Protein AF-A0A0M9E7Z1-F1 (afdb_monomer_lite)

Foldseek 3Di:
DDDDDDDDPVVVVVVVVVVVVVVVVVPVPPPDPPPPPPPDPPCPDDPPLCVLLLQQQEEEEEEQQLQDPVDPDRVSVLLCVFWDSNYHYDYDYQAPDDLVNVLVVLVVVCVVNVNQAHQEYEYQAADDQAWTASHPVRIQGLVCCPPPSNLVSLCSNLSRHDAEYEYNYAQPLNNPSSQVSSCVSSVHQYFADNHKDAAVLLPHDCFGPRVGDNCCVPTGVVVSRNVPHPGTSHPCDPVQEDEDEPPDPDDWDWGDHRNWIKTFDPPPPDDPPQRWGWTQTPVRDTDTPRPRDDPDVPVDPQDPQDFDWDWDDDPNDTRIHTYGYDYDWDADDDDWDDDPPDDFPDWRDWRDTDDPRDPDDQAFDDDDDPQPPVQWDAPDRRGRTITD

Radius of gyration: 29.81 Å; chains: 1; bounding box: 81×49×87 Å

pLDDT: mean 72.28, std 23.75, range [34.12, 98.69]

Structure (mmCIF, N/CA/C/O backbone):
data_AF-A0A0M9E7Z1-F1
#
_entry.id   AF-A0A0M9E7Z1-F1
#
loop_
_atom_site.group_PDB
_atom_site.id
_atom_site.type_symbol
_atom_site.label_atom_id
_atom_site.label_alt_id
_atom_site.label_comp_id
_atom_site.label_asym_id
_atom_site.label_entity_id
_atom_site.label_seq_id
_atom_site.pdbx_PDB_ins_code
_atom_site.Cartn_x
_atom_site.Cartn_y
_atom_site.Cartn_z
_atom_site.occupancy
_atom_site.B_iso_or_equiv
_atom_site.auth_seq_id
_atom_site.auth_comp_id
_atom_site.auth_asym_id
_atom_site.auth_atom_id
_atom_site.pdbx_PDB_model_num
ATOM 1 N N . MET A 1 1 ? -27.894 23.685 42.717 1.00 40.44 1 MET A N 1
ATOM 2 C CA . MET A 1 1 ? -26.894 22.705 43.194 1.00 40.44 1 MET A CA 1
ATOM 3 C C . MET A 1 1 ? -26.009 22.332 42.015 1.00 40.44 1 MET A C 1
ATOM 5 O O . MET A 1 1 ? -26.440 21.560 41.178 1.00 40.44 1 MET A O 1
ATOM 9 N N . GLY A 1 2 ? -24.835 22.952 41.885 1.00 36.16 2 GLY A N 1
ATOM 10 C CA . GLY A 1 2 ? -23.879 22.652 40.814 1.00 36.16 2 GLY A CA 1
ATOM 11 C C . GLY A 1 2 ? -22.539 22.275 41.428 1.00 36.16 2 GLY A C 1
ATOM 12 O O . GLY A 1 2 ? -21.874 23.128 42.015 1.00 36.16 2 GLY A O 1
ATOM 13 N N . SER A 1 3 ? -22.163 20.999 41.347 1.00 35.47 3 SER A N 1
ATOM 14 C CA . SER A 1 3 ? -20.868 20.522 41.829 1.00 35.47 3 SER A CA 1
ATOM 15 C C . SER A 1 3 ? -19.788 20.863 40.805 1.00 35.47 3 SER A C 1
ATOM 17 O O . SER A 1 3 ? -19.685 20.224 39.760 1.00 35.47 3 SER A O 1
ATOM 19 N N . ARG A 1 4 ? -18.960 21.866 41.104 1.00 38.25 4 ARG A N 1
ATOM 20 C CA . ARG A 1 4 ? -17.704 22.090 40.378 1.00 38.25 4 ARG A CA 1
ATOM 21 C C . ARG A 1 4 ? -16.761 20.923 40.677 1.00 38.25 4 ARG A C 1
ATOM 23 O O . ARG A 1 4 ? -16.254 20.823 41.796 1.00 38.25 4 ARG A O 1
ATOM 30 N N . GLN A 1 5 ? -16.527 20.050 39.698 1.00 45.66 5 GLN A N 1
ATOM 31 C CA . GLN A 1 5 ? -15.466 19.049 39.786 1.00 45.66 5 GLN A CA 1
ATOM 32 C C . GLN A 1 5 ? -14.113 19.766 39.852 1.00 45.66 5 GLN A C 1
ATOM 34 O O . GLN A 1 5 ? -13.714 20.484 38.937 1.00 45.66 5 GLN A O 1
ATOM 39 N N . LYS A 1 6 ? -13.413 19.600 40.978 1.00 44.78 6 LYS A N 1
ATOM 40 C CA . LYS A 1 6 ? -12.030 20.053 41.139 1.00 44.78 6 LYS A CA 1
ATOM 41 C C . LYS A 1 6 ? -11.122 19.087 40.384 1.00 44.78 6 LYS A C 1
ATOM 43 O O . LYS A 1 6 ? -10.906 17.968 40.841 1.00 44.78 6 LYS A O 1
ATOM 48 N N . LEU A 1 7 ? -10.572 19.537 39.259 1.00 47.91 7 LEU A N 1
ATOM 49 C CA . LEU A 1 7 ? -9.451 18.869 38.601 1.00 47.91 7 LEU A CA 1
ATOM 50 C C . LEU A 1 7 ? -8.292 18.721 39.595 1.00 47.91 7 LEU A C 1
ATOM 52 O O . LEU A 1 7 ? -7.936 19.657 40.316 1.00 47.91 7 LEU A O 1
ATOM 56 N N . SER A 1 8 ? -7.731 17.515 39.666 1.00 68.19 8 SER A N 1
ATOM 57 C CA . SER A 1 8 ? -6.646 17.210 40.593 1.00 68.19 8 SER A CA 1
ATOM 58 C C . SER A 1 8 ? -5.377 17.976 40.202 1.00 68.19 8 SER A C 1
ATOM 60 O O . SER A 1 8 ? -5.106 18.198 39.021 1.00 68.19 8 SER A O 1
ATOM 62 N N . LYS A 1 9 ? -4.542 18.337 41.185 1.00 51.16 9 LYS A N 1
ATOM 63 C CA . LYS A 1 9 ? -3.251 19.015 40.946 1.00 51.16 9 LYS A CA 1
ATOM 64 C C . LYS A 1 9 ? -2.331 18.258 39.970 1.00 51.16 9 LYS A C 1
ATOM 66 O O . LYS A 1 9 ? -1.474 18.878 39.353 1.00 51.16 9 LYS A O 1
ATOM 71 N N . ARG A 1 10 ? -2.519 16.942 39.798 1.00 47.88 10 ARG A N 1
ATOM 72 C CA . ARG A 1 10 ? -1.767 16.128 38.830 1.00 47.88 10 ARG A CA 1
ATOM 73 C C . ARG A 1 10 ? -2.172 16.410 37.380 1.00 47.88 10 ARG A C 1
ATOM 75 O O . ARG A 1 10 ? -1.307 16.404 36.517 1.00 47.88 10 ARG A O 1
ATOM 82 N N . SER A 1 11 ? -3.438 16.733 37.126 1.00 52.69 11 SER A N 1
ATOM 83 C CA . SER A 1 11 ? -3.943 17.074 35.788 1.00 52.69 11 SER A CA 1
ATOM 84 C C . SER A 1 11 ? -3.401 18.424 35.300 1.00 52.69 11 SER A C 1
ATOM 86 O O . SER A 1 11 ? -3.052 18.565 34.134 1.00 52.69 11 SER A O 1
ATOM 88 N N . TYR A 1 12 ? -3.232 19.391 36.210 1.00 57.44 12 TYR A N 1
ATOM 89 C CA . TYR A 1 12 ? -2.601 20.680 35.896 1.00 57.44 12 TYR A CA 1
ATOM 90 C C . TYR A 1 12 ? -1.115 20.547 35.553 1.00 57.44 12 TYR A C 1
ATOM 92 O O . TYR A 1 12 ? -0.624 21.243 34.669 1.00 57.44 12 TYR A O 1
ATOM 100 N N . LEU A 1 13 ? -0.403 19.642 36.227 1.00 50.75 13 LEU A N 1
ATOM 101 C CA . LEU A 1 13 ? 1.025 19.451 35.998 1.00 50.75 13 LEU A CA 1
ATOM 102 C C . LEU A 1 13 ? 1.305 18.851 34.610 1.00 50.75 13 LEU A C 1
ATOM 104 O O . LEU A 1 13 ? 2.256 19.267 33.960 1.00 50.75 13 LEU A O 1
ATOM 108 N N . TRP A 1 14 ? 0.447 17.946 34.127 1.00 55.25 14 TRP A N 1
ATOM 109 C CA . TRP A 1 14 ? 0.556 17.374 32.780 1.00 55.25 14 TRP A CA 1
ATOM 110 C C . TRP A 1 14 ? 0.257 18.387 31.670 1.00 55.25 14 TRP A C 1
ATOM 112 O O . TRP A 1 14 ? 0.990 18.429 30.689 1.00 55.25 14 TRP A O 1
ATOM 122 N N . ILE A 1 15 ? -0.751 19.249 31.843 1.00 56.78 15 ILE A N 1
ATOM 123 C CA . ILE A 1 15 ? -1.079 20.300 30.861 1.00 56.78 15 ILE A CA 1
ATOM 124 C C . ILE A 1 15 ? 0.057 21.332 30.761 1.00 56.78 15 ILE A C 1
ATOM 126 O O . ILE A 1 15 ? 0.420 21.748 29.663 1.00 56.78 15 ILE A O 1
ATOM 130 N N . ILE A 1 16 ? 0.665 21.709 31.892 1.00 55.12 16 ILE A N 1
ATOM 131 C CA . ILE A 1 16 ? 1.799 22.646 31.913 1.00 55.12 16 ILE A CA 1
ATOM 132 C C . ILE A 1 16 ? 3.054 22.003 31.301 1.00 55.12 16 ILE A C 1
ATOM 134 O O . ILE A 1 16 ? 3.756 22.659 30.534 1.00 55.12 16 ILE A O 1
ATOM 138 N N . LEU A 1 17 ? 3.313 20.719 31.575 1.00 49.12 17 LEU A N 1
ATOM 139 C CA . LEU A 1 17 ? 4.434 19.990 30.972 1.00 49.12 17 LEU A CA 1
ATOM 140 C C . LEU A 1 17 ? 4.257 19.840 29.449 1.00 49.12 17 LEU A C 1
ATOM 142 O O . LEU A 1 17 ? 5.213 20.024 28.702 1.00 49.12 17 LEU A O 1
ATOM 146 N N . PHE A 1 18 ? 3.030 19.585 28.983 1.00 53.34 18 PHE A N 1
ATOM 147 C CA . PHE A 1 18 ? 2.693 19.483 27.561 1.00 53.34 18 PHE A CA 1
ATOM 148 C C . PHE A 1 18 ? 2.847 20.827 26.830 1.00 53.34 18 PHE A C 1
ATOM 150 O O . PHE A 1 18 ? 3.464 20.881 25.768 1.00 53.34 18 PHE A O 1
ATOM 157 N N . MET A 1 19 ? 2.389 21.935 27.431 1.00 50.72 19 MET A N 1
ATOM 158 C CA . MET A 1 19 ? 2.605 23.268 26.854 1.00 50.72 19 MET A CA 1
ATOM 159 C C . MET A 1 19 ? 4.084 23.668 26.818 1.00 50.72 19 MET A C 1
ATOM 161 O O . MET A 1 19 ? 4.502 24.300 25.848 1.00 50.72 19 MET A O 1
ATOM 165 N N . MET A 1 20 ? 4.888 23.261 27.808 1.00 46.06 20 MET A N 1
ATOM 166 C CA . MET A 1 20 ? 6.336 23.512 27.810 1.00 46.06 20 MET A CA 1
ATOM 167 C C . MET A 1 20 ? 7.091 22.690 26.758 1.00 46.06 20 MET A C 1
ATOM 169 O O . MET A 1 20 ? 8.026 23.205 26.153 1.00 46.06 20 MET A O 1
ATOM 173 N N . ILE A 1 21 ? 6.681 21.449 26.475 1.00 45.38 21 ILE A N 1
ATOM 174 C CA . ILE A 1 21 ? 7.297 20.639 25.408 1.00 45.38 21 ILE A CA 1
ATOM 175 C C . ILE A 1 21 ? 7.027 21.266 24.029 1.00 45.38 21 ILE A C 1
ATOM 177 O O . ILE A 1 21 ? 7.944 21.360 23.213 1.00 45.38 21 ILE A O 1
ATOM 181 N N . ILE A 1 22 ? 5.822 21.799 23.800 1.00 46.22 22 ILE A N 1
ATOM 182 C CA . ILE A 1 22 ? 5.484 22.513 22.558 1.00 46.22 22 ILE A CA 1
ATOM 183 C C . ILE A 1 22 ? 6.275 23.829 22.431 1.00 46.22 22 ILE A C 1
ATOM 185 O O . ILE A 1 22 ? 6.740 24.155 21.343 1.00 46.22 22 ILE A O 1
ATOM 189 N N . THR A 1 23 ? 6.517 24.565 23.524 1.00 43.47 23 THR A N 1
ATOM 190 C CA . THR A 1 23 ? 7.295 25.823 23.459 1.00 43.47 23 THR A CA 1
ATOM 191 C C . THR A 1 23 ? 8.810 25.631 23.375 1.00 43.47 23 THR A C 1
ATOM 193 O O . THR A 1 23 ? 9.495 26.544 22.922 1.00 43.47 23 THR A O 1
ATOM 196 N N . VAL A 1 24 ? 9.354 24.478 23.781 1.00 43.66 24 VAL A N 1
ATOM 197 C CA . VAL A 1 24 ? 10.808 24.214 23.756 1.00 43.66 24 VAL A CA 1
ATOM 198 C C . VAL A 1 24 ? 11.268 23.541 22.456 1.00 43.66 24 VAL A C 1
ATOM 200 O O . VAL A 1 24 ? 12.417 23.723 22.059 1.00 43.66 24 VAL A O 1
ATOM 203 N N . ILE A 1 25 ? 10.395 22.817 21.747 1.00 43.53 25 ILE A N 1
ATOM 204 C CA . ILE A 1 25 ? 10.755 22.184 20.463 1.00 43.53 25 ILE A CA 1
ATOM 205 C C . ILE A 1 25 ? 10.744 23.199 19.304 1.00 43.53 25 ILE A C 1
ATOM 207 O O . ILE A 1 25 ? 11.590 23.124 18.415 1.00 43.53 25 ILE A O 1
ATOM 211 N N . VAL A 1 26 ? 9.859 24.199 19.340 1.00 40.53 26 VAL A N 1
ATOM 212 C CA . VAL A 1 26 ? 9.711 25.195 18.259 1.00 40.53 26 VAL A CA 1
ATOM 213 C C . VAL A 1 26 ? 10.961 26.080 18.032 1.00 40.53 26 VAL A C 1
ATOM 215 O O . VAL A 1 26 ? 11.271 26.354 16.874 1.00 40.53 26 VAL A O 1
ATOM 218 N N . PRO A 1 27 ? 11.754 26.493 19.046 1.00 35.91 27 PRO A N 1
ATOM 219 C CA . PRO A 1 27 ? 12.919 27.354 18.809 1.00 35.91 27 PRO A CA 1
ATOM 220 C C . PRO A 1 27 ? 14.218 26.617 18.436 1.00 35.91 27 PRO A C 1
ATOM 222 O O . PRO A 1 27 ? 15.151 27.266 17.966 1.00 35.91 27 PRO A O 1
ATOM 225 N N . LEU A 1 28 ? 14.326 25.291 18.625 1.00 37.44 28 LEU A N 1
ATOM 226 C CA . LEU A 1 28 ? 15.570 24.550 18.331 1.00 37.44 28 LEU A CA 1
ATOM 227 C C . LEU A 1 28 ? 15.727 24.119 16.859 1.00 37.44 28 LEU A C 1
ATOM 229 O O . LEU A 1 28 ? 16.791 23.635 16.483 1.00 37.44 28 LEU A O 1
ATOM 233 N N . ILE A 1 29 ? 14.724 24.368 16.010 1.00 43.12 29 ILE A N 1
ATOM 234 C CA . ILE A 1 29 ? 14.764 24.142 14.547 1.00 43.12 29 ILE A CA 1
ATOM 235 C C . ILE A 1 29 ? 14.994 25.478 13.798 1.00 43.12 29 ILE A C 1
ATOM 237 O O . ILE A 1 29 ? 14.723 25.643 12.611 1.00 43.12 29 ILE A O 1
ATOM 241 N N . GLY A 1 30 ? 15.546 26.479 14.486 1.00 36.91 30 GLY A N 1
ATOM 242 C CA . GLY A 1 30 ? 15.905 27.770 13.904 1.00 36.91 30 GLY A CA 1
ATOM 243 C C . GLY A 1 30 ? 17.184 27.710 13.068 1.00 36.91 30 GLY A C 1
ATOM 244 O O . GLY A 1 30 ? 18.191 28.262 13.502 1.00 36.91 30 GLY A O 1
ATOM 245 N N . LYS A 1 31 ? 17.151 27.024 11.911 1.00 38.12 31 LYS A N 1
ATOM 246 C CA . LYS A 1 31 ? 18.025 27.228 10.726 1.00 38.12 31 LYS A CA 1
ATOM 247 C C . LYS A 1 31 ? 17.709 26.249 9.573 1.00 38.12 31 LYS A C 1
ATOM 249 O O . LYS A 1 31 ? 18.600 25.647 8.994 1.00 38.12 31 LYS A O 1
ATOM 254 N N . SER A 1 32 ? 16.440 26.098 9.199 1.00 34.12 32 SER A N 1
ATOM 255 C CA . SER A 1 32 ? 16.076 25.759 7.810 1.00 34.12 32 SER A CA 1
ATOM 256 C C . SER A 1 32 ? 14.658 26.264 7.538 1.00 34.12 32 SER A C 1
ATOM 258 O O . SER A 1 32 ? 13.662 25.683 7.952 1.00 34.12 32 SER A O 1
ATOM 260 N N . SER A 1 33 ? 14.553 27.431 6.911 1.00 38.84 33 SER A N 1
ATOM 261 C CA . SER A 1 33 ? 13.299 28.163 6.689 1.00 38.84 33 SER A CA 1
ATOM 262 C C . SER A 1 33 ? 12.451 27.595 5.539 1.00 38.84 33 SER A C 1
ATOM 264 O O . SER A 1 33 ? 11.826 28.359 4.814 1.00 38.84 33 SER A O 1
ATOM 266 N N . ALA A 1 34 ? 12.450 26.272 5.353 1.00 38.47 34 ALA A N 1
ATOM 267 C CA . ALA A 1 34 ? 11.695 25.592 4.297 1.00 38.47 34 ALA A CA 1
ATOM 268 C C . ALA A 1 34 ? 10.870 24.384 4.787 1.00 38.47 34 ALA A C 1
ATOM 270 O O . ALA A 1 34 ? 10.122 23.823 4.002 1.00 38.47 34 ALA A O 1
ATOM 271 N N . ILE A 1 35 ? 10.975 23.980 6.064 1.00 39.41 35 ILE A N 1
ATOM 272 C CA . ILE A 1 35 ? 10.337 22.741 6.574 1.00 39.41 35 ILE A CA 1
ATOM 273 C C . ILE A 1 35 ? 9.175 23.023 7.547 1.00 39.41 35 ILE A C 1
ATOM 275 O O . ILE A 1 35 ? 8.397 22.135 7.873 1.00 39.41 35 ILE A O 1
ATOM 279 N N . ALA A 1 36 ? 8.979 24.273 7.970 1.00 35.34 36 ALA A N 1
ATOM 280 C CA . ALA A 1 36 ? 7.806 24.673 8.748 1.00 35.34 36 ALA A CA 1
ATOM 281 C C . ALA A 1 36 ? 6.632 25.045 7.826 1.00 35.34 36 ALA A C 1
ATOM 283 O O . ALA A 1 36 ? 6.057 26.124 7.951 1.00 35.34 36 ALA A O 1
ATOM 284 N N . GLN A 1 37 ? 6.296 24.174 6.873 1.00 37.03 37 GLN A N 1
ATOM 285 C CA . GLN A 1 37 ? 4.939 24.168 6.346 1.00 37.03 37 GLN A CA 1
ATOM 286 C C . GLN A 1 37 ? 4.091 23.583 7.476 1.00 37.03 37 GLN A C 1
ATOM 288 O O . GLN A 1 37 ? 4.318 22.462 7.929 1.00 37.03 37 GLN A O 1
ATOM 293 N N . GLU A 1 38 ? 3.239 24.428 8.044 1.00 37.25 38 GLU A N 1
ATOM 294 C CA . GLU A 1 38 ? 2.285 24.084 9.090 1.00 37.25 38 GLU A CA 1
ATOM 295 C C . GLU A 1 38 ? 1.640 22.728 8.777 1.00 37.25 38 GLU A C 1
ATOM 297 O O . GLU A 1 38 ? 0.919 22.604 7.788 1.00 37.25 38 GLU A O 1
ATOM 302 N N . LEU A 1 39 ? 1.895 21.718 9.621 1.00 43.19 39 LEU A N 1
ATOM 303 C CA . LEU A 1 39 ? 1.104 20.486 9.685 1.00 43.19 39 LEU A CA 1
ATOM 304 C C . LEU A 1 39 ? -0.309 20.895 10.117 1.00 43.19 39 LEU A C 1
ATOM 306 O O . LEU A 1 39 ? -0.672 20.831 11.292 1.00 43.19 39 LEU A O 1
ATOM 310 N N . THR A 1 40 ? -1.071 21.429 9.172 1.00 41.22 40 THR A N 1
ATOM 311 C CA . THR A 1 40 ? -2.430 21.902 9.369 1.00 41.22 40 THR A CA 1
ATOM 312 C C . THR A 1 40 ? -3.310 20.671 9.403 1.00 41.22 40 THR A C 1
ATOM 314 O O . THR A 1 40 ? -3.774 20.160 8.390 1.00 41.22 40 THR A O 1
ATOM 317 N N . PHE A 1 41 ? -3.540 20.170 10.614 1.00 47.38 41 PHE A N 1
ATOM 318 C CA . PHE A 1 41 ? -4.724 19.372 10.877 1.00 47.38 41 PHE A CA 1
ATOM 319 C C . PHE A 1 41 ? -5.930 20.274 10.593 1.00 47.38 41 PHE A C 1
ATOM 321 O O . PHE A 1 41 ? -6.293 21.100 11.432 1.00 47.38 41 PHE A O 1
ATOM 328 N N . ASN A 1 42 ? -6.541 20.133 9.415 1.00 42.44 42 ASN A N 1
ATOM 329 C CA . ASN A 1 42 ? -7.876 20.658 9.130 1.00 42.44 42 ASN A CA 1
ATOM 330 C C . ASN A 1 42 ? -8.901 19.854 9.947 1.00 42.44 42 ASN A C 1
ATOM 332 O O . ASN A 1 42 ? -9.689 19.075 9.421 1.00 42.44 42 ASN A O 1
ATOM 336 N N . ASP A 1 43 ? -8.841 20.003 11.268 1.00 46.44 43 ASP A N 1
ATOM 337 C CA . ASP A 1 43 ? -9.762 19.392 12.214 1.00 46.44 43 ASP A CA 1
ATOM 338 C C . ASP A 1 43 ? -10.862 20.414 12.515 1.00 46.44 43 ASP A C 1
ATOM 340 O O . ASP A 1 43 ? -10.842 21.131 13.515 1.00 46.44 43 ASP A O 1
ATOM 344 N N . SER A 1 44 ? -11.799 20.547 11.575 1.00 39.78 44 SER A N 1
ATOM 345 C CA . SER A 1 44 ? -13.011 21.356 11.739 1.00 39.78 44 SER A CA 1
ATOM 346 C C . SER A 1 44 ? -14.082 20.641 12.577 1.00 39.78 44 SER A C 1
ATOM 348 O O . SER A 1 44 ? -15.189 21.162 12.734 1.00 39.78 44 SER A O 1
ATOM 350 N N . THR A 1 45 ? -13.771 19.478 13.168 1.00 45.34 45 THR A N 1
ATOM 351 C CA . THR A 1 45 ? -14.720 18.743 14.007 1.00 45.34 45 THR A CA 1
ATOM 352 C C . THR A 1 45 ? -14.773 19.334 15.419 1.00 45.34 45 THR A C 1
ATOM 354 O O . THR A 1 45 ? -13.793 19.452 16.154 1.00 45.34 45 THR A O 1
ATOM 357 N N . THR A 1 46 ? -15.961 19.801 15.798 1.00 38.16 46 THR A N 1
ATOM 358 C CA . THR A 1 46 ? -16.214 20.469 17.077 1.00 38.16 46 THR A CA 1
ATOM 359 C C . THR A 1 46 ? -15.995 19.533 18.271 1.00 38.16 46 THR A C 1
ATOM 361 O O . THR A 1 46 ? -16.355 18.358 18.233 1.00 38.16 46 THR A O 1
ATOM 364 N N . SER A 1 47 ? -15.493 20.085 19.380 1.00 42.22 47 SER A N 1
ATOM 365 C CA . SER A 1 47 ? -15.075 19.393 20.614 1.00 42.22 47 SER A CA 1
ATOM 366 C C . SER A 1 47 ? -16.112 18.487 21.311 1.00 42.22 47 SER A C 1
ATOM 368 O O . SER A 1 47 ? -15.775 17.823 22.291 1.00 42.22 47 SER A O 1
ATOM 370 N N . SER A 1 48 ? -17.358 18.421 20.838 1.00 39.88 48 SER A N 1
ATOM 371 C CA . SER A 1 48 ? -18.423 17.576 21.391 1.00 39.88 48 SER A CA 1
ATOM 372 C C . SER A 1 48 ? -18.395 16.114 20.918 1.00 39.88 48 SER A C 1
ATOM 374 O O . SER A 1 48 ? -19.037 15.288 21.564 1.00 39.88 48 SER A O 1
ATOM 376 N N . GLN A 1 49 ? -17.641 15.761 19.867 1.00 46.59 49 GLN A N 1
ATOM 377 C CA . GLN A 1 49 ? -17.517 14.371 19.379 1.00 46.59 49 GLN A CA 1
ATOM 378 C C . GLN A 1 49 ? -16.402 13.553 20.065 1.00 46.59 49 GLN A C 1
ATOM 380 O O . GLN A 1 49 ? -16.355 12.333 19.941 1.00 46.59 49 GLN A O 1
ATOM 385 N N . PHE A 1 50 ? -15.542 14.178 20.876 1.00 48.38 50 PHE A N 1
ATOM 386 C CA . PHE A 1 50 ? -14.379 13.504 21.476 1.00 48.38 50 PHE A CA 1
ATOM 387 C C . PHE A 1 50 ? -14.694 12.605 22.684 1.00 48.38 50 PHE A C 1
ATOM 389 O O . PHE A 1 50 ? -13.824 11.858 23.128 1.00 48.38 50 PHE A O 1
ATOM 396 N N . ASN A 1 51 ? -15.921 12.625 23.217 1.00 43.50 51 ASN A N 1
ATOM 397 C CA . ASN A 1 51 ? -16.287 11.783 24.365 1.00 43.50 51 ASN A CA 1
ATOM 398 C C . ASN A 1 51 ? -16.435 10.285 24.015 1.00 43.50 51 ASN A C 1
ATOM 400 O O . ASN A 1 51 ? -16.488 9.475 24.937 1.00 43.50 51 ASN A O 1
ATOM 404 N N . GLY A 1 52 ? -16.459 9.911 22.726 1.00 50.03 52 GLY A N 1
ATOM 405 C CA . GLY A 1 52 ? -16.443 8.510 22.268 1.00 50.03 52 GLY A CA 1
ATOM 406 C C . GLY A 1 52 ? -15.040 7.920 22.053 1.00 50.03 52 GLY A C 1
ATOM 407 O O . GLY A 1 52 ? -14.852 6.713 22.154 1.00 50.03 52 GLY A O 1
ATOM 408 N N . LEU A 1 53 ? -14.014 8.757 21.857 1.00 55.59 53 LEU A N 1
ATOM 409 C CA . LEU A 1 53 ? -12.675 8.311 21.433 1.00 55.59 53 LEU A CA 1
ATOM 410 C C . LEU A 1 53 ? -11.801 7.734 22.559 1.00 55.59 53 LEU A C 1
ATOM 412 O O . LEU A 1 53 ? -10.674 7.313 22.310 1.00 55.59 53 LEU A O 1
ATOM 416 N N . ALA A 1 54 ? -12.306 7.656 23.795 1.00 57.34 54 ALA A N 1
ATOM 417 C CA . ALA A 1 54 ? -11.606 6.994 24.902 1.00 57.34 54 ALA A CA 1
ATOM 418 C C . ALA A 1 54 ? -11.392 5.481 24.667 1.00 57.34 54 ALA A C 1
ATOM 420 O O . ALA A 1 54 ? -10.629 4.850 25.403 1.00 57.34 54 ALA A O 1
ATOM 421 N N . HIS A 1 55 ? -12.056 4.914 23.654 1.00 69.50 55 HIS A N 1
ATOM 422 C CA . HIS A 1 55 ? -11.981 3.504 23.278 1.00 69.50 55 HIS A CA 1
ATOM 423 C C . HIS A 1 55 ? -11.240 3.240 21.967 1.00 69.50 55 HIS A C 1
ATOM 425 O O . HIS A 1 55 ? -10.948 2.078 21.684 1.00 69.50 55 HIS A O 1
ATOM 431 N N . ALA A 1 56 ? -10.857 4.286 21.222 1.00 81.31 56 ALA A N 1
ATOM 432 C CA . ALA A 1 56 ? -10.187 4.109 19.946 1.00 81.31 56 ALA A CA 1
ATOM 433 C C . ALA A 1 56 ? -8.872 3.348 20.127 1.00 81.31 56 ALA A C 1
ATOM 435 O O . ALA A 1 56 ? -7.937 3.800 20.794 1.00 81.31 56 ALA A O 1
ATOM 436 N N . ASN A 1 57 ? -8.814 2.158 19.540 1.00 92.75 57 ASN A N 1
ATOM 437 C CA . ASN A 1 57 ? -7.675 1.264 19.654 1.00 92.75 57 ASN A CA 1
ATOM 438 C C . ASN A 1 57 ? -7.068 0.931 18.287 1.00 92.75 57 ASN A C 1
ATOM 440 O O . ASN A 1 57 ? -6.099 0.178 18.236 1.00 92.75 57 ASN A O 1
ATOM 444 N N . ARG A 1 58 ? -7.562 1.523 17.195 1.00 97.44 58 ARG A N 1
ATOM 445 C CA . ARG A 1 58 ? -7.036 1.339 15.835 1.00 97.44 58 ARG A CA 1
ATOM 446 C C . ARG A 1 58 ? -6.672 2.672 15.191 1.00 97.44 58 ARG A C 1
ATOM 448 O O . ARG A 1 58 ? -7.259 3.704 15.510 1.00 97.44 58 ARG A O 1
ATOM 455 N N . LEU A 1 59 ? -5.698 2.625 14.287 1.00 98.00 59 LEU A N 1
ATOM 456 C CA . LEU A 1 59 ? -5.309 3.750 13.441 1.00 98.00 59 LEU A CA 1
ATOM 457 C C . LEU A 1 59 ? -5.465 3.357 11.975 1.00 98.00 59 LEU A C 1
ATOM 459 O O . LEU A 1 59 ? -4.904 2.343 11.565 1.00 98.00 59 LEU A O 1
ATOM 463 N N . LEU A 1 60 ? -6.179 4.176 11.213 1.00 98.06 60 LEU A N 1
ATOM 464 C CA . LEU A 1 60 ? -6.331 4.082 9.768 1.00 98.06 60 LEU A CA 1
ATOM 465 C C . LEU A 1 60 ? -5.648 5.287 9.113 1.00 98.06 60 LEU A C 1
ATOM 467 O O . LEU A 1 60 ? -6.089 6.421 9.278 1.00 98.06 60 LEU A O 1
ATOM 471 N N . LEU A 1 61 ? -4.551 5.040 8.402 1.00 98.06 61 LEU A N 1
ATOM 472 C CA . LEU A 1 61 ? -3.847 6.038 7.600 1.00 98.06 61 LEU A CA 1
ATOM 473 C C . LEU A 1 61 ? -4.311 5.904 6.154 1.00 98.06 61 LEU A C 1
ATOM 475 O O . LEU A 1 61 ? -4.180 4.828 5.576 1.00 98.06 61 LEU A O 1
ATOM 479 N N . ILE A 1 62 ? -4.856 6.977 5.594 1.00 97.25 62 ILE A N 1
ATOM 480 C CA . ILE A 1 62 ? -5.477 6.995 4.271 1.00 97.25 62 ILE A CA 1
ATOM 481 C C . ILE A 1 62 ? -4.648 7.904 3.373 1.00 97.25 62 ILE A C 1
ATOM 483 O O . ILE A 1 62 ? -4.501 9.095 3.645 1.00 97.25 62 ILE A O 1
ATOM 487 N N . SER A 1 63 ? -4.086 7.317 2.328 1.00 96.06 63 SER A N 1
ATOM 488 C CA . SER A 1 63 ? -3.430 8.037 1.245 1.00 96.06 63 SER A CA 1
ATOM 489 C C . SER A 1 63 ? -4.439 8.942 0.530 1.00 96.06 63 SER A C 1
ATOM 491 O O . SER A 1 63 ? -5.497 8.466 0.122 1.00 96.06 63 SER A O 1
ATOM 493 N N . SER A 1 64 ? -4.111 10.223 0.339 1.00 92.75 64 SER A N 1
ATOM 494 C CA . SER A 1 64 ? -4.875 11.104 -0.557 1.00 92.75 64 SER A CA 1
ATOM 495 C C . SER A 1 64 ? -4.830 10.626 -2.007 1.00 92.75 64 SER A C 1
ATOM 497 O O . SER A 1 64 ? -5.724 10.932 -2.780 1.00 92.75 64 SER A O 1
ATOM 499 N N . GLY A 1 65 ? -3.802 9.857 -2.374 1.00 88.12 65 GLY A N 1
ATOM 500 C CA . GLY A 1 65 ? -3.655 9.280 -3.702 1.00 88.12 65 GLY A CA 1
ATOM 501 C C . GLY A 1 65 ? -4.639 8.156 -4.011 1.00 88.12 65 GLY A C 1
ATOM 502 O O . GLY A 1 65 ? -4.543 7.636 -5.103 1.00 88.12 65 GLY A O 1
ATOM 503 N N . ILE A 1 66 ? -5.532 7.770 -3.084 1.00 87.50 66 ILE A N 1
ATOM 504 C CA . ILE A 1 66 ? -6.671 6.872 -3.371 1.00 87.50 66 ILE A CA 1
ATOM 505 C C . ILE A 1 66 ? -7.729 7.564 -4.244 1.00 87.50 66 ILE A C 1
ATOM 507 O O . ILE A 1 66 ? -8.590 6.897 -4.804 1.00 87.50 66 ILE A O 1
ATOM 511 N N . ASP A 1 67 ? -7.699 8.894 -4.321 1.00 78.88 67 ASP A N 1
ATOM 512 C CA . ASP A 1 67 ? -8.734 9.657 -5.001 1.00 78.88 67 ASP A CA 1
ATOM 513 C C . ASP A 1 67 ? -8.877 9.258 -6.476 1.00 78.88 67 ASP A C 1
ATOM 515 O O . ASP A 1 67 ? -7.906 9.261 -7.236 1.00 78.88 67 ASP A O 1
ATOM 519 N N . ASN A 1 68 ? -10.105 8.931 -6.884 1.00 69.19 68 ASN A N 1
ATOM 520 C CA . ASN A 1 68 ? -10.403 8.625 -8.272 1.00 69.19 68 ASN A CA 1
ATOM 521 C C . ASN A 1 68 ? -10.530 9.947 -9.046 1.00 69.19 68 ASN A C 1
ATOM 523 O O . ASN A 1 68 ? -11.537 10.648 -8.878 1.00 69.19 68 ASN A O 1
ATOM 527 N N . PRO A 1 69 ? -9.593 10.273 -9.960 1.00 64.12 69 PRO A N 1
ATOM 528 C CA . PRO A 1 69 ? -9.598 11.550 -10.674 1.00 64.12 69 PRO A CA 1
ATOM 529 C C . PRO A 1 69 ? -10.820 11.725 -11.591 1.00 64.12 69 PRO A C 1
ATOM 531 O O . PRO A 1 69 ? -11.057 12.818 -12.108 1.00 64.12 69 PRO A O 1
ATOM 534 N N . MET A 1 70 ? -11.590 10.657 -11.823 1.00 60.91 70 MET A N 1
ATOM 535 C CA . MET A 1 70 ? -12.810 10.670 -12.629 1.00 60.91 70 MET A CA 1
ATOM 536 C C . MET A 1 70 ? -14.049 11.086 -11.831 1.00 60.91 70 MET A C 1
ATOM 538 O O . MET A 1 70 ? -15.113 11.282 -12.425 1.00 60.91 70 MET A O 1
ATOM 542 N N . THR A 1 71 ? -13.941 11.229 -10.508 1.00 65.19 71 THR A N 1
ATOM 543 C CA . THR A 1 71 ? -15.041 11.677 -9.653 1.00 65.19 71 THR A CA 1
ATOM 544 C C . THR A 1 71 ? -14.735 13.052 -9.060 1.00 65.19 71 THR A C 1
ATOM 546 O O . THR A 1 71 ? -13.591 13.395 -8.796 1.00 65.19 71 THR A O 1
ATOM 549 N N . GLU A 1 72 ? -15.765 13.872 -8.840 1.00 73.62 72 GLU A N 1
ATOM 550 C CA . GLU A 1 72 ? -15.609 15.145 -8.111 1.00 73.62 72 GLU A CA 1
ATOM 551 C C . GLU A 1 72 ? -15.471 14.936 -6.587 1.00 73.62 72 GLU A C 1
ATOM 553 O O . GLU A 1 72 ? -15.438 15.907 -5.829 1.00 73.62 72 GLU A O 1
ATOM 558 N N . MET A 1 73 ? -15.472 13.684 -6.117 1.00 77.62 73 MET A N 1
ATOM 559 C CA . MET A 1 73 ? -15.616 13.333 -4.712 1.00 77.62 73 MET A CA 1
ATOM 560 C C . MET A 1 73 ? -14.331 12.708 -4.180 1.00 77.62 73 MET A C 1
ATOM 562 O O . MET A 1 73 ? -13.964 11.623 -4.599 1.00 77.62 73 MET A O 1
ATOM 566 N N . ASP A 1 74 ? -13.719 13.369 -3.197 1.00 85.38 74 ASP A N 1
ATOM 567 C CA . ASP A 1 74 ? -12.489 12.896 -2.563 1.00 85.38 74 ASP A CA 1
ATOM 568 C C . ASP A 1 74 ? -12.737 11.593 -1.781 1.00 85.38 74 ASP A C 1
ATOM 570 O O . ASP A 1 74 ? -13.272 11.588 -0.662 1.00 85.38 74 ASP A O 1
ATOM 574 N N . GLU A 1 75 ? -12.348 10.470 -2.381 1.00 86.31 75 GLU A N 1
ATOM 575 C CA . GLU A 1 75 ? -12.569 9.129 -1.832 1.00 86.31 75 GLU A CA 1
ATOM 576 C C . GLU A 1 75 ? -11.852 8.915 -0.493 1.00 86.31 75 GLU A C 1
ATOM 578 O O . GLU A 1 75 ? -12.344 8.206 0.396 1.00 86.31 75 GLU A O 1
ATOM 583 N N . SER A 1 76 ? -10.714 9.586 -0.297 1.00 91.44 76 SER A N 1
ATOM 584 C CA . SER A 1 76 ? -9.951 9.515 0.948 1.00 91.44 76 SER A CA 1
ATOM 585 C C . SER A 1 76 ? -10.729 10.135 2.117 1.00 91.44 76 SER A C 1
ATOM 587 O O . SER A 1 76 ? -10.701 9.627 3.247 1.00 91.44 76 SER A O 1
ATOM 589 N N . ILE A 1 77 ? -11.501 11.192 1.843 1.00 90.44 77 ILE A N 1
ATOM 590 C CA . ILE A 1 77 ? -12.367 11.854 2.819 1.00 90.44 77 ILE A CA 1
ATOM 591 C C . ILE A 1 77 ? -13.583 10.989 3.144 1.00 90.44 77 ILE A C 1
ATOM 593 O O . ILE A 1 77 ? -13.911 10.852 4.326 1.00 90.44 77 ILE A O 1
ATOM 597 N N . LEU A 1 78 ? -14.194 10.345 2.147 1.00 90.75 78 LEU A N 1
ATOM 598 C CA . LEU A 1 78 ? -15.299 9.408 2.376 1.00 90.75 78 LEU A CA 1
ATOM 599 C C . LEU A 1 78 ? -14.875 8.236 3.267 1.00 90.75 78 LEU A C 1
ATOM 601 O O . LEU A 1 78 ? -15.570 7.909 4.230 1.00 90.75 78 LEU A O 1
ATOM 605 N N . LEU A 1 79 ? -13.708 7.633 3.005 1.00 92.81 79 LEU A N 1
ATOM 606 C CA . LEU A 1 79 ? -13.160 6.560 3.847 1.00 92.81 79 LEU A CA 1
ATOM 607 C C . LEU A 1 79 ? -12.927 7.013 5.282 1.00 92.81 79 LEU A C 1
ATOM 609 O O . LEU A 1 79 ? -13.208 6.271 6.226 1.00 92.81 79 LEU A O 1
ATOM 613 N N . ARG A 1 80 ? -12.412 8.233 5.456 1.00 95.00 80 ARG A N 1
ATOM 614 C CA . ARG A 1 80 ? -12.201 8.817 6.780 1.00 95.00 80 ARG A CA 1
ATOM 615 C C . ARG A 1 80 ? -13.524 8.986 7.521 1.00 95.00 80 ARG A C 1
ATOM 617 O O . ARG A 1 80 ? -13.593 8.673 8.705 1.00 95.00 80 ARG A O 1
ATOM 624 N N . GLU A 1 81 ? -14.555 9.480 6.845 1.00 93.38 81 GLU A N 1
ATOM 625 C CA . GLU A 1 81 ? -15.890 9.685 7.421 1.00 93.38 81 GLU A CA 1
ATOM 626 C C . GLU A 1 81 ? -16.621 8.369 7.707 1.00 93.38 81 GLU A C 1
ATOM 628 O O . GLU A 1 81 ? -17.419 8.294 8.642 1.00 93.38 81 GLU A O 1
ATOM 633 N N . ALA A 1 82 ? -16.303 7.311 6.960 1.00 95.31 82 ALA A N 1
ATOM 634 C CA . ALA A 1 82 ? -16.811 5.969 7.200 1.00 95.31 82 ALA A CA 1
ATOM 635 C C . ALA A 1 82 ? -16.125 5.242 8.360 1.00 95.31 82 ALA A C 1
ATOM 637 O O . ALA A 1 82 ? -16.564 4.147 8.705 1.00 95.31 82 ALA A O 1
ATOM 638 N N . ALA A 1 83 ? -15.063 5.786 8.959 1.00 96.12 83 ALA A N 1
ATOM 639 C CA . ALA A 1 83 ? -14.3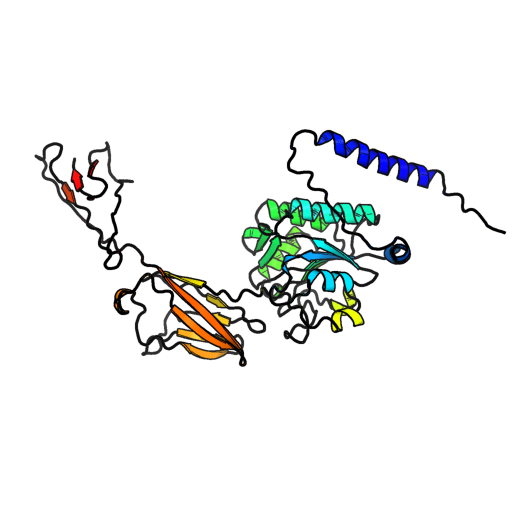61 5.129 10.056 1.00 96.12 83 ALA A CA 1
ATOM 640 C C . ALA A 1 83 ? -15.287 4.861 11.259 1.00 96.12 83 ALA A C 1
ATOM 642 O O . ALA A 1 83 ? -16.149 5.667 11.612 1.00 96.12 83 ALA A O 1
ATOM 643 N N . SER A 1 84 ? -15.118 3.703 11.898 1.00 95.56 84 SER A N 1
ATOM 644 C CA . SER A 1 84 ? -15.847 3.353 13.118 1.00 95.56 84 SER A CA 1
ATOM 645 C C . SER A 1 84 ? -15.389 4.201 14.309 1.00 95.56 84 SER A C 1
ATOM 647 O O . SER A 1 84 ? -14.279 4.728 14.320 1.00 95.56 84 SER A O 1
ATOM 649 N N . GLU A 1 85 ? -16.206 4.283 15.363 1.00 93.38 85 GLU A N 1
ATOM 650 C CA . GLU A 1 85 ? -15.871 5.051 16.579 1.00 93.38 85 GLU A CA 1
ATOM 651 C C . GLU A 1 85 ? -14.591 4.554 17.287 1.00 93.38 85 GLU A C 1
ATOM 653 O O . GLU A 1 85 ? -13.925 5.322 17.983 1.00 93.38 85 GLU A O 1
ATOM 658 N N . ASP A 1 86 ? -14.213 3.288 17.072 1.00 94.69 86 ASP A N 1
ATOM 659 C CA . ASP A 1 86 ? -12.996 2.673 17.620 1.00 94.69 86 ASP A CA 1
ATOM 660 C C . ASP A 1 86 ? -11.744 2.894 16.741 1.00 94.69 86 ASP A C 1
ATOM 662 O O . ASP A 1 86 ? -10.639 2.451 17.091 1.00 94.69 86 ASP A O 1
ATOM 666 N N . THR A 1 87 ? -11.893 3.574 15.601 1.00 96.56 87 THR A N 1
ATOM 667 C CA . THR A 1 87 ? -10.834 3.790 14.613 1.00 96.56 87 THR A CA 1
ATOM 668 C C . THR A 1 87 ? -10.540 5.273 14.461 1.00 96.56 87 THR A C 1
ATOM 670 O O . THR A 1 87 ? -11.379 6.058 14.033 1.00 96.56 87 THR A O 1
ATOM 673 N N . ILE A 1 88 ? -9.303 5.672 14.752 1.00 96.94 88 ILE A N 1
ATOM 674 C CA . ILE A 1 88 ? -8.831 7.007 14.388 1.00 96.94 88 ILE A CA 1
ATOM 675 C C . ILE A 1 88 ? -8.411 6.968 12.921 1.00 96.94 88 ILE A C 1
ATOM 677 O O . ILE A 1 88 ? -7.459 6.267 12.587 1.00 96.94 88 ILE A O 1
ATOM 681 N N . ALA A 1 89 ? -9.099 7.717 12.062 1.00 96.25 89 ALA A N 1
ATOM 682 C CA . ALA A 1 89 ? -8.754 7.845 10.650 1.00 96.25 89 ALA A CA 1
ATOM 683 C C . ALA A 1 89 ? -8.045 9.173 10.359 1.00 96.25 89 ALA A C 1
ATOM 685 O O . ALA A 1 89 ? -8.481 10.239 10.797 1.00 96.25 89 ALA A O 1
ATOM 686 N N . VAL A 1 90 ? -6.942 9.106 9.616 1.00 95.88 90 VAL A N 1
ATOM 687 C CA . VAL A 1 90 ? -6.120 10.258 9.235 1.00 95.88 90 VAL A CA 1
ATOM 688 C C . VAL A 1 90 ? -5.823 10.165 7.747 1.00 95.88 90 VAL A C 1
ATOM 690 O O . VAL A 1 90 ? -5.211 9.198 7.303 1.00 95.88 90 VAL A O 1
ATOM 693 N N . VAL A 1 91 ? -6.229 11.190 7.001 1.00 95.75 91 VAL A N 1
ATOM 694 C CA . VAL A 1 91 ? -5.833 11.369 5.600 1.00 95.75 91 VAL A CA 1
ATOM 695 C C . VAL A 1 91 ? -4.501 12.107 5.566 1.00 95.75 91 VAL A C 1
ATOM 697 O O . VAL A 1 91 ? -4.313 13.066 6.322 1.00 95.75 91 VAL A O 1
ATOM 700 N N . TYR A 1 92 ? -3.582 11.665 4.714 1.00 95.50 92 TYR A N 1
ATOM 701 C CA . TYR A 1 92 ? -2.310 12.338 4.479 1.00 95.50 92 TYR A CA 1
ATOM 702 C C . TYR A 1 92 ? -2.057 12.512 2.981 1.00 95.50 92 TYR A C 1
ATOM 704 O O . TYR A 1 92 ? -2.456 11.676 2.177 1.00 95.50 92 TYR A O 1
ATOM 712 N N . ASP A 1 93 ? -1.370 13.596 2.625 1.00 94.50 93 ASP A N 1
ATOM 713 C CA . ASP A 1 93 ? -1.030 13.909 1.239 1.00 94.50 93 ASP A CA 1
ATOM 714 C C . ASP A 1 93 ? 0.171 13.076 0.775 1.00 94.50 93 ASP A C 1
ATOM 716 O O . ASP A 1 93 ? 1.274 13.237 1.306 1.00 94.50 93 ASP A O 1
ATOM 720 N N . THR A 1 94 ? -0.020 12.184 -0.194 1.00 93.19 94 THR A N 1
ATOM 721 C CA . THR A 1 94 ? 1.051 11.315 -0.703 1.00 93.19 94 THR A CA 1
ATOM 722 C C . THR A 1 94 ? 2.171 12.037 -1.430 1.00 93.19 94 THR A C 1
ATOM 724 O O . THR A 1 94 ? 3.286 11.513 -1.438 1.00 93.19 94 THR A O 1
ATOM 727 N N . GLU A 1 95 ? 1.902 13.193 -2.035 1.00 91.19 95 GLU A N 1
ATOM 728 C CA . GLU A 1 95 ? 2.892 13.939 -2.819 1.00 91.19 95 GLU A CA 1
ATOM 729 C C . GLU A 1 95 ? 3.840 14.721 -1.910 1.00 91.19 95 GLU A C 1
ATOM 731 O O . GLU A 1 95 ? 5.048 14.763 -2.134 1.00 91.19 95 GLU A O 1
ATOM 736 N N . SER A 1 96 ? 3.310 15.308 -0.833 1.00 92.88 96 SER A N 1
ATOM 737 C CA . SER A 1 96 ? 4.104 16.142 0.078 1.00 92.88 96 SER A CA 1
ATOM 738 C C . SER A 1 96 ? 4.592 15.425 1.342 1.00 92.88 96 SER A C 1
ATOM 740 O O . SER A 1 96 ? 5.509 15.909 2.018 1.00 92.88 96 SER A O 1
ATOM 742 N N . THR A 1 97 ? 4.019 14.268 1.687 1.00 94.06 97 THR A N 1
ATOM 743 C CA . THR A 1 97 ? 4.399 13.513 2.889 1.00 94.06 97 THR A CA 1
ATOM 744 C C . THR A 1 97 ? 5.557 12.566 2.598 1.00 94.06 97 THR A C 1
ATOM 746 O O . THR A 1 97 ? 5.438 11.646 1.806 1.00 94.06 97 THR A O 1
ATOM 749 N N . SER A 1 98 ? 6.664 12.701 3.322 1.00 95.38 98 SER A N 1
ATOM 750 C CA . SER A 1 98 ? 7.728 11.688 3.372 1.00 95.38 98 SER A CA 1
ATOM 751 C C . SER A 1 98 ? 7.404 10.556 4.356 1.00 95.38 98 SER A C 1
ATOM 753 O O . SER A 1 98 ? 6.674 10.748 5.330 1.00 95.38 98 SER A O 1
ATOM 755 N N . LEU A 1 99 ? 8.055 9.393 4.216 1.00 95.50 99 LEU A N 1
ATOM 756 C CA . LEU A 1 99 ? 7.933 8.283 5.181 1.00 95.50 99 LEU A CA 1
ATOM 757 C C . LEU A 1 99 ? 8.208 8.708 6.634 1.00 95.50 99 LEU A C 1
ATOM 759 O O . LEU A 1 99 ? 7.589 8.202 7.573 1.00 95.50 99 LEU A O 1
ATOM 763 N N . LYS A 1 100 ? 9.129 9.660 6.844 1.00 94.62 100 LYS A N 1
ATOM 764 C CA . LYS A 1 100 ? 9.445 10.162 8.185 1.00 94.62 100 LYS A CA 1
ATOM 765 C C . LYS A 1 100 ? 8.320 11.025 8.756 1.00 94.62 100 LYS A C 1
ATOM 767 O O . LYS A 1 100 ? 8.040 10.924 9.950 1.00 94.62 100 LYS A O 1
ATOM 772 N N . GLN A 1 101 ? 7.678 11.846 7.925 1.00 94.88 101 GLN A N 1
ATOM 773 C CA . GLN A 1 101 ? 6.490 12.608 8.320 1.00 94.88 101 GLN A CA 1
ATOM 774 C C . GLN A 1 101 ? 5.303 11.678 8.578 1.00 94.88 101 GLN A C 1
ATOM 776 O O . GLN A 1 101 ? 4.624 11.848 9.585 1.00 94.88 101 GLN A O 1
ATOM 781 N N . LEU A 1 102 ? 5.119 10.636 7.762 1.00 95.75 102 LEU A N 1
ATOM 782 C CA . LEU A 1 102 ? 4.079 9.632 7.986 1.00 95.75 102 LEU A CA 1
ATOM 783 C C . LEU A 1 102 ? 4.265 8.906 9.329 1.00 95.75 102 LEU A C 1
ATOM 785 O O . LEU A 1 102 ? 3.314 8.751 10.092 1.00 95.75 102 LEU A O 1
ATOM 789 N N . GLN A 1 103 ? 5.502 8.540 9.684 1.00 96.31 103 GLN A N 1
ATOM 790 C CA . GLN A 1 103 ? 5.813 8.034 11.026 1.00 96.31 103 GLN A CA 1
ATOM 791 C C . GLN A 1 103 ? 5.443 9.056 12.114 1.00 96.31 103 GLN A C 1
ATOM 793 O O . GLN A 1 103 ? 4.852 8.695 13.133 1.00 96.31 103 GLN A O 1
ATOM 798 N N . LEU A 1 104 ? 5.788 10.330 11.911 1.00 93.62 104 LEU A N 1
ATOM 799 C CA . LEU A 1 104 ? 5.488 11.389 12.870 1.00 93.62 104 LEU A CA 1
ATOM 800 C C . LEU A 1 104 ? 3.974 11.582 13.051 1.00 93.62 104 LEU A C 1
ATOM 802 O O . LEU A 1 104 ? 3.540 11.839 14.172 1.00 93.62 104 LEU A O 1
ATOM 806 N N . PHE A 1 105 ? 3.158 11.387 12.009 1.00 92.75 105 PHE A N 1
ATOM 807 C CA . PHE A 1 105 ? 1.698 11.392 12.141 1.00 92.75 105 PHE A CA 1
ATOM 808 C C . PHE A 1 105 ? 1.204 10.330 13.118 1.00 92.75 105 PHE A C 1
ATOM 810 O O . PHE A 1 105 ? 0.344 10.629 13.949 1.00 92.75 105 PHE A O 1
ATOM 817 N N . VAL A 1 106 ? 1.779 9.125 13.094 1.00 96.50 106 VAL A N 1
ATOM 818 C CA . VAL A 1 106 ? 1.445 8.075 14.068 1.00 96.50 106 VAL A CA 1
ATOM 819 C C . VAL A 1 106 ? 1.797 8.526 15.485 1.00 96.50 106 VAL A C 1
ATOM 821 O O . VAL A 1 106 ? 0.957 8.454 16.379 1.00 96.50 106 VAL A O 1
ATOM 824 N N . GLU A 1 107 ? 3.006 9.053 15.691 1.00 95.50 107 GLU A N 1
ATOM 825 C CA . GLU A 1 107 ? 3.478 9.515 17.004 1.00 95.50 107 GLU A CA 1
ATOM 826 C C . GLU A 1 107 ? 2.619 10.658 17.567 1.00 95.50 107 GLU A C 1
ATOM 828 O O . GLU A 1 107 ? 2.203 10.617 18.729 1.00 95.50 107 GLU A O 1
ATOM 833 N N . ILE A 1 108 ? 2.308 11.658 16.736 1.00 93.31 108 ILE A N 1
ATOM 834 C CA . ILE A 1 108 ? 1.443 12.786 17.101 1.00 93.31 108 ILE A CA 1
ATOM 835 C C . ILE A 1 108 ? 0.042 12.284 17.440 1.00 93.31 108 ILE A C 1
ATOM 837 O O . ILE A 1 108 ? -0.527 12.707 18.445 1.00 93.31 108 ILE A O 1
ATOM 841 N N . THR A 1 109 ? -0.503 11.361 16.647 1.00 94.12 109 THR A N 1
ATOM 842 C CA . THR A 1 109 ? -1.832 10.790 16.890 1.00 94.12 109 THR A CA 1
ATOM 843 C C . THR A 1 109 ? -1.863 10.048 18.224 1.00 94.12 109 THR A C 1
ATOM 845 O O . THR A 1 109 ? -2.737 10.291 19.054 1.00 94.12 109 THR A O 1
ATOM 848 N N . MET A 1 110 ? -0.861 9.214 18.500 1.00 93.75 110 MET A N 1
ATOM 849 C CA . MET A 1 110 ? -0.744 8.523 19.784 1.00 93.75 110 MET A CA 1
ATOM 850 C C . MET A 1 110 ? -0.667 9.492 20.963 1.00 93.75 110 MET A C 1
ATOM 852 O O . MET A 1 110 ? -1.346 9.288 21.969 1.00 93.75 110 MET A O 1
ATOM 856 N N . ALA A 1 111 ? 0.116 10.564 20.837 1.00 93.31 111 ALA A N 1
ATOM 857 C CA . ALA A 1 111 ? 0.217 11.588 21.869 1.00 93.31 111 ALA A CA 1
ATOM 858 C C . ALA A 1 111 ? -1.109 12.345 22.067 1.00 93.31 111 ALA A C 1
ATOM 860 O O . ALA A 1 111 ? -1.539 12.511 23.210 1.00 93.31 111 ALA A O 1
ATOM 861 N N . LYS A 1 112 ? -1.777 12.752 20.975 1.00 91.81 112 LYS A N 1
ATOM 862 C CA . LYS A 1 112 ? -3.067 13.470 20.986 1.00 91.81 112 LYS A CA 1
ATOM 863 C C . LYS A 1 112 ? -4.141 12.676 21.729 1.00 91.81 112 LYS A C 1
ATOM 865 O O . LYS A 1 112 ? -4.880 13.256 22.520 1.00 91.81 112 LYS A O 1
ATOM 870 N N . TYR A 1 113 ? -4.186 11.362 21.519 1.00 91.44 113 TYR A N 1
ATOM 871 C CA . TYR A 1 113 ? -5.200 10.479 22.104 1.00 91.44 113 TYR A CA 1
ATOM 872 C C . TYR A 1 113 ? -4.722 9.705 23.343 1.00 91.44 113 TYR A C 1
ATOM 874 O O . TYR A 1 113 ? -5.449 8.862 23.860 1.00 91.44 113 TYR A O 1
ATOM 882 N N . ALA A 1 114 ? -3.516 9.992 23.848 1.00 93.50 114 ALA A N 1
ATOM 883 C CA . ALA A 1 114 ? -2.894 9.289 24.976 1.00 93.50 114 ALA A CA 1
ATOM 884 C C . ALA A 1 114 ? -2.852 7.750 24.809 1.00 93.50 114 ALA A C 1
ATOM 886 O O . ALA A 1 114 ? -2.961 6.994 25.780 1.00 93.50 114 ALA A O 1
ATOM 887 N N . ILE A 1 115 ? -2.663 7.283 23.573 1.00 93.44 115 ILE A N 1
ATOM 888 C CA . ILE A 1 115 ? -2.614 5.866 23.205 1.00 93.44 115 ILE A CA 1
ATOM 889 C C . ILE A 1 115 ? -1.180 5.358 23.346 1.00 93.44 115 ILE A C 1
ATOM 891 O O . ILE A 1 115 ? -0.246 5.911 22.772 1.00 93.44 115 ILE A O 1
ATOM 895 N N . LYS A 1 116 ? -0.990 4.265 24.096 1.00 93.44 116 LYS A N 1
ATOM 896 C CA . LYS A 1 116 ? 0.331 3.630 24.245 1.00 93.44 116 LYS A CA 1
ATOM 897 C C . LYS A 1 116 ? 0.705 2.777 23.033 1.00 93.44 116 LYS A C 1
ATOM 899 O O . LYS A 1 116 ? 1.861 2.767 22.632 1.00 93.44 116 LYS A O 1
ATOM 904 N N . ASN A 1 117 ? -0.270 2.052 22.491 1.00 95.31 117 ASN A N 1
ATOM 905 C CA . ASN A 1 117 ? -0.160 1.190 21.320 1.00 95.31 117 ASN A CA 1
ATOM 906 C C . ASN A 1 117 ? -1.555 1.026 20.711 1.00 95.31 117 ASN A C 1
ATOM 908 O O . ASN A 1 117 ? -2.520 0.861 21.459 1.00 95.31 117 ASN A O 1
ATOM 912 N N . PHE A 1 118 ? -1.641 0.984 19.387 1.00 97.50 118 PHE A N 1
ATOM 913 C CA . PHE A 1 118 ? -2.847 0.551 18.689 1.00 97.50 118 PHE A CA 1
ATOM 914 C C . PHE A 1 118 ? -2.908 -0.977 18.656 1.00 97.50 118 PHE A C 1
ATOM 916 O O . PHE A 1 118 ? -1.880 -1.640 18.546 1.00 97.50 118 PHE A O 1
ATOM 923 N N . GLU A 1 119 ? -4.098 -1.562 18.732 1.00 97.38 119 GLU A N 1
ATOM 924 C CA . GLU A 1 119 ? -4.339 -2.967 18.403 1.00 97.38 119 GLU A CA 1
ATOM 925 C C . GLU A 1 119 ? -3.803 -3.284 16.999 1.00 97.38 119 GLU A C 1
ATOM 927 O O . GLU A 1 119 ? -3.036 -4.239 16.825 1.00 97.38 119 GLU A O 1
ATOM 932 N N . SER A 1 120 ? -4.132 -2.420 16.039 1.00 98.25 120 SER A N 1
ATOM 933 C CA . SER A 1 120 ? -3.696 -2.494 14.648 1.00 98.25 120 SER A CA 1
ATOM 934 C C . SER A 1 120 ? -3.449 -1.111 14.056 1.00 98.25 120 SER A C 1
ATOM 936 O O . SER A 1 120 ? -4.170 -0.166 14.386 1.00 98.25 120 SER A O 1
ATOM 938 N N . ILE A 1 121 ? -2.495 -1.027 13.133 1.00 98.56 121 ILE A N 1
ATOM 939 C CA . ILE A 1 121 ? -2.300 0.138 12.263 1.00 98.56 121 ILE A CA 1
ATOM 940 C C . ILE A 1 121 ? -2.590 -0.293 10.832 1.00 98.56 121 ILE A C 1
ATOM 942 O O . ILE A 1 121 ? -2.109 -1.338 10.398 1.00 98.56 121 ILE A O 1
ATOM 946 N N . VAL A 1 122 ? -3.367 0.511 10.123 1.00 98.19 122 VAL A N 1
ATOM 947 C CA . VAL A 1 122 ? -3.809 0.247 8.761 1.00 98.19 122 VAL A CA 1
ATOM 948 C C . VAL A 1 122 ? -3.249 1.302 7.826 1.00 98.19 122 VAL A C 1
ATOM 950 O O . VAL A 1 122 ? -3.275 2.486 8.162 1.00 98.19 122 VAL A O 1
ATOM 953 N N . PHE A 1 123 ? -2.790 0.871 6.657 1.00 98.12 123 PHE A N 1
ATOM 954 C CA . PHE A 1 123 ? -2.440 1.747 5.546 1.00 98.12 123 PHE A CA 1
ATOM 955 C C . PHE A 1 123 ? -3.400 1.472 4.394 1.00 98.12 123 PHE A C 1
ATOM 957 O O . PHE A 1 123 ? -3.373 0.378 3.835 1.00 98.12 123 PHE A O 1
ATOM 964 N N . ALA A 1 124 ? -4.248 2.446 4.075 1.00 96.94 124 ALA A N 1
ATOM 965 C CA . ALA A 1 124 ? -5.073 2.453 2.878 1.00 96.94 124 ALA A CA 1
ATOM 966 C C . ALA A 1 124 ? -4.352 3.241 1.789 1.00 96.94 124 ALA A C 1
ATOM 968 O O . ALA A 1 124 ? -4.061 4.426 1.962 1.00 96.94 124 ALA A O 1
ATOM 969 N N . THR A 1 125 ? -4.038 2.562 0.691 1.00 94.38 125 THR A N 1
ATOM 970 C CA . THR A 1 125 ? -3.393 3.130 -0.494 1.00 94.38 125 THR A CA 1
ATOM 971 C C . THR A 1 125 ? -3.689 2.252 -1.710 1.00 94.38 125 THR A C 1
ATOM 973 O O . THR A 1 125 ? -4.154 1.122 -1.557 1.00 94.38 125 THR A O 1
ATOM 976 N N . HIS A 1 126 ? -3.393 2.730 -2.916 1.00 87.50 126 HIS A N 1
ATOM 977 C CA . HIS A 1 126 ? -3.393 1.852 -4.077 1.00 87.50 126 HIS A CA 1
ATOM 978 C C . HIS A 1 126 ? -2.355 0.736 -3.910 1.00 87.50 126 HIS A C 1
ATOM 980 O O . HIS A 1 126 ? -1.236 0.937 -3.419 1.00 87.50 126 HIS A O 1
ATOM 986 N N . GLY A 1 127 ? -2.765 -0.474 -4.280 1.00 84.00 127 GLY A N 1
ATOM 987 C CA . GLY A 1 127 ? -1.944 -1.675 -4.200 1.00 84.00 127 GLY A CA 1
ATOM 988 C C . GLY A 1 127 ? -1.882 -2.409 -5.529 1.00 84.00 127 GLY A C 1
ATOM 989 O O . GLY A 1 127 ? -2.782 -2.303 -6.363 1.00 84.00 127 GLY A O 1
ATOM 990 N N . HIS A 1 128 ? -0.813 -3.181 -5.683 1.00 82.88 128 HIS A N 1
ATOM 991 C CA . HIS A 1 128 ? -0.544 -4.032 -6.826 1.00 82.88 128 HIS A CA 1
ATOM 992 C C . HIS A 1 128 ? 0.030 -5.380 -6.354 1.00 82.88 128 HIS A C 1
ATOM 994 O O . HIS A 1 128 ? 0.487 -5.520 -5.217 1.00 82.88 128 HIS A O 1
ATOM 1000 N N . TYR A 1 129 ? 0.053 -6.400 -7.217 1.00 84.12 129 TYR A N 1
ATOM 1001 C CA . TYR A 1 129 ? 0.550 -7.732 -6.838 1.00 84.12 129 TYR A CA 1
ATOM 1002 C C . TYR A 1 129 ? 2.055 -7.758 -6.495 1.00 84.12 129 TYR A C 1
ATOM 1004 O O . TYR A 1 129 ? 2.543 -8.725 -5.913 1.00 84.12 129 TYR A O 1
ATOM 1012 N N . ASP A 1 130 ? 2.832 -6.733 -6.846 1.00 84.81 130 ASP A N 1
ATOM 1013 C CA . ASP A 1 130 ? 4.275 -6.652 -6.580 1.00 84.81 130 ASP A CA 1
ATOM 1014 C C . ASP A 1 130 ? 4.656 -5.641 -5.480 1.00 84.81 130 ASP A C 1
ATOM 1016 O O . ASP A 1 130 ? 5.800 -5.661 -5.002 1.00 84.81 130 ASP A O 1
ATOM 1020 N N . GLY A 1 131 ? 3.709 -4.810 -5.029 1.00 91.62 131 GLY A N 1
ATOM 1021 C CA . GLY A 1 131 ? 3.975 -3.741 -4.077 1.00 91.62 131 GLY A CA 1
ATOM 1022 C C . GLY A 1 131 ? 2.856 -2.711 -3.914 1.00 91.62 131 GLY A C 1
ATOM 1023 O O . GLY A 1 131 ? 1.748 -2.868 -4.414 1.00 91.62 131 GLY A O 1
ATOM 1024 N N . PHE A 1 132 ? 3.152 -1.659 -3.154 1.00 94.94 132 PHE A N 1
ATOM 1025 C CA . PHE A 1 132 ? 2.253 -0.535 -2.869 1.00 94.94 132 PHE A CA 1
ATOM 1026 C C . PHE A 1 132 ? 3.055 0.721 -2.545 1.00 94.94 132 PHE A C 1
ATOM 1028 O O . PHE A 1 132 ? 4.186 0.624 -2.064 1.00 94.94 132 PHE A O 1
ATOM 1035 N N . CYS A 1 133 ? 2.471 1.901 -2.735 1.00 93.69 133 CYS A N 1
ATOM 1036 C CA . CYS A 1 133 ? 3.130 3.168 -2.425 1.00 93.69 133 CYS A CA 1
ATOM 1037 C C . CYS A 1 133 ? 2.511 3.828 -1.198 1.00 93.69 133 CYS A C 1
ATOM 1039 O O . CYS A 1 133 ? 1.315 4.092 -1.145 1.00 93.69 133 CYS A O 1
ATOM 1041 N N . LEU A 1 134 ? 3.333 4.086 -0.179 1.00 95.38 134 LEU A N 1
ATOM 1042 C CA . LEU A 1 134 ? 2.905 4.844 0.997 1.00 95.38 134 LEU A CA 1
ATOM 1043 C C . LEU A 1 134 ? 2.995 6.346 0.757 1.00 95.38 134 LEU A C 1
ATOM 1045 O O . LEU A 1 134 ? 2.237 7.096 1.345 1.00 95.38 134 LEU A O 1
ATOM 1049 N N . THR A 1 135 ? 3.940 6.785 -0.062 1.00 94.62 135 THR A N 1
ATOM 1050 C CA . THR A 1 135 ? 4.185 8.182 -0.438 1.00 94.62 135 THR A CA 1
ATOM 1051 C C . THR A 1 135 ? 4.697 8.190 -1.879 1.00 94.62 135 THR A C 1
ATOM 1053 O O . THR A 1 135 ? 5.068 7.122 -2.372 1.00 94.62 135 THR A O 1
ATOM 1056 N N . GLN A 1 136 ? 4.797 9.351 -2.532 1.00 88.88 136 GLN A N 1
ATOM 1057 C CA . GLN A 1 136 ? 5.304 9.463 -3.911 1.00 88.88 136 GLN A CA 1
ATOM 1058 C C . GLN A 1 136 ? 6.671 8.775 -4.094 1.00 88.88 136 GLN A C 1
ATOM 1060 O O . GLN A 1 136 ? 6.859 7.992 -5.019 1.00 88.88 136 GLN A O 1
ATOM 1065 N N . ASP A 1 137 ? 7.589 8.967 -3.141 1.00 86.00 137 ASP A N 1
ATOM 1066 C CA . ASP A 1 137 ? 8.913 8.319 -3.144 1.00 86.00 137 ASP A CA 1
ATOM 1067 C C . ASP A 1 137 ? 8.976 7.022 -2.305 1.00 86.00 137 ASP A C 1
ATOM 1069 O O . ASP A 1 137 ? 10.044 6.462 -2.047 1.00 86.00 137 ASP A O 1
ATOM 1073 N N . GLY A 1 138 ? 7.830 6.563 -1.799 1.00 91.00 138 GLY A N 1
ATOM 1074 C CA . GLY A 1 138 ? 7.708 5.571 -0.730 1.00 91.00 138 GLY A CA 1
ATOM 1075 C C . GLY A 1 138 ? 7.093 4.254 -1.181 1.00 91.00 138 GLY A C 1
ATOM 1076 O O . GLY A 1 138 ? 6.264 3.701 -0.456 1.00 91.00 138 GLY A O 1
ATOM 1077 N N . CYS A 1 139 ? 7.484 3.752 -2.352 1.00 93.31 139 CYS A N 1
ATOM 1078 C CA . CYS A 1 139 ? 6.973 2.494 -2.894 1.00 93.31 139 CYS A CA 1
ATOM 1079 C C . CYS A 1 139 ? 7.687 1.257 -2.328 1.00 93.31 139 CYS A C 1
ATOM 1081 O O . CYS A 1 139 ? 8.904 1.068 -2.448 1.00 93.31 139 CYS A O 1
ATOM 1083 N N . VAL A 1 140 ? 6.898 0.393 -1.700 1.00 94.50 140 VAL A N 1
ATOM 1084 C CA . VAL A 1 140 ? 7.301 -0.846 -1.047 1.00 94.50 140 VAL A CA 1
ATOM 1085 C C . VAL A 1 140 ? 7.064 -2.014 -1.996 1.00 94.50 140 VAL A C 1
ATOM 1087 O O . VAL A 1 140 ? 5.933 -2.307 -2.357 1.00 94.50 140 VAL A O 1
ATOM 1090 N N . SER A 1 141 ? 8.132 -2.722 -2.343 1.00 94.06 141 SER A N 1
ATOM 1091 C CA . SER A 1 141 ? 8.115 -3.959 -3.122 1.00 94.06 141 SER A CA 1
ATOM 1092 C C . SER A 1 141 ? 9.029 -4.994 -2.477 1.00 94.06 141 SER A C 1
ATOM 1094 O O . SER A 1 141 ? 9.785 -4.688 -1.547 1.00 94.06 141 SER A O 1
ATOM 1096 N N . GLN A 1 142 ? 9.030 -6.224 -3.000 1.00 91.62 142 GLN A N 1
ATOM 1097 C CA . GLN A 1 142 ? 9.940 -7.275 -2.528 1.00 91.62 142 GLN A CA 1
ATOM 1098 C C . GLN A 1 142 ? 11.421 -6.845 -2.566 1.00 91.62 142 GLN A C 1
ATOM 1100 O O . GLN A 1 142 ? 12.214 -7.307 -1.748 1.00 91.62 142 GLN A O 1
ATOM 1105 N N . LYS A 1 143 ? 11.805 -5.967 -3.501 1.00 90.62 143 LYS A N 1
ATOM 1106 C CA . LYS A 1 143 ? 13.177 -5.456 -3.618 1.00 90.62 143 LYS A CA 1
ATOM 1107 C C . LYS A 1 143 ? 13.413 -4.248 -2.716 1.00 90.62 143 LYS A C 1
ATOM 1109 O O . LYS A 1 143 ? 14.451 -4.174 -2.061 1.00 90.62 143 LYS A O 1
ATOM 1114 N N . SER A 1 144 ? 12.486 -3.288 -2.694 1.00 93.75 144 SER A N 1
ATOM 1115 C CA . SER A 1 144 ? 12.703 -2.035 -1.962 1.00 93.75 144 SER A CA 1
ATOM 1116 C C . SER A 1 144 ? 12.586 -2.208 -0.449 1.00 93.75 144 SER A C 1
ATOM 1118 O O . SER A 1 144 ? 13.226 -1.458 0.279 1.00 93.75 144 SER A O 1
ATOM 1120 N N . ILE A 1 145 ? 11.879 -3.230 0.048 1.00 94.25 145 ILE A N 1
ATOM 1121 C CA . ILE A 1 145 ? 11.719 -3.490 1.489 1.00 94.25 145 ILE A CA 1
ATOM 1122 C C . ILE A 1 145 ? 13.050 -3.718 2.238 1.00 94.25 145 ILE A C 1
ATOM 1124 O O . ILE A 1 145 ? 13.124 -3.536 3.456 1.00 94.25 145 ILE A O 1
ATOM 1128 N N . GLU A 1 146 ? 14.119 -4.087 1.527 1.00 92.62 146 GLU A N 1
ATOM 1129 C CA . GLU A 1 146 ? 15.469 -4.226 2.090 1.00 92.62 146 GLU A CA 1
ATOM 1130 C C . GLU A 1 146 ? 16.255 -2.906 2.150 1.00 92.62 146 GLU A C 1
ATOM 1132 O O . GLU A 1 146 ? 17.316 -2.840 2.771 1.00 92.62 146 GLU A O 1
ATOM 1137 N N . ASN A 1 147 ? 15.734 -1.824 1.567 1.00 94.12 147 ASN A N 1
ATOM 1138 C CA . ASN A 1 147 ? 16.313 -0.495 1.718 1.00 94.12 147 ASN A CA 1
ATOM 1139 C C . ASN A 1 147 ? 16.287 -0.079 3.208 1.00 94.12 147 ASN A C 1
ATOM 1141 O O . ASN A 1 147 ? 15.257 -0.255 3.878 1.00 94.12 147 ASN A O 1
ATOM 1145 N N . PRO A 1 148 ? 17.381 0.502 3.741 1.00 94.88 148 PRO A N 1
ATOM 1146 C CA . PRO A 1 148 ? 17.430 1.005 5.112 1.00 94.88 148 PRO A CA 1
ATOM 1147 C C . PRO A 1 148 ? 16.276 1.948 5.474 1.00 94.88 148 PRO A C 1
ATOM 1149 O O . PRO A 1 148 ? 15.742 1.839 6.573 1.00 94.88 148 PRO A O 1
ATOM 1152 N N . LEU A 1 149 ? 15.828 2.801 4.544 1.00 93.75 149 LEU A N 1
ATOM 1153 C CA . LEU A 1 149 ? 14.714 3.727 4.770 1.00 93.75 149 LEU A CA 1
ATOM 1154 C C . LEU A 1 149 ? 13.416 2.992 5.131 1.00 93.75 149 LEU A C 1
ATOM 1156 O O . LEU A 1 149 ? 12.765 3.330 6.120 1.00 93.75 149 LEU A O 1
ATOM 1160 N N . PHE A 1 150 ? 13.058 1.951 4.373 1.00 95.50 150 PHE A N 1
ATOM 1161 C CA . PHE A 1 150 ? 11.872 1.144 4.667 1.00 95.50 150 PHE A CA 1
ATOM 1162 C C . PHE A 1 150 ? 12.077 0.269 5.900 1.00 95.50 150 PHE A C 1
ATOM 1164 O O . PHE A 1 150 ? 11.156 0.106 6.697 1.00 95.50 150 PHE A O 1
ATOM 1171 N N . THR A 1 151 ? 13.285 -0.259 6.103 1.00 93.44 151 THR A N 1
ATOM 1172 C CA . THR A 1 151 ? 13.602 -1.040 7.305 1.00 93.44 151 THR A CA 1
ATOM 1173 C C . THR A 1 151 ? 13.411 -0.204 8.577 1.00 93.44 151 THR A C 1
ATOM 1175 O O . THR A 1 151 ? 12.768 -0.669 9.521 1.00 93.44 151 THR A O 1
ATOM 1178 N N . ASP A 1 152 ? 13.883 1.044 8.585 1.00 95.38 152 ASP A N 1
ATOM 1179 C CA . ASP A 1 152 ? 13.710 1.973 9.703 1.00 95.38 152 ASP A CA 1
ATOM 1180 C C . ASP A 1 152 ? 12.245 2.368 9.897 1.00 95.38 152 ASP A C 1
ATOM 1182 O O . ASP A 1 152 ? 11.743 2.346 11.026 1.00 95.38 152 ASP A O 1
ATOM 1186 N N . PHE A 1 153 ? 11.545 2.686 8.805 1.00 97.56 153 PHE A N 1
ATOM 1187 C CA . PHE A 1 153 ? 10.122 3.010 8.837 1.00 97.56 153 PHE A CA 1
ATOM 1188 C C . PHE A 1 153 ? 9.310 1.875 9.474 1.00 97.56 153 PHE A C 1
ATOM 1190 O O . PHE A 1 153 ? 8.664 2.079 10.504 1.00 97.56 153 PHE A O 1
ATOM 1197 N N . TRP A 1 154 ? 9.404 0.653 8.943 1.00 97.69 154 TRP A N 1
ATOM 1198 C CA . TRP A 1 154 ? 8.636 -0.494 9.434 1.00 97.69 154 TRP A CA 1
ATOM 1199 C C . TRP A 1 154 ? 9.025 -0.907 10.856 1.00 97.69 154 TRP A C 1
ATOM 1201 O O . TRP A 1 154 ? 8.152 -1.245 11.661 1.00 97.69 154 TRP A O 1
ATOM 1211 N N . SER A 1 155 ? 10.311 -0.816 11.210 1.00 96.25 155 SER A N 1
ATOM 1212 C CA . SER A 1 155 ? 10.777 -1.018 12.587 1.00 96.25 155 SER A CA 1
ATOM 1213 C C . SER A 1 155 ? 10.114 -0.030 13.549 1.00 96.25 155 SER A C 1
ATOM 1215 O O . SER A 1 155 ? 9.654 -0.426 14.622 1.00 96.25 155 SER A O 1
ATOM 1217 N N . ASN A 1 156 ? 9.982 1.242 13.165 1.00 96.19 156 ASN A N 1
ATOM 1218 C CA . ASN A 1 156 ? 9.308 2.240 13.991 1.00 96.19 156 ASN A CA 1
ATOM 1219 C C . ASN A 1 156 ? 7.796 2.016 14.058 1.00 96.19 156 ASN A C 1
ATOM 1221 O O . ASN A 1 156 ? 7.261 1.965 15.164 1.00 96.19 156 ASN A O 1
ATOM 1225 N N . ILE A 1 157 ? 7.126 1.781 12.927 1.00 97.62 157 ILE A N 1
ATOM 1226 C CA . ILE A 1 157 ? 5.686 1.480 12.891 1.00 97.62 157 ILE A CA 1
ATOM 1227 C C . ILE A 1 157 ? 5.339 0.277 13.778 1.00 97.62 157 ILE A C 1
ATOM 1229 O O . ILE A 1 157 ? 4.368 0.317 14.538 1.00 97.62 157 ILE A O 1
ATOM 1233 N N . SER A 1 158 ? 6.174 -0.767 13.775 1.00 97.38 158 SER A N 1
ATOM 1234 C CA . SER A 1 158 ? 5.948 -1.959 14.598 1.00 97.38 158 SER A CA 1
ATOM 1235 C C . SER A 1 158 ? 5.899 -1.677 16.103 1.00 97.38 158 SER A C 1
ATOM 1237 O O . SER A 1 158 ? 5.231 -2.397 16.845 1.00 97.38 158 SER A O 1
ATOM 1239 N N . LYS A 1 159 ? 6.564 -0.619 16.585 1.00 97.19 159 LYS A N 1
ATOM 1240 C CA . LYS A 1 159 ? 6.544 -0.232 18.006 1.00 97.19 159 LYS A CA 1
ATOM 1241 C C . LYS A 1 159 ? 5.180 0.302 18.429 1.00 97.19 159 LYS A C 1
ATOM 1243 O O . LYS A 1 159 ? 4.859 0.238 19.614 1.00 97.19 159 LYS A O 1
ATOM 1248 N N . TYR A 1 160 ? 4.399 0.811 17.479 1.00 97.38 160 TYR A N 1
ATOM 1249 C CA . TYR A 1 160 ? 3.101 1.437 17.709 1.00 97.38 160 TYR A CA 1
ATOM 1250 C C . TYR A 1 160 ? 1.943 0.454 17.513 1.00 97.38 160 TYR A C 1
ATOM 1252 O O . TYR A 1 160 ? 0.963 0.523 18.254 1.00 97.38 160 TYR A O 1
ATOM 1260 N N . ALA A 1 161 ? 2.083 -0.517 16.607 1.00 97.56 161 ALA A N 1
ATOM 1261 C CA . ALA A 1 161 ? 1.136 -1.619 16.446 1.00 97.56 161 ALA A CA 1
ATOM 1262 C C . ALA A 1 161 ? 1.391 -2.731 17.478 1.00 97.56 161 ALA A C 1
ATOM 1264 O O . ALA A 1 161 ? 2.509 -3.225 17.614 1.00 97.56 161 ALA A O 1
ATOM 1265 N N . LYS A 1 162 ? 0.359 -3.163 18.202 1.00 97.12 162 LYS A N 1
ATOM 1266 C CA . LYS A 1 162 ? 0.450 -4.237 19.200 1.00 97.12 162 LYS A CA 1
ATOM 1267 C C . LYS A 1 162 ? 0.387 -5.614 18.550 1.00 97.12 162 LYS A C 1
ATOM 1269 O O . LYS A 1 162 ? 1.220 -6.459 18.860 1.00 97.12 162 LYS A O 1
ATOM 1274 N N . ASN A 1 163 ? -0.593 -5.832 17.673 1.00 96.62 163 ASN A N 1
ATOM 1275 C CA . ASN A 1 163 ? -0.876 -7.156 17.122 1.00 96.62 163 ASN A CA 1
ATOM 1276 C C . ASN A 1 163 ? -0.589 -7.223 15.620 1.00 96.62 163 ASN A C 1
ATOM 1278 O O . ASN A 1 163 ? 0.075 -8.154 15.159 1.00 96.62 163 ASN A O 1
ATOM 1282 N N . ARG A 1 164 ? -1.107 -6.254 14.859 1.00 97.88 164 ARG A N 1
ATOM 1283 C CA . ARG A 1 164 ? -1.276 -6.401 13.411 1.00 97.88 164 ARG A CA 1
ATOM 1284 C C . ARG A 1 164 ? -1.000 -5.110 12.648 1.00 97.88 164 ARG A C 1
ATOM 1286 O O . ARG A 1 164 ? -1.229 -4.022 13.177 1.00 97.88 164 ARG A O 1
ATOM 1293 N N . ILE A 1 165 ? -0.516 -5.247 11.422 1.00 98.62 165 ILE A N 1
ATOM 1294 C CA . ILE A 1 165 ? -0.462 -4.181 10.424 1.00 98.62 165 ILE A CA 1
ATOM 1295 C C . ILE A 1 165 ? -1.298 -4.646 9.237 1.00 98.62 165 ILE A C 1
ATOM 1297 O O . ILE A 1 165 ? -1.055 -5.732 8.713 1.00 98.62 165 ILE A O 1
ATOM 1301 N N . ASP A 1 166 ? -2.263 -3.834 8.829 1.00 98.69 166 ASP A N 1
ATOM 1302 C CA . ASP A 1 166 ? -3.150 -4.163 7.716 1.00 98.69 166 ASP A CA 1
ATOM 1303 C C . ASP A 1 166 ? -2.870 -3.265 6.524 1.00 98.69 166 ASP A C 1
ATOM 1305 O O . ASP A 1 166 ? -2.684 -2.055 6.667 1.00 98.69 166 ASP A O 1
ATOM 1309 N N . LEU A 1 167 ? -2.823 -3.881 5.351 1.00 98.06 167 LEU A N 1
ATOM 1310 C CA . LEU A 1 167 ? -2.539 -3.229 4.086 1.00 98.06 167 LEU A CA 1
ATOM 1311 C C . LEU A 1 167 ? -3.808 -3.285 3.240 1.00 98.06 167 LEU A C 1
ATOM 1313 O O . LEU A 1 167 ? -4.189 -4.342 2.736 1.00 98.06 167 LEU A O 1
ATOM 1317 N N . LEU A 1 168 ? -4.478 -2.143 3.142 1.00 96.00 168 LEU A N 1
ATOM 1318 C CA . LEU A 1 168 ? -5.668 -1.934 2.328 1.00 96.00 168 LEU A CA 1
ATOM 1319 C C . LEU A 1 168 ? -5.168 -1.461 0.975 1.00 96.00 168 LEU A C 1
ATOM 1321 O O . LEU A 1 168 ? -4.982 -0.269 0.767 1.00 96.00 168 LEU A O 1
ATOM 1325 N N . GLY A 1 169 ? -4.884 -2.425 0.111 1.00 92.62 169 GLY A N 1
ATOM 1326 C CA . GLY A 1 169 ? -4.443 -2.216 -1.256 1.00 92.62 169 GLY A CA 1
ATOM 1327 C C . GLY A 1 169 ? -4.688 -3.497 -2.037 1.00 92.62 169 GLY A C 1
ATOM 1328 O O . GLY A 1 169 ? -4.528 -4.599 -1.498 1.00 92.62 169 GLY A O 1
ATOM 1329 N N . CYS A 1 170 ? -5.115 -3.352 -3.287 1.00 89.50 170 CYS A N 1
ATOM 1330 C CA . CYS A 1 170 ? -5.543 -4.493 -4.084 1.00 89.50 170 CYS A CA 1
ATOM 1331 C C . CYS A 1 170 ? -4.396 -5.470 -4.348 1.00 89.50 170 CYS A C 1
ATOM 1333 O O . CYS A 1 170 ? -3.249 -5.072 -4.539 1.00 89.50 170 CYS A O 1
ATOM 1335 N N . TYR A 1 171 ? -4.723 -6.761 -4.371 1.00 91.38 171 TYR A N 1
ATOM 1336 C CA . TYR A 1 171 ? -3.845 -7.863 -4.781 1.00 91.38 171 TYR A CA 1
ATOM 1337 C C . TYR A 1 171 ? -2.536 -8.064 -3.990 1.00 91.38 171 TYR A C 1
ATOM 1339 O O . TYR A 1 171 ? -1.807 -9.021 -4.258 1.00 91.38 171 TYR A O 1
ATOM 1347 N N . LEU A 1 172 ? -2.242 -7.257 -2.968 1.00 93.88 172 LEU A N 1
ATOM 1348 C CA . LEU A 1 172 ? -1.041 -7.385 -2.130 1.00 93.88 172 LEU A CA 1
ATOM 1349 C C . LEU A 1 172 ? -0.909 -8.754 -1.449 1.00 93.88 172 LEU A C 1
ATOM 1351 O O . LEU A 1 172 ? 0.194 -9.259 -1.238 1.00 93.88 172 LEU A O 1
ATOM 1355 N N . GLY A 1 173 ? -2.048 -9.365 -1.131 1.00 95.56 173 GLY A N 1
ATOM 1356 C CA . GLY A 1 173 ? -2.210 -10.711 -0.594 1.00 95.56 173 GLY A CA 1
ATOM 1357 C C . GLY A 1 173 ? -1.573 -11.801 -1.452 1.00 95.56 173 GLY A C 1
ATOM 1358 O O . GLY A 1 173 ? -1.197 -12.844 -0.924 1.00 95.56 173 GLY A O 1
ATOM 1359 N N . GLN A 1 174 ? -1.418 -11.560 -2.757 1.00 93.19 174 GLN A N 1
ATOM 1360 C CA . GLN A 1 174 ? -0.808 -12.511 -3.686 1.00 93.19 174 GLN A CA 1
ATOM 1361 C C . GLN A 1 174 ? 0.726 -12.550 -3.565 1.00 93.19 174 GLN A C 1
ATOM 1363 O O . GLN A 1 174 ? 1.358 -13.518 -3.988 1.00 93.19 174 GLN A O 1
ATOM 1368 N N . ASN A 1 175 ? 1.346 -11.539 -2.944 1.00 94.31 175 ASN A N 1
ATOM 1369 C CA . ASN A 1 175 ? 2.794 -11.471 -2.760 1.00 94.31 175 ASN A CA 1
ATOM 1370 C C . ASN A 1 175 ? 3.246 -12.045 -1.414 1.00 94.31 175 ASN A C 1
ATOM 1372 O O . ASN A 1 175 ? 3.704 -11.329 -0.516 1.00 94.31 175 ASN A O 1
ATOM 1376 N N . GLU A 1 176 ? 3.171 -13.366 -1.267 1.00 96.62 176 GLU A N 1
ATOM 1377 C CA . GLU A 1 176 ? 3.531 -14.040 -0.013 1.00 96.62 176 GLU A CA 1
ATOM 1378 C C . GLU A 1 176 ? 4.960 -13.713 0.463 1.00 96.62 176 GLU A C 1
ATOM 1380 O O . GLU A 1 176 ? 5.220 -13.624 1.669 1.00 96.62 176 GLU A O 1
ATOM 1385 N N . ASN A 1 177 ? 5.891 -13.485 -0.469 1.00 96.50 177 ASN A N 1
ATOM 1386 C CA . ASN A 1 177 ? 7.280 -13.147 -0.164 1.00 96.50 177 ASN A CA 1
ATOM 1387 C C . ASN A 1 177 ? 7.418 -11.764 0.477 1.00 96.50 177 ASN A C 1
ATOM 1389 O O . ASN A 1 177 ? 8.137 -11.628 1.475 1.00 96.50 177 ASN A O 1
ATOM 1393 N N . LEU A 1 178 ? 6.756 -10.747 -0.081 1.00 96.69 178 LEU A N 1
ATOM 1394 C CA . LEU A 1 178 ? 6.743 -9.398 0.479 1.00 96.69 178 LEU A CA 1
ATOM 1395 C C . LEU A 1 178 ? 6.065 -9.391 1.853 1.00 96.69 178 LEU A C 1
ATOM 1397 O O . LEU A 1 178 ? 6.646 -8.890 2.819 1.00 96.69 178 LEU A O 1
ATOM 1401 N N . LEU A 1 179 ? 4.888 -10.013 1.977 1.00 97.94 179 LEU A N 1
ATOM 1402 C CA . LEU A 1 179 ? 4.154 -10.062 3.246 1.00 97.94 179 LEU A CA 1
ATOM 1403 C C . LEU A 1 179 ? 4.944 -10.801 4.331 1.00 97.94 179 LEU A C 1
ATOM 1405 O O . LEU A 1 179 ? 5.025 -10.337 5.469 1.00 97.94 179 LEU A O 1
ATOM 1409 N N . SER A 1 180 ? 5.617 -11.898 3.978 1.00 97.75 180 SER A N 1
ATOM 1410 C CA . SER A 1 180 ? 6.494 -12.624 4.902 1.00 97.75 180 SER A CA 1
ATOM 1411 C C . SER A 1 180 ? 7.699 -11.789 5.344 1.00 97.75 180 SER A C 1
ATOM 1413 O O . SER A 1 180 ? 8.125 -11.878 6.498 1.00 97.75 180 SER A O 1
ATOM 1415 N N . GLN A 1 181 ? 8.274 -10.973 4.455 1.00 97.50 181 GLN A N 1
ATOM 1416 C CA . GLN A 1 181 ? 9.360 -10.054 4.808 1.00 97.50 181 GLN A CA 1
ATOM 1417 C C . GLN A 1 181 ? 8.883 -8.948 5.747 1.00 97.50 181 GLN A C 1
ATOM 1419 O O . GLN A 1 181 ? 9.531 -8.701 6.766 1.00 97.50 181 GLN A O 1
ATOM 1424 N N . LEU A 1 182 ? 7.732 -8.342 5.457 1.00 98.06 182 LEU A N 1
ATOM 1425 C CA . LEU A 1 182 ? 7.094 -7.354 6.325 1.00 98.06 182 LEU A CA 1
ATOM 1426 C C . LEU A 1 182 ? 6.793 -7.937 7.708 1.00 98.06 182 LEU A C 1
ATOM 1428 O O . LEU A 1 182 ? 7.163 -7.333 8.717 1.00 98.06 182 LEU A O 1
ATOM 1432 N N . ALA A 1 183 ? 6.217 -9.140 7.775 1.00 98.12 183 ALA A N 1
ATOM 1433 C CA . ALA A 1 183 ? 5.930 -9.828 9.032 1.00 98.12 183 ALA A CA 1
ATOM 1434 C C . ALA A 1 183 ? 7.206 -10.072 9.850 1.00 98.12 183 ALA A C 1
ATOM 1436 O O . ALA A 1 183 ? 7.243 -9.799 11.050 1.00 98.12 183 ALA A O 1
ATOM 1437 N N . ARG A 1 184 ? 8.298 -10.515 9.208 1.00 97.19 184 ARG A N 1
ATOM 1438 C CA . ARG A 1 184 ? 9.595 -10.705 9.882 1.00 97.19 184 ARG A CA 1
ATOM 1439 C C . ARG A 1 184 ? 10.214 -9.391 10.352 1.00 97.19 184 ARG A C 1
ATOM 1441 O O . ARG A 1 184 ? 10.724 -9.336 11.467 1.00 97.19 184 ARG A O 1
ATOM 1448 N N . LYS A 1 185 ? 10.192 -8.339 9.533 1.00 96.12 185 LYS A N 1
ATOM 1449 C CA . LYS A 1 185 ? 10.794 -7.041 9.886 1.00 96.12 185 LYS A CA 1
ATOM 1450 C C . LYS A 1 185 ? 10.034 -6.351 11.016 1.00 96.12 185 LYS A C 1
ATOM 1452 O O . LYS A 1 185 ? 10.648 -5.759 11.897 1.00 96.12 185 LYS A O 1
ATOM 1457 N N . THR A 1 186 ? 8.710 -6.460 11.016 1.00 97.75 186 THR A N 1
ATOM 1458 C CA . THR A 1 186 ? 7.851 -5.821 12.021 1.00 97.75 186 THR A CA 1
ATOM 1459 C C . THR A 1 186 ? 7.612 -6.701 13.247 1.00 97.75 186 THR A C 1
ATOM 1461 O O . THR A 1 186 ? 7.245 -6.193 14.302 1.00 97.75 186 THR A O 1
ATOM 1464 N N . GLN A 1 187 ? 7.814 -8.020 13.145 1.00 97.94 187 GLN A N 1
ATOM 1465 C CA . GLN A 1 187 ? 7.383 -8.989 14.159 1.00 97.94 187 GLN A CA 1
ATOM 1466 C C . GLN A 1 187 ? 5.889 -8.822 14.495 1.00 97.94 187 GLN A C 1
ATOM 1468 O O . GLN A 1 187 ? 5.484 -8.908 15.658 1.00 97.94 187 GLN A O 1
ATOM 1473 N N . ARG A 1 188 ? 5.071 -8.504 13.486 1.00 98.19 188 ARG A N 1
ATOM 1474 C CA . ARG A 1 188 ? 3.614 -8.352 13.579 1.00 98.19 188 ARG A CA 1
ATOM 1475 C C . ARG A 1 188 ? 2.935 -9.233 12.546 1.00 98.19 188 ARG A C 1
ATOM 1477 O O . ARG A 1 188 ? 3.539 -9.614 11.545 1.00 98.19 188 ARG A O 1
ATOM 1484 N N . ASN A 1 189 ? 1.666 -9.530 12.796 1.00 98.50 189 ASN A N 1
ATOM 1485 C CA . ASN A 1 189 ? 0.820 -10.146 11.785 1.00 98.50 189 ASN A CA 1
ATOM 1486 C C . ASN A 1 189 ? 0.558 -9.124 10.676 1.00 98.50 189 ASN A C 1
ATOM 1488 O O . ASN A 1 189 ? 0.287 -7.962 10.980 1.00 98.50 189 ASN A O 1
ATOM 1492 N N . ILE A 1 190 ? 0.636 -9.561 9.422 1.00 98.56 190 ILE A N 1
ATOM 1493 C CA . ILE A 1 190 ? 0.311 -8.738 8.258 1.00 98.56 190 ILE A CA 1
ATOM 1494 C C . ILE A 1 190 ? -0.980 -9.265 7.649 1.00 98.56 190 ILE A C 1
ATOM 1496 O O . ILE A 1 190 ? -1.099 -10.477 7.451 1.00 98.56 190 ILE A O 1
ATOM 1500 N N . SER A 1 191 ? -1.914 -8.365 7.356 1.00 98.62 191 SER A N 1
ATOM 1501 C CA . SER A 1 191 ? -3.114 -8.685 6.580 1.00 98.62 191 SER A CA 1
ATOM 1502 C C . SER A 1 191 ? -3.125 -7.899 5.283 1.00 98.62 191 SER A C 1
ATOM 1504 O O . SER A 1 191 ? -2.697 -6.746 5.262 1.00 98.62 191 SER A O 1
ATOM 1506 N N . ALA A 1 192 ? -3.615 -8.519 4.218 1.00 98.12 192 ALA A N 1
ATOM 1507 C CA . ALA A 1 192 ? -3.676 -7.933 2.886 1.00 98.12 192 ALA A CA 1
ATOM 1508 C C . ALA A 1 192 ? -4.744 -8.639 2.041 1.00 98.12 192 ALA A C 1
ATOM 1510 O O . ALA A 1 192 ? -5.084 -9.797 2.306 1.00 98.12 192 ALA A O 1
ATOM 1511 N N . SER A 1 193 ? -5.245 -7.946 1.022 1.00 96.75 193 SER A N 1
ATOM 1512 C CA . SER A 1 193 ? -6.249 -8.471 0.097 1.00 96.75 193 SER A CA 1
ATOM 1513 C C . SER A 1 193 ? -5.598 -9.159 -1.099 1.00 96.75 193 SER A C 1
ATOM 1515 O O . SER A 1 193 ? -4.616 -8.683 -1.660 1.00 96.75 193 SER A O 1
ATOM 1517 N N . THR A 1 194 ? -6.137 -10.304 -1.488 1.00 93.56 194 THR A N 1
ATOM 1518 C CA . THR A 1 194 ? -5.751 -11.106 -2.658 1.00 93.56 194 THR A CA 1
ATOM 1519 C C . THR A 1 194 ? -6.553 -10.748 -3.910 1.00 93.56 194 THR A C 1
ATOM 1521 O O . THR A 1 194 ? -6.270 -11.290 -4.979 1.00 93.56 194 THR A O 1
ATOM 1524 N N . ASN A 1 195 ? -7.529 -9.848 -3.791 1.00 87.75 195 ASN A N 1
ATOM 1525 C CA . ASN A 1 195 ? -8.436 -9.393 -4.840 1.00 87.75 195 ASN A CA 1
ATOM 1526 C C . ASN A 1 195 ? -8.543 -7.852 -4.813 1.00 87.75 195 ASN A C 1
ATOM 1528 O O . ASN A 1 195 ? -7.621 -7.161 -4.364 1.00 87.75 195 ASN A O 1
ATOM 1532 N N . ILE A 1 196 ? -9.634 -7.306 -5.351 1.00 87.88 196 ILE A N 1
ATOM 1533 C CA . ILE A 1 196 ? -9.932 -5.877 -5.261 1.00 87.88 196 ILE A CA 1
ATOM 1534 C C . ILE A 1 196 ? -10.424 -5.571 -3.845 1.00 87.88 196 ILE A C 1
ATOM 1536 O O . ILE A 1 196 ? -11.391 -6.157 -3.373 1.00 87.88 196 ILE A O 1
ATOM 1540 N N . THR A 1 197 ? -9.784 -4.624 -3.163 1.00 88.50 197 THR A N 1
ATOM 1541 C CA . THR A 1 197 ? -10.290 -4.078 -1.900 1.00 88.50 197 THR A CA 1
ATOM 1542 C C . THR A 1 197 ? -11.136 -2.848 -2.196 1.00 88.50 197 THR A C 1
ATOM 1544 O O . THR A 1 197 ? -10.638 -1.891 -2.785 1.00 88.50 197 THR A O 1
ATOM 1547 N N . GLY A 1 198 ? -12.395 -2.843 -1.769 1.00 88.81 198 GLY A N 1
ATOM 1548 C CA . GLY A 1 198 ? -13.287 -1.711 -1.998 1.00 88.81 198 GLY A CA 1
ATOM 1549 C C . GLY A 1 198 ? -14.734 -2.140 -2.168 1.00 88.81 198 GLY A C 1
ATOM 1550 O O . GLY A 1 198 ? -15.144 -3.186 -1.660 1.00 88.81 198 GLY A O 1
ATOM 1551 N N . SER A 1 199 ? -15.503 -1.313 -2.870 1.00 81.75 199 SER A N 1
ATOM 1552 C CA . SER A 1 199 ? -16.937 -1.487 -3.064 1.00 81.75 199 SER A CA 1
ATOM 1553 C C . SER A 1 199 ? -17.284 -2.715 -3.914 1.00 81.75 199 SER A C 1
ATOM 1555 O O . SER A 1 199 ? -16.541 -3.130 -4.806 1.00 81.75 199 SER A O 1
ATOM 1557 N N . LEU A 1 200 ? -18.484 -3.253 -3.681 1.00 80.81 200 LEU A N 1
ATOM 1558 C CA . LEU A 1 200 ? -19.042 -4.351 -4.475 1.00 80.81 200 LEU A CA 1
ATOM 1559 C C . LEU A 1 200 ? -19.272 -3.965 -5.944 1.00 80.81 200 LEU A C 1
ATOM 1561 O O . LEU A 1 200 ? -19.243 -4.843 -6.802 1.00 80.81 200 LEU A O 1
ATOM 1565 N N . GLU A 1 201 ? -19.488 -2.679 -6.247 1.00 77.81 201 GLU A N 1
ATOM 1566 C CA . GLU A 1 201 ? -19.676 -2.199 -7.627 1.00 77.81 201 GLU A CA 1
ATOM 1567 C C . GLU A 1 201 ? -18.405 -2.373 -8.469 1.00 77.81 201 GLU A C 1
ATOM 1569 O O . GLU A 1 201 ? -18.500 -2.656 -9.661 1.00 77.81 201 GLU A O 1
ATOM 1574 N N . HIS A 1 202 ? -17.231 -2.328 -7.832 1.00 72.44 202 HIS A N 1
ATOM 1575 C CA . HIS A 1 202 ? -15.936 -2.615 -8.453 1.00 72.44 202 HIS A CA 1
ATOM 1576 C C . HIS A 1 202 ? -15.443 -4.049 -8.180 1.00 72.44 202 HIS A C 1
ATOM 1578 O O . HIS A 1 202 ? -14.254 -4.337 -8.307 1.00 72.44 202 HIS A O 1
ATOM 1584 N N . ASN A 1 203 ? -16.347 -4.974 -7.828 1.00 81.94 203 ASN A N 1
ATOM 1585 C CA . ASN A 1 203 ? -16.048 -6.364 -7.446 1.00 81.94 203 ASN A CA 1
ATOM 1586 C C . ASN A 1 203 ? -15.144 -6.519 -6.205 1.00 81.94 203 ASN A C 1
ATOM 1588 O O . ASN A 1 203 ? -14.536 -7.577 -6.027 1.00 81.94 203 ASN A O 1
ATOM 1592 N N . GLY A 1 204 ? -15.048 -5.496 -5.353 1.00 87.75 204 GLY A N 1
ATOM 1593 C CA . GLY A 1 204 ? -14.388 -5.595 -4.056 1.00 87.75 204 GLY A CA 1
ATOM 1594 C C . GLY A 1 204 ? -15.312 -6.121 -2.958 1.00 87.75 204 GLY A C 1
ATOM 1595 O O . GLY A 1 204 ? -16.534 -6.100 -3.089 1.00 87.75 204 GLY A O 1
ATOM 1596 N N . ASP A 1 205 ? -14.736 -6.617 -1.864 1.00 91.38 205 ASP A N 1
ATOM 1597 C CA . ASP A 1 205 ? -15.487 -7.262 -0.773 1.00 91.38 205 ASP A CA 1
ATOM 1598 C C . ASP A 1 205 ? -15.158 -6.719 0.626 1.00 91.38 205 ASP A C 1
ATOM 1600 O O . ASP A 1 205 ? -15.665 -7.229 1.629 1.00 91.38 205 ASP A O 1
ATOM 1604 N N . TRP A 1 206 ? -14.322 -5.678 0.700 1.00 94.62 206 TRP A N 1
ATOM 1605 C CA . TRP A 1 206 ? -13.801 -5.124 1.951 1.00 94.62 206 TRP A CA 1
ATOM 1606 C C . TRP A 1 206 ? -13.202 -6.195 2.888 1.00 94.62 206 TRP A C 1
ATOM 1608 O O . TRP A 1 206 ? -13.286 -6.076 4.116 1.00 94.62 206 TRP A O 1
ATOM 1618 N N . PHE A 1 207 ? -12.582 -7.237 2.332 1.00 96.75 207 PHE A N 1
ATOM 1619 C CA . PHE A 1 207 ? -11.973 -8.327 3.081 1.00 96.75 207 PHE A CA 1
ATOM 1620 C C . PHE A 1 207 ? -10.469 -8.435 2.791 1.00 96.75 207 PHE A C 1
ATOM 1622 O O . PHE A 1 207 ? -9.993 -8.220 1.682 1.00 96.75 207 PHE A O 1
ATOM 1629 N N . LEU A 1 208 ? -9.686 -8.745 3.826 1.00 97.75 208 LEU A N 1
ATOM 1630 C CA . LEU A 1 208 ? -8.273 -9.096 3.689 1.00 97.75 208 LEU A CA 1
ATOM 1631 C C . LEU A 1 208 ? -8.136 -10.607 3.888 1.00 97.75 208 LEU A C 1
ATOM 1633 O O . LEU A 1 208 ? -8.163 -11.090 5.029 1.00 97.75 208 LEU A O 1
ATOM 1637 N N . GLU A 1 209 ? -8.005 -11.369 2.798 1.00 98.06 209 GLU A N 1
ATOM 1638 C CA . GLU A 1 209 ? -7.931 -12.836 2.864 1.00 98.06 209 GLU A CA 1
ATOM 1639 C C . GLU A 1 209 ? -6.699 -13.296 3.634 1.00 98.06 209 GLU A C 1
ATOM 1641 O O . GLU A 1 209 ? -6.780 -14.209 4.468 1.00 98.06 209 GLU A O 1
ATOM 1646 N N . VAL A 1 210 ? -5.566 -12.623 3.413 1.00 97.69 210 VAL A N 1
ATOM 1647 C CA . VAL A 1 210 ? -4.394 -12.797 4.264 1.00 97.69 210 VAL A CA 1
ATOM 1648 C C . VAL A 1 210 ? -4.697 -12.110 5.586 1.00 97.69 210 VAL A C 1
ATOM 1650 O O . VAL A 1 210 ? -4.969 -10.918 5.620 1.00 97.69 210 VAL A O 1
ATOM 1653 N N . GLY A 1 211 ? -4.681 -12.864 6.684 1.00 97.62 211 GLY A N 1
ATOM 1654 C CA . GLY A 1 211 ? -5.029 -12.359 8.017 1.00 97.62 211 GLY A CA 1
ATOM 1655 C C . GLY A 1 211 ? -6.516 -12.465 8.379 1.00 97.62 211 GLY A C 1
ATOM 1656 O O . GLY A 1 211 ? -6.834 -12.387 9.567 1.00 97.62 211 GLY A O 1
ATOM 1657 N N . LYS A 1 212 ? -7.398 -12.746 7.405 1.00 98.00 212 LYS A N 1
ATOM 1658 C CA . LYS A 1 212 ? -8.849 -12.960 7.577 1.00 98.00 212 LYS A CA 1
ATOM 1659 C C . LYS A 1 212 ? -9.539 -11.797 8.291 1.00 98.00 212 LYS A C 1
ATOM 1661 O O . LYS A 1 212 ? -10.211 -11.994 9.308 1.00 98.00 212 LYS A O 1
ATOM 1666 N N . VAL A 1 213 ? -9.332 -10.587 7.782 1.00 97.94 213 VAL A N 1
ATOM 1667 C CA . VAL A 1 213 ? -9.860 -9.357 8.383 1.00 97.94 213 VAL A CA 1
ATOM 1668 C C . VAL A 1 213 ? -11.027 -8.838 7.561 1.00 97.94 213 VAL A C 1
ATOM 1670 O O . VAL A 1 213 ? -10.865 -8.487 6.401 1.00 97.94 213 VAL A O 1
ATOM 1673 N N . ASP A 1 214 ? -12.187 -8.741 8.195 1.00 97.44 214 ASP A N 1
ATOM 1674 C CA . ASP A 1 214 ? -13.357 -8.051 7.655 1.00 97.44 214 ASP A CA 1
ATOM 1675 C C . ASP A 1 214 ? -13.226 -6.554 7.962 1.00 97.44 214 ASP A C 1
ATOM 1677 O O . ASP A 1 214 ? -13.321 -6.143 9.126 1.00 97.44 214 ASP A O 1
ATOM 1681 N N . LEU A 1 215 ? -12.940 -5.742 6.943 1.00 96.56 215 LEU A N 1
ATOM 1682 C CA . LEU A 1 215 ? -12.690 -4.312 7.116 1.00 96.56 215 LEU A CA 1
ATOM 1683 C C . LEU A 1 215 ? -13.959 -3.567 7.521 1.00 96.56 215 LEU A C 1
ATOM 1685 O O . LEU A 1 215 ? -13.881 -2.675 8.370 1.00 96.56 215 LEU A O 1
ATOM 1689 N N . GLN A 1 216 ? -15.115 -3.963 6.978 1.00 94.44 216 GLN A N 1
ATOM 1690 C CA . GLN A 1 216 ? -16.403 -3.328 7.269 1.00 94.44 216 GLN A CA 1
ATOM 1691 C C . GLN A 1 216 ? -16.735 -3.420 8.753 1.00 94.44 216 GLN A C 1
ATOM 1693 O O . GLN A 1 216 ? -17.212 -2.453 9.333 1.00 94.44 216 GLN A O 1
ATOM 1698 N N . LYS A 1 217 ? -16.433 -4.561 9.382 1.00 95.31 217 LYS A N 1
ATOM 1699 C CA . LYS A 1 217 ? -16.653 -4.761 10.822 1.00 95.31 217 LYS A CA 1
ATOM 1700 C C . LYS A 1 217 ? -15.527 -4.224 11.699 1.00 95.31 217 LYS A C 1
ATOM 1702 O O . LYS A 1 217 ? -15.754 -3.924 12.870 1.00 95.31 217 LYS A O 1
ATOM 1707 N N . THR A 1 218 ? -14.302 -4.171 11.179 1.00 96.31 218 THR A N 1
ATOM 1708 C CA . THR A 1 218 ? -13.116 -3.853 11.992 1.00 96.31 218 THR A CA 1
ATOM 1709 C C . THR A 1 218 ? -12.823 -2.355 12.048 1.00 96.31 218 THR A C 1
ATOM 1711 O O . THR A 1 218 ? -12.502 -1.838 13.123 1.00 96.31 218 THR A O 1
ATOM 1714 N N . TYR A 1 219 ? -12.911 -1.670 10.906 1.00 96.81 219 TYR A N 1
ATOM 1715 C CA . TYR A 1 219 ? -12.431 -0.294 10.740 1.00 96.81 219 TYR A CA 1
ATOM 1716 C C . TYR A 1 219 ? -13.519 0.707 10.408 1.00 96.81 219 TYR A C 1
ATOM 1718 O O . TYR A 1 219 ? -13.331 1.893 10.667 1.00 96.81 219 TYR A O 1
ATOM 1726 N N . PHE A 1 220 ? -14.642 0.247 9.867 1.00 96.00 220 PHE A N 1
ATOM 1727 C CA . PHE A 1 220 ? -15.658 1.129 9.324 1.00 96.00 220 PHE A CA 1
ATOM 1728 C C . PHE A 1 220 ? -16.994 1.001 10.053 1.00 96.00 220 PHE A C 1
ATOM 1730 O O . PHE A 1 220 ? -17.289 0.021 10.734 1.00 96.00 220 PHE A O 1
ATOM 1737 N N . ASN A 1 221 ? -17.815 2.034 9.930 1.00 95.19 221 ASN A N 1
ATOM 1738 C CA . ASN A 1 221 ? -19.238 1.928 10.149 1.00 95.19 221 ASN A CA 1
ATOM 1739 C C . ASN A 1 221 ? -19.835 1.222 8.927 1.00 95.19 221 ASN A C 1
ATOM 1741 O O . ASN A 1 221 ? -19.919 1.806 7.846 1.00 95.19 221 ASN A O 1
ATOM 1745 N N . GLU A 1 222 ? -20.257 -0.028 9.109 1.00 92.06 222 GLU A N 1
ATOM 1746 C CA . GLU A 1 222 ? -20.792 -0.887 8.046 1.00 92.06 222 GLU A CA 1
ATOM 1747 C C . GLU A 1 222 ? -21.925 -0.216 7.249 1.00 92.06 222 GLU A C 1
ATOM 1749 O O . GLU A 1 222 ? -22.024 -0.394 6.038 1.00 92.06 222 GLU A O 1
ATOM 1754 N N . GLN A 1 223 ? -22.764 0.604 7.890 1.00 89.50 223 GLN A N 1
ATOM 1755 C CA . GLN A 1 223 ? -23.850 1.300 7.195 1.00 89.50 223 GLN A CA 1
ATOM 1756 C C . GLN A 1 223 ? -23.348 2.433 6.302 1.00 89.50 223 GLN A C 1
ATOM 1758 O O . GLN A 1 223 ? -23.959 2.686 5.267 1.00 89.50 223 GLN A O 1
ATOM 1763 N N . VAL A 1 224 ? -22.275 3.116 6.708 1.00 89.88 224 VAL A N 1
ATOM 1764 C CA . VAL A 1 224 ? -21.692 4.235 5.958 1.00 89.88 224 VAL A CA 1
ATOM 1765 C C . VAL A 1 224 ? -20.834 3.703 4.816 1.00 89.88 224 VAL A C 1
ATOM 1767 O O . VAL A 1 224 ? -21.030 4.109 3.678 1.00 89.88 224 VAL A O 1
ATOM 1770 N N . VAL A 1 225 ? -19.950 2.733 5.078 1.00 89.31 225 VAL A N 1
ATOM 1771 C CA . VAL A 1 225 ? -19.042 2.205 4.044 1.00 89.31 225 VAL A CA 1
ATOM 1772 C C . VAL A 1 225 ? -19.785 1.484 2.917 1.00 89.31 225 VAL A C 1
ATOM 1774 O O . VAL A 1 225 ? -19.388 1.588 1.766 1.00 89.31 225 VAL A O 1
ATOM 1777 N N . ASN A 1 226 ? -20.917 0.833 3.208 1.00 85.31 226 ASN A N 1
ATOM 1778 C CA . ASN A 1 226 ? -21.756 0.210 2.177 1.00 85.31 226 ASN A CA 1
ATOM 1779 C C . ASN A 1 226 ? -22.506 1.219 1.290 1.00 85.31 226 ASN A C 1
ATOM 1781 O O . ASN A 1 226 ? -23.046 0.829 0.259 1.00 85.31 226 ASN A O 1
ATOM 1785 N N . GLN A 1 227 ? -22.574 2.495 1.682 1.00 83.69 227 GLN A N 1
ATOM 1786 C CA . GLN A 1 227 ? -23.120 3.562 0.835 1.00 83.69 227 GLN A CA 1
ATOM 1787 C C . GLN A 1 227 ? -22.054 4.164 -0.083 1.00 83.69 227 GLN A C 1
ATOM 1789 O O . GLN A 1 227 ? -22.398 4.878 -1.022 1.00 83.69 227 GLN A O 1
ATOM 1794 N N . ILE A 1 228 ? -20.776 3.879 0.179 1.00 82.25 228 ILE A N 1
ATOM 1795 C CA . ILE A 1 228 ? -19.667 4.348 -0.636 1.00 82.25 228 ILE A CA 1
ATOM 1796 C C . ILE A 1 228 ? -19.436 3.333 -1.753 1.00 82.25 228 ILE A C 1
ATOM 1798 O O . ILE A 1 228 ? -18.794 2.298 -1.568 1.00 82.25 228 ILE A O 1
ATOM 1802 N N . SER A 1 229 ? -20.022 3.615 -2.911 1.00 75.19 229 SER A N 1
ATOM 1803 C CA . SER A 1 229 ? -20.048 2.681 -4.032 1.00 75.19 229 SER A CA 1
ATOM 1804 C C . SER A 1 229 ? -18.914 2.904 -5.040 1.00 75.19 229 SER A C 1
ATOM 1806 O O . SER A 1 229 ? -18.581 1.990 -5.785 1.00 75.19 229 SER A O 1
ATOM 1808 N N . THR A 1 230 ? -18.246 4.058 -4.992 1.00 69.19 230 THR A N 1
ATOM 1809 C CA . THR A 1 230 ? -17.209 4.451 -5.963 1.00 69.19 230 THR A CA 1
ATOM 1810 C C . THR A 1 230 ? -15.810 3.938 -5.633 1.00 69.19 230 THR A C 1
ATOM 1812 O O . THR A 1 230 ? -14.969 3.854 -6.518 1.00 69.19 230 THR A O 1
ATOM 1815 N N . ILE A 1 231 ? -15.555 3.561 -4.375 1.00 71.44 231 ILE A N 1
ATOM 1816 C CA . ILE A 1 231 ? -14.179 3.324 -3.935 1.00 71.44 231 ILE A CA 1
ATOM 1817 C C . ILE A 1 231 ? -13.652 1.986 -4.426 1.00 71.44 231 ILE A C 1
ATOM 1819 O O . ILE A 1 231 ? -14.113 0.920 -4.002 1.00 71.44 231 ILE A O 1
ATOM 1823 N N . SER A 1 232 ? -12.596 2.069 -5.227 1.00 68.06 232 SER A N 1
ATOM 1824 C CA . SER A 1 232 ? -11.716 0.968 -5.592 1.00 68.06 232 SER A CA 1
ATOM 1825 C C . SER A 1 232 ? -10.292 1.325 -5.181 1.00 68.06 232 SER A C 1
ATOM 1827 O O . SER A 1 232 ? -9.718 2.290 -5.668 1.00 68.06 232 SER A O 1
ATOM 1829 N N . LEU A 1 233 ? -9.675 0.520 -4.312 1.00 69.44 233 LEU A N 1
ATOM 1830 C CA . LEU A 1 233 ? -8.266 0.710 -3.942 1.00 69.44 233 LEU A CA 1
ATOM 1831 C C . LEU A 1 233 ? -7.308 0.097 -4.976 1.00 69.44 233 LEU A C 1
ATOM 1833 O O . LEU A 1 233 ? -6.141 -0.170 -4.669 1.00 69.44 233 LEU A O 1
ATOM 1837 N N . ALA A 1 234 ? -7.796 -0.243 -6.170 1.00 57.75 234 ALA A N 1
ATOM 1838 C CA . ALA A 1 234 ? -6.951 -0.705 -7.263 1.00 57.75 234 ALA A CA 1
ATOM 1839 C C . ALA A 1 234 ? -6.268 0.518 -7.856 1.00 57.75 234 ALA A C 1
ATOM 1841 O O . ALA A 1 234 ? -6.909 1.557 -7.971 1.00 57.75 234 ALA A O 1
ATOM 1842 N N . ASP A 1 235 ? -4.982 0.413 -8.181 1.00 52.03 235 ASP A N 1
ATOM 1843 C CA . ASP A 1 235 ? -4.320 1.471 -8.936 1.00 52.03 235 ASP A CA 1
ATOM 1844 C C . ASP A 1 235 ? -5.078 1.631 -10.261 1.00 52.03 235 ASP A C 1
ATOM 1846 O O . ASP A 1 235 ? -5.147 0.693 -11.059 1.00 52.03 235 ASP A O 1
ATOM 1850 N N . GLY A 1 236 ? -5.742 2.774 -10.432 1.00 45.28 236 GLY A N 1
ATOM 1851 C CA . GLY A 1 236 ? -6.565 3.097 -11.598 1.00 45.28 236 GLY A CA 1
ATOM 1852 C C . GLY A 1 236 ? -5.739 3.371 -12.853 1.00 45.28 236 GLY A C 1
ATOM 1853 O O . GLY A 1 236 ? -6.267 3.920 -13.822 1.00 45.28 236 GLY A O 1
ATOM 1854 N N . ASP A 1 237 ? -4.455 3.011 -12.853 1.00 37.91 237 ASP A N 1
ATOM 1855 C CA . ASP A 1 237 ? -3.567 3.186 -13.986 1.00 37.91 237 ASP A CA 1
ATOM 1856 C C . ASP A 1 237 ? -3.983 2.252 -15.133 1.00 37.91 237 ASP A C 1
ATOM 1858 O O . ASP A 1 237 ? -3.461 1.158 -15.372 1.00 37.91 237 ASP A O 1
ATOM 1862 N N . VAL A 1 238 ? -4.911 2.766 -15.940 1.00 41.50 238 VAL A N 1
ATOM 1863 C CA . VAL A 1 238 ? -4.897 2.542 -17.379 1.00 41.50 238 VAL A CA 1
ATOM 1864 C C . VAL A 1 238 ? -3.559 3.089 -17.865 1.00 41.50 238 VAL A C 1
ATOM 1866 O O . VAL A 1 238 ? -3.438 4.260 -18.229 1.00 41.50 238 VAL A O 1
ATOM 1869 N N . VAL A 1 239 ? -2.529 2.247 -17.848 1.00 41.91 239 VAL A N 1
ATOM 1870 C CA . VAL A 1 239 ? -1.240 2.576 -18.450 1.00 41.91 239 VAL A CA 1
ATOM 1871 C C . VAL A 1 239 ? -1.497 2.855 -19.932 1.00 41.91 239 VAL A C 1
ATOM 1873 O O . VAL A 1 239 ? -1.744 1.960 -20.740 1.00 41.91 239 VAL A O 1
ATOM 1876 N N . SER A 1 240 ? -1.522 4.139 -20.275 1.00 39.31 240 SER A N 1
ATOM 1877 C CA . SER A 1 240 ? -1.975 4.631 -21.577 1.00 39.31 240 SER A CA 1
ATOM 1878 C C . SER A 1 240 ? -0.841 4.765 -22.593 1.00 39.31 240 SER A C 1
ATOM 1880 O O . SER A 1 240 ? -1.124 4.946 -23.777 1.00 39.31 240 SER A O 1
ATOM 1882 N N . ASN A 1 241 ? 0.422 4.627 -22.167 1.00 38.97 241 ASN A N 1
ATOM 1883 C CA . ASN A 1 241 ? 1.606 4.762 -23.015 1.00 38.97 241 ASN A CA 1
ATOM 1884 C C . ASN A 1 241 ? 2.665 3.699 -22.683 1.00 38.97 241 ASN A C 1
ATOM 1886 O O . ASN A 1 241 ? 3.085 3.585 -21.532 1.00 38.97 241 ASN A O 1
ATOM 1890 N N . TYR A 1 242 ? 3.142 2.979 -23.702 1.00 52.28 242 TYR A N 1
ATOM 1891 C CA . TYR A 1 242 ? 4.250 2.025 -23.587 1.00 52.28 242 TYR A CA 1
ATOM 1892 C C . TYR A 1 242 ? 5.334 2.300 -24.616 1.00 52.28 242 TYR A C 1
ATOM 1894 O O . TYR A 1 242 ? 5.031 2.557 -25.777 1.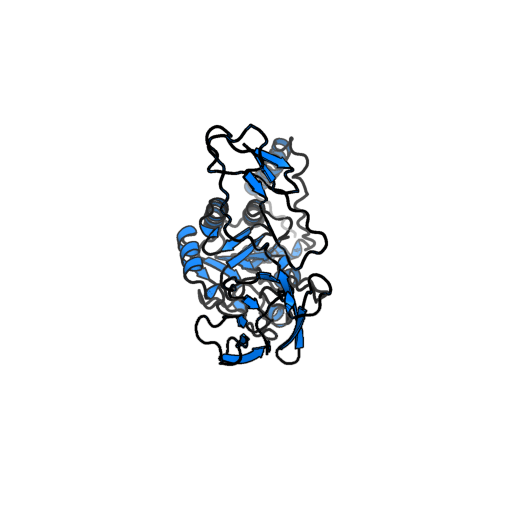00 52.28 242 TYR A O 1
ATOM 1902 N N . ASP A 1 243 ? 6.587 2.146 -24.203 1.00 39.66 243 ASP A N 1
ATOM 1903 C CA . ASP A 1 243 ? 7.741 2.190 -25.091 1.00 39.66 243 ASP A CA 1
ATOM 1904 C C . ASP A 1 243 ? 8.179 0.765 -25.450 1.00 39.66 243 ASP A C 1
ATOM 1906 O O . ASP A 1 243 ? 8.525 -0.023 -24.568 1.00 39.66 243 ASP A O 1
ATOM 1910 N N . VAL A 1 244 ? 8.170 0.427 -26.739 1.00 47.19 244 VAL A N 1
ATOM 1911 C CA . VAL A 1 244 ? 8.648 -0.862 -27.263 1.00 47.19 244 VAL A CA 1
ATOM 1912 C C . VAL A 1 244 ? 9.889 -0.607 -28.110 1.00 47.19 244 VAL A C 1
ATOM 1914 O O . VAL A 1 244 ? 9.842 0.210 -29.025 1.00 47.19 244 VAL A O 1
ATOM 1917 N N . TYR A 1 245 ? 10.987 -1.295 -27.797 1.00 43.16 245 TYR A N 1
ATOM 1918 C CA . TYR A 1 245 ? 12.237 -1.239 -28.557 1.00 43.16 245 TYR A CA 1
ATOM 1919 C C . TYR A 1 245 ? 12.260 -2.336 -29.621 1.00 43.16 245 TYR A C 1
ATOM 1921 O O . TYR A 1 245 ? 11.796 -3.455 -29.374 1.00 43.16 245 TYR A O 1
ATOM 1929 N N . GLU A 1 246 ? 12.806 -2.031 -30.791 1.00 40.56 246 GLU A N 1
ATOM 1930 C CA . GLU A 1 246 ? 12.959 -3.008 -31.868 1.00 40.56 246 GLU A CA 1
ATOM 1931 C C . GLU A 1 246 ? 13.974 -4.099 -31.511 1.00 40.56 246 GLU A C 1
ATOM 1933 O O . GLU A 1 246 ? 14.928 -3.871 -30.772 1.00 40.56 246 GLU A O 1
ATOM 1938 N N . ASN A 1 247 ? 13.746 -5.321 -32.005 1.00 40.31 247 ASN A N 1
ATOM 1939 C CA . ASN A 1 247 ? 14.630 -6.488 -31.850 1.00 40.31 247 ASN A CA 1
ATOM 1940 C C . ASN A 1 247 ? 14.959 -6.946 -30.404 1.00 40.31 247 ASN A C 1
ATOM 1942 O O . ASN A 1 247 ? 15.679 -7.931 -30.217 1.00 40.31 247 ASN A O 1
ATOM 1946 N N . GLY A 1 248 ? 14.388 -6.312 -29.376 1.00 40.62 248 GLY A N 1
ATOM 1947 C CA . GLY A 1 248 ? 14.477 -6.742 -27.980 1.00 40.62 248 GLY A CA 1
ATOM 1948 C C . GLY A 1 248 ? 13.490 -7.861 -27.621 1.00 40.62 248 GLY A C 1
ATOM 1949 O O . GLY A 1 248 ? 12.402 -7.975 -28.183 1.00 40.62 248 GLY A O 1
ATOM 1950 N N . SER A 1 249 ? 13.831 -8.689 -26.624 1.00 36.88 249 SER A N 1
ATOM 1951 C CA . SER A 1 249 ? 12.821 -9.523 -25.951 1.00 36.88 249 SER A CA 1
ATOM 1952 C C . SER A 1 249 ? 11.820 -8.594 -25.267 1.00 36.88 249 SER A C 1
ATOM 1954 O O . SER A 1 249 ? 12.194 -7.878 -24.340 1.00 36.88 249 SER A O 1
ATOM 1956 N N . VAL A 1 250 ? 10.572 -8.564 -25.736 1.00 41.09 250 VAL A N 1
ATOM 1957 C CA . VAL A 1 250 ? 9.582 -7.624 -25.201 1.00 41.09 250 VAL A CA 1
ATOM 1958 C C . VAL A 1 250 ? 9.229 -8.005 -23.765 1.00 41.09 250 VAL A C 1
ATOM 1960 O O . VAL A 1 250 ? 8.964 -9.169 -23.458 1.00 41.09 250 VAL A O 1
ATOM 1963 N N . ALA A 1 251 ? 9.267 -7.013 -22.879 1.00 35.19 251 ALA A N 1
ATOM 1964 C CA . ALA A 1 251 ? 8.868 -7.154 -21.489 1.00 35.19 251 ALA A CA 1
ATOM 1965 C C . ALA A 1 251 ? 7.380 -7.536 -21.380 1.00 35.19 251 ALA A C 1
ATOM 1967 O O . ALA A 1 251 ? 6.546 -7.078 -22.160 1.00 35.19 251 ALA A O 1
ATOM 1968 N N . THR A 1 252 ? 7.050 -8.370 -20.394 1.00 36.00 252 THR A N 1
ATOM 1969 C CA . THR A 1 252 ? 5.674 -8.648 -19.965 1.00 36.00 252 THR A CA 1
ATOM 1970 C C . THR A 1 252 ? 4.981 -7.327 -19.625 1.00 36.00 252 THR A C 1
ATOM 1972 O O . THR A 1 252 ? 5.446 -6.597 -18.751 1.00 36.00 252 THR A O 1
ATOM 1975 N N . VAL A 1 253 ? 3.881 -7.016 -20.306 1.00 36.84 253 VAL A N 1
ATOM 1976 C CA . VAL A 1 253 ? 3.020 -5.873 -19.972 1.00 36.84 253 VAL A CA 1
ATOM 1977 C C . VAL A 1 253 ? 1.967 -6.347 -18.959 1.00 36.84 253 VAL A C 1
ATOM 1979 O O . VAL A 1 253 ? 1.546 -7.501 -18.982 1.00 36.84 253 VAL A O 1
ATOM 1982 N N . CYS A 1 254 ? 1.544 -5.497 -18.030 1.00 35.41 254 CYS A N 1
ATOM 1983 C CA . CYS A 1 254 ? 0.363 -5.742 -17.207 1.00 35.41 254 CYS A CA 1
ATOM 1984 C C . CYS A 1 254 ? -0.534 -4.510 -17.343 1.00 35.41 254 CYS A C 1
ATOM 1986 O O . CYS A 1 254 ? -0.058 -3.393 -17.155 1.00 35.41 254 CYS A O 1
ATOM 1988 N N . VAL A 1 255 ? -1.790 -4.707 -17.745 1.00 37.31 255 VAL A N 1
ATOM 1989 C CA . VAL A 1 255 ? -2.823 -3.660 -17.742 1.00 37.31 255 VAL A CA 1
ATOM 1990 C C . VAL A 1 255 ? -3.833 -4.101 -16.707 1.00 37.31 255 VAL A C 1
ATOM 1992 O O . VAL A 1 255 ? -4.420 -5.179 -16.823 1.00 37.31 255 VAL A O 1
ATOM 1995 N N . ILE A 1 256 ? -4.023 -3.281 -15.686 1.00 37.28 256 ILE A N 1
ATOM 1996 C CA . ILE A 1 256 ? -5.119 -3.452 -14.748 1.00 37.28 256 ILE A CA 1
ATOM 1997 C C . ILE A 1 256 ? -6.223 -2.528 -15.242 1.00 37.28 256 ILE A C 1
ATOM 1999 O O . ILE A 1 256 ? -6.248 -1.345 -14.935 1.00 37.28 256 ILE A O 1
ATOM 2003 N N . ALA A 1 257 ? -7.124 -3.060 -16.067 1.00 37.53 257 ALA A N 1
ATOM 2004 C CA . ALA A 1 257 ? -8.420 -2.415 -16.219 1.00 37.53 257 ALA A CA 1
ATOM 2005 C C . ALA A 1 257 ? -9.182 -2.636 -14.904 1.00 37.53 257 ALA A C 1
ATOM 2007 O O . ALA A 1 257 ? -9.118 -3.741 -14.347 1.00 37.53 257 ALA A O 1
ATOM 2008 N N . GLU A 1 258 ? -9.874 -1.609 -14.399 1.00 36.00 258 GLU A N 1
ATOM 2009 C CA . GLU A 1 258 ? -10.731 -1.721 -13.213 1.00 36.00 258 GLU A CA 1
ATOM 2010 C C . GLU A 1 258 ? -11.552 -3.022 -13.283 1.00 36.00 258 GLU A C 1
ATOM 2012 O O . GLU A 1 258 ? -12.351 -3.224 -14.196 1.00 36.00 258 GLU A O 1
ATOM 2017 N N . GLY A 1 259 ? -11.309 -3.952 -12.354 1.00 36.91 259 GLY A N 1
ATOM 2018 C CA . GLY A 1 259 ? -12.058 -5.210 -12.274 1.00 36.91 259 GLY A CA 1
ATOM 2019 C C . GLY A 1 259 ? -11.385 -6.477 -12.817 1.00 36.91 259 GLY A C 1
ATOM 2020 O O . GLY A 1 259 ? -11.857 -7.565 -12.487 1.00 36.91 259 GLY A O 1
ATOM 2021 N N . ALA A 1 260 ? -10.297 -6.410 -13.594 1.00 38.19 260 ALA A N 1
ATOM 2022 C CA . ALA A 1 260 ? -9.594 -7.616 -14.051 1.00 38.19 260 ALA A CA 1
ATOM 2023 C C . ALA A 1 260 ? -8.121 -7.337 -14.378 1.00 38.19 260 ALA A C 1
ATOM 2025 O O . ALA A 1 260 ? -7.810 -6.654 -15.352 1.00 38.19 260 ALA A O 1
ATOM 2026 N N . GLY A 1 261 ? -7.198 -7.926 -13.612 1.00 36.38 261 GLY A N 1
ATOM 2027 C CA . GLY A 1 261 ? -5.789 -7.952 -14.003 1.00 36.38 261 GLY A CA 1
ATOM 2028 C C . GLY A 1 261 ? -5.636 -8.652 -15.356 1.00 36.38 261 GLY A C 1
ATOM 2029 O O . GLY A 1 261 ? -6.022 -9.812 -15.509 1.00 36.38 261 GLY A O 1
ATOM 2030 N N . MET A 1 262 ? -5.107 -7.958 -16.359 1.00 37.31 262 MET A N 1
ATOM 2031 C CA . MET A 1 262 ? -4.718 -8.561 -17.631 1.00 37.31 262 MET A CA 1
ATOM 2032 C C . MET A 1 262 ? -3.199 -8.722 -17.631 1.00 37.31 262 MET A C 1
ATOM 2034 O O . MET A 1 262 ? -2.459 -7.752 -17.445 1.00 37.31 262 MET A O 1
ATOM 2038 N N . VAL A 1 263 ? -2.728 -9.953 -17.823 1.00 37.25 263 VAL A N 1
ATOM 2039 C CA . VAL A 1 263 ? -1.297 -10.269 -17.915 1.00 37.25 263 VAL A CA 1
ATOM 2040 C C . VAL A 1 263 ? -0.952 -10.443 -19.389 1.00 37.25 263 VAL A C 1
ATOM 2042 O O . VAL A 1 263 ? -1.507 -11.302 -20.069 1.00 37.25 263 VAL A O 1
ATOM 2045 N N . PHE A 1 264 ? -0.021 -9.643 -19.899 1.00 40.81 264 PHE A N 1
ATOM 2046 C CA . PHE A 1 264 ? 0.446 -9.737 -21.276 1.00 40.81 264 PHE A CA 1
ATOM 2047 C C . PHE A 1 264 ? 1.689 -10.604 -21.287 1.00 40.81 264 PHE A C 1
ATOM 2049 O O . PHE A 1 264 ? 2.775 -10.164 -20.913 1.00 40.81 264 PHE A O 1
ATOM 2056 N N . THR A 1 265 ? 1.545 -11.837 -21.750 1.00 37.09 265 THR A N 1
ATOM 2057 C CA . THR A 1 265 ? 2.698 -12.706 -21.963 1.00 37.09 265 THR A CA 1
ATOM 2058 C C . THR A 1 265 ? 3.011 -12.715 -23.456 1.00 37.09 265 THR A C 1
ATOM 2060 O O . THR A 1 265 ? 2.257 -13.336 -24.209 1.00 37.09 265 THR A O 1
ATOM 2063 N N . PRO A 1 266 ? 4.092 -12.068 -23.939 1.00 37.28 266 PRO A N 1
ATOM 2064 C CA . PRO A 1 266 ? 4.595 -12.401 -25.262 1.00 37.28 266 PRO A CA 1
ATOM 2065 C C . PRO A 1 266 ? 4.963 -13.883 -25.226 1.00 37.28 266 PRO A C 1
ATOM 2067 O O . PRO A 1 266 ? 5.743 -14.319 -24.377 1.00 37.28 266 PRO A O 1
ATOM 2070 N N . SER A 1 267 ? 4.348 -14.687 -26.094 1.00 36.56 267 SER A N 1
ATOM 2071 C CA . SER A 1 267 ? 4.597 -16.124 -26.133 1.00 36.56 267 SER A CA 1
ATOM 2072 C C . SER A 1 267 ? 6.033 -16.369 -26.595 1.00 36.56 267 SER A C 1
ATOM 2074 O O . SER A 1 267 ? 6.310 -16.507 -27.789 1.00 36.56 267 SER A O 1
ATOM 2076 N N . GLY A 1 268 ? 6.959 -16.435 -25.643 1.00 38.22 268 GLY A N 1
ATOM 2077 C CA . GLY A 1 268 ? 8.293 -16.965 -25.855 1.00 38.22 268 GLY A CA 1
ATOM 2078 C C . GLY A 1 268 ? 8.183 -18.438 -26.241 1.00 38.22 268 GLY A C 1
ATOM 2079 O O . GLY A 1 268 ? 8.124 -19.305 -25.377 1.00 38.22 268 GLY A O 1
ATOM 2080 N N . GLY A 1 269 ? 8.121 -18.718 -27.544 1.00 35.44 269 GLY A N 1
ATOM 2081 C CA . GLY A 1 269 ? 8.318 -20.062 -28.098 1.00 35.44 269 GLY A CA 1
ATOM 2082 C C . GLY A 1 269 ? 7.159 -20.672 -28.886 1.00 35.44 269 GLY A C 1
ATOM 2083 O O . GLY A 1 269 ? 7.354 -21.726 -29.484 1.00 35.44 269 GLY A O 1
ATOM 2084 N N . ALA A 1 270 ? 5.990 -20.037 -28.954 1.00 34.53 270 ALA A N 1
ATOM 2085 C CA . ALA A 1 270 ? 4.914 -20.486 -29.836 1.00 34.53 270 ALA A CA 1
ATOM 2086 C C . ALA A 1 270 ? 4.210 -19.281 -30.448 1.00 34.53 270 ALA A C 1
ATOM 2088 O O . ALA A 1 270 ? 3.127 -18.889 -30.023 1.00 34.53 270 ALA A O 1
ATOM 2089 N N . THR A 1 271 ? 4.825 -18.700 -31.475 1.00 34.69 271 THR A N 1
ATOM 2090 C CA . THR A 1 271 ? 4.041 -17.956 -32.449 1.00 34.69 271 THR A CA 1
ATOM 2091 C C . THR A 1 271 ? 2.935 -18.901 -32.931 1.00 34.69 271 THR A C 1
ATOM 2093 O O . THR A 1 271 ? 3.196 -20.024 -33.374 1.00 34.69 271 THR A O 1
ATOM 2096 N N . SER A 1 272 ? 1.673 -18.469 -32.860 1.00 38.31 272 SER A N 1
ATOM 2097 C CA . SER A 1 272 ? 0.739 -18.920 -33.894 1.00 38.31 272 SER A CA 1
ATOM 2098 C C . SER A 1 272 ? 1.446 -18.679 -35.233 1.00 38.31 272 SER A C 1
ATOM 2100 O O . SER A 1 272 ? 2.192 -17.705 -35.342 1.00 38.31 272 SER A O 1
ATOM 2102 N N . GLY A 1 273 ? 1.277 -19.543 -36.237 1.00 40.19 273 GLY A N 1
ATOM 2103 C CA . GLY A 1 273 ? 1.972 -19.414 -37.534 1.00 40.19 273 GLY A CA 1
ATOM 2104 C C . GLY A 1 273 ? 1.800 -18.056 -38.242 1.00 40.19 273 GLY A C 1
ATOM 2105 O O . GLY A 1 273 ? 2.410 -17.833 -39.282 1.00 40.19 273 GLY A O 1
ATOM 2106 N N . ASP A 1 274 ? 1.020 -17.155 -37.643 1.00 40.06 274 ASP A N 1
ATOM 2107 C CA . ASP A 1 274 ? 0.558 -15.875 -38.139 1.00 40.06 274 ASP A CA 1
ATOM 2108 C C . ASP A 1 274 ? 1.160 -14.671 -37.370 1.00 40.06 274 ASP A C 1
ATOM 2110 O O . ASP A 1 274 ? 0.869 -13.535 -37.725 1.00 40.06 274 ASP A O 1
ATOM 2114 N N . GLY A 1 275 ? 1.973 -14.875 -36.318 1.00 38.78 275 GLY A N 1
ATOM 2115 C CA . GLY A 1 275 ? 2.694 -13.782 -35.635 1.00 38.78 275 GLY A CA 1
ATOM 2116 C C . GLY A 1 275 ? 1.851 -12.852 -34.742 1.00 38.78 275 GLY A C 1
ATOM 2117 O O . GLY A 1 275 ? 2.269 -11.731 -34.468 1.00 38.78 275 GLY A O 1
ATOM 2118 N N . ASN A 1 276 ? 0.677 -13.294 -34.280 1.00 41.56 276 ASN A N 1
ATOM 2119 C CA . ASN A 1 276 ? -0.229 -12.467 -33.468 1.00 41.56 276 ASN A CA 1
ATOM 2120 C C . ASN A 1 276 ? 0.162 -12.387 -31.981 1.00 41.56 276 ASN A C 1
ATOM 2122 O O . ASN A 1 276 ? 0.632 -13.369 -31.401 1.00 41.56 276 ASN A O 1
ATOM 2126 N N . TRP A 1 277 ? -0.150 -11.247 -31.352 1.00 45.53 277 TRP A N 1
ATOM 2127 C CA . TRP A 1 277 ? -0.109 -11.063 -29.899 1.00 45.53 277 TRP A CA 1
ATOM 2128 C C . TRP A 1 277 ? -1.397 -11.596 -29.267 1.00 45.53 277 TRP A C 1
ATOM 2130 O O . TRP A 1 277 ? -2.506 -11.246 -29.687 1.00 45.53 277 TRP A O 1
ATOM 2140 N N . ILE A 1 278 ? -1.250 -12.434 -28.242 1.00 45.34 278 ILE A N 1
ATOM 2141 C CA . ILE A 1 278 ? -2.370 -13.014 -27.501 1.00 45.34 278 ILE A CA 1
ATOM 2142 C C . ILE A 1 278 ? -2.586 -12.188 -26.232 1.00 45.34 278 ILE A C 1
ATOM 2144 O O . ILE A 1 278 ? -1.704 -12.116 -25.380 1.00 45.34 278 ILE A O 1
ATOM 2148 N N . ILE A 1 279 ? -3.767 -11.584 -26.100 1.00 48.97 279 ILE A N 1
ATOM 2149 C CA . ILE A 1 279 ? -4.238 -11.039 -24.829 1.00 48.97 279 ILE A CA 1
ATOM 2150 C C . ILE A 1 279 ? -4.913 -12.179 -24.069 1.00 48.97 279 ILE A C 1
ATOM 2152 O O . ILE A 1 279 ? -5.903 -12.722 -24.561 1.00 48.97 279 ILE A O 1
ATOM 2156 N N . GLU A 1 280 ? -4.422 -12.517 -22.880 1.00 39.31 280 GLU A N 1
ATOM 2157 C CA . GLU A 1 280 ? -5.104 -13.418 -21.950 1.00 39.31 280 GLU A CA 1
ATOM 2158 C C . GLU A 1 280 ? -5.640 -12.590 -20.777 1.00 39.31 280 GLU A C 1
ATOM 2160 O O . GLU A 1 280 ? -4.897 -11.874 -20.102 1.00 39.31 280 GLU A O 1
ATOM 2165 N N . ASN A 1 281 ? -6.953 -12.629 -20.551 1.00 42.88 281 ASN A N 1
ATOM 2166 C CA . ASN A 1 281 ? -7.503 -12.063 -19.322 1.00 42.88 281 ASN A CA 1
ATOM 2167 C C . ASN A 1 281 ? -7.268 -13.021 -18.138 1.00 42.88 281 ASN A C 1
ATOM 2169 O O . ASN A 1 281 ? -6.999 -14.204 -18.341 1.00 42.88 281 ASN A O 1
ATOM 2173 N N . ALA A 1 282 ? -7.449 -12.548 -16.898 1.00 38.34 282 ALA A N 1
ATOM 2174 C CA . ALA A 1 282 ? -7.354 -13.376 -15.682 1.00 38.34 282 ALA A CA 1
ATOM 2175 C C . ALA A 1 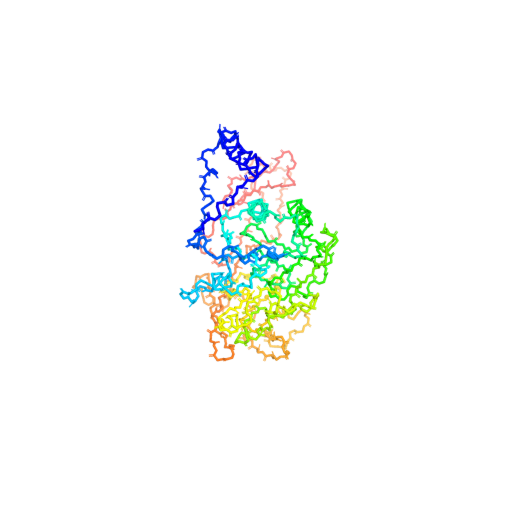282 ? -8.252 -14.638 -15.668 1.00 38.34 282 ALA A C 1
ATOM 2177 O O . ALA A 1 282 ? -8.136 -15.467 -14.768 1.00 38.34 282 ALA A O 1
ATOM 2178 N N . PHE A 1 283 ? -9.146 -14.795 -16.649 1.00 39.09 283 PHE A N 1
ATOM 2179 C CA . PHE A 1 283 ? -10.085 -15.907 -16.783 1.00 39.09 283 PHE A CA 1
ATOM 2180 C C . PHE A 1 283 ? -9.729 -16.881 -17.923 1.00 39.09 283 PHE A C 1
ATOM 2182 O O . PHE A 1 283 ? -10.521 -17.778 -18.210 1.00 39.09 283 PHE A O 1
ATOM 2189 N N . GLY A 1 284 ? -8.573 -16.722 -18.582 1.00 37.25 284 GLY A N 1
ATOM 2190 C CA . GLY A 1 284 ? -8.111 -17.613 -19.656 1.00 37.25 284 GLY A CA 1
ATOM 2191 C C . GLY A 1 284 ? -8.838 -17.435 -20.996 1.00 37.25 284 GLY A C 1
ATOM 2192 O O . GLY A 1 284 ? -8.783 -18.319 -21.850 1.00 37.25 284 GLY A O 1
ATOM 2193 N N . ASN A 1 285 ? -9.552 -16.320 -21.193 1.00 41.50 285 ASN A N 1
ATOM 2194 C CA . ASN A 1 285 ? -10.165 -15.987 -22.480 1.00 41.50 285 ASN A CA 1
ATOM 2195 C C . ASN A 1 285 ? -9.209 -15.136 -23.323 1.00 41.50 285 ASN A C 1
ATOM 2197 O O . ASN A 1 285 ? -8.621 -14.173 -22.827 1.00 41.50 285 ASN A O 1
ATOM 2201 N N . TYR A 1 286 ? -9.112 -15.475 -24.612 1.00 40.66 286 TYR A N 1
ATOM 2202 C CA . TYR A 1 286 ? -8.166 -14.868 -25.544 1.00 40.66 286 TYR A CA 1
ATOM 2203 C C . TYR A 1 286 ? -8.814 -13.804 -26.437 1.00 40.66 286 TYR A C 1
ATOM 2205 O O . TYR A 1 286 ? -9.817 -14.076 -27.100 1.00 40.66 286 TYR A O 1
ATOM 2213 N N . GLN A 1 287 ? -8.190 -12.629 -26.546 1.00 43.12 287 GLN A N 1
ATOM 2214 C CA . GLN A 1 287 ? -8.384 -11.730 -27.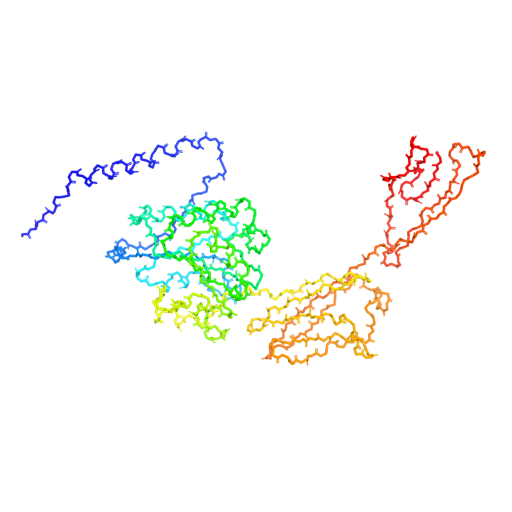688 1.00 43.12 287 GLN A CA 1
ATOM 2215 C C . GLN A 1 287 ? -7.077 -11.629 -28.481 1.00 43.12 287 GLN A C 1
ATOM 2217 O O . GLN A 1 287 ? -6.021 -11.324 -27.935 1.00 43.12 287 GLN A O 1
ATOM 2222 N N . ASN A 1 288 ? -7.141 -11.905 -29.784 1.00 39.97 288 ASN A N 1
ATOM 2223 C CA . ASN A 1 288 ? -6.004 -11.711 -30.684 1.00 39.97 288 ASN A CA 1
ATOM 2224 C C . ASN A 1 288 ? -5.901 -10.227 -31.046 1.00 39.97 288 ASN A C 1
ATOM 2226 O O . ASN A 1 288 ? -6.770 -9.723 -31.764 1.00 39.97 288 ASN A O 1
ATOM 2230 N N . ILE A 1 289 ? -4.815 -9.559 -30.651 1.00 45.69 289 ILE A N 1
ATOM 2231 C CA . ILE A 1 289 ? -4.397 -8.348 -31.361 1.00 45.69 289 ILE A CA 1
ATOM 2232 C C . ILE A 1 289 ? -3.702 -8.839 -32.622 1.00 45.69 289 ILE A C 1
ATOM 2234 O O . ILE A 1 289 ? -2.576 -9.338 -32.597 1.00 45.69 289 ILE A O 1
ATOM 2238 N N . LYS A 1 290 ? -4.414 -8.731 -33.742 1.00 42.50 290 LYS A N 1
ATOM 2239 C CA . LYS A 1 290 ? -3.857 -9.047 -35.050 1.00 42.50 290 LYS A CA 1
ATOM 2240 C C . LYS A 1 290 ? -2.874 -7.961 -35.471 1.00 42.50 290 LYS A C 1
ATOM 2242 O O . LYS A 1 290 ? -3.268 -6.975 -36.090 1.00 42.50 290 LYS A O 1
ATOM 2247 N N . THR A 1 291 ? -1.598 -8.140 -35.159 1.00 43.03 291 THR A N 1
ATOM 2248 C CA . THR A 1 291 ? -0.527 -7.444 -35.873 1.00 43.03 291 THR A CA 1
ATOM 2249 C C . THR A 1 291 ? -0.190 -8.306 -37.080 1.00 43.03 291 THR A C 1
ATOM 2251 O O . THR A 1 291 ? 0.528 -9.289 -36.964 1.00 43.03 291 THR A O 1
ATOM 2254 N N . ASN A 1 292 ? -0.747 -7.992 -38.250 1.00 35.25 292 ASN A N 1
ATOM 2255 C CA . ASN A 1 292 ? -0.573 -8.812 -39.460 1.00 35.25 292 ASN A CA 1
ATOM 2256 C C . ASN A 1 292 ? 0.869 -8.793 -40.038 1.00 35.25 292 ASN A C 1
ATOM 2258 O O . ASN A 1 292 ? 1.055 -9.145 -41.201 1.00 35.25 292 ASN A O 1
ATOM 2262 N N . ALA A 1 293 ? 1.874 -8.352 -39.277 1.00 43.50 293 ALA A N 1
ATOM 2263 C CA . ALA A 1 293 ? 3.283 -8.321 -39.656 1.00 43.50 293 ALA A CA 1
ATOM 2264 C C . ALA A 1 293 ? 4.176 -8.212 -38.406 1.00 43.50 293 ALA A C 1
ATOM 2266 O O . ALA A 1 293 ? 3.712 -7.788 -37.343 1.00 43.50 293 ALA A O 1
ATOM 2267 N N . VAL A 1 294 ? 5.460 -8.557 -38.564 1.00 45.78 294 VAL A N 1
ATOM 2268 C CA . VAL A 1 294 ? 6.536 -8.141 -37.649 1.00 45.78 294 VAL A CA 1
ATOM 2269 C C . VAL A 1 294 ? 6.422 -6.626 -37.442 1.00 45.78 294 VAL A C 1
ATOM 2271 O O . VAL A 1 294 ? 6.159 -5.896 -38.398 1.00 45.78 294 VAL A O 1
ATOM 2274 N N . ILE A 1 295 ? 6.526 -6.164 -36.193 1.00 46.03 295 ILE A N 1
ATOM 2275 C CA . ILE A 1 295 ? 6.637 -4.730 -35.922 1.00 46.03 295 ILE A CA 1
ATOM 2276 C C . ILE A 1 295 ? 8.053 -4.338 -36.326 1.00 46.03 295 ILE A C 1
ATOM 2278 O O . ILE A 1 295 ? 9.010 -4.755 -35.684 1.00 46.03 295 ILE A O 1
ATOM 2282 N N . ASP A 1 296 ? 8.129 -3.608 -37.423 1.00 50.22 296 ASP A N 1
ATOM 2283 C CA . ASP A 1 296 ? 9.325 -3.085 -38.065 1.00 50.22 296 ASP A CA 1
ATOM 2284 C C . ASP A 1 296 ? 8.955 -1.641 -38.406 1.00 50.22 296 ASP A C 1
ATOM 2286 O O . ASP A 1 296 ? 7.904 -1.392 -39.014 1.00 50.22 296 ASP A O 1
ATOM 2290 N N . TYR A 1 297 ? 9.705 -0.687 -37.865 1.00 48.19 297 TYR A N 1
ATOM 2291 C CA . TYR A 1 297 ? 9.446 0.743 -37.980 1.00 48.19 297 TYR A CA 1
ATOM 2292 C C . TYR A 1 297 ? 9.332 1.160 -39.458 1.00 48.19 297 TYR A C 1
ATOM 2294 O O . TYR A 1 297 ? 8.523 2.021 -39.804 1.00 48.19 297 TYR A O 1
ATOM 2302 N N . GLU A 1 298 ? 10.044 0.460 -40.339 1.00 48.44 298 GLU A N 1
ATOM 2303 C CA . GLU A 1 298 ? 10.233 0.721 -41.761 1.00 48.44 298 GLU A CA 1
ATOM 2304 C C . GLU A 1 298 ? 9.110 0.198 -42.668 1.00 48.44 298 GLU A C 1
ATOM 2306 O O . GLU A 1 298 ? 8.919 0.707 -43.778 1.00 48.44 298 GLU A O 1
ATOM 2311 N N . THR A 1 299 ? 8.321 -0.790 -42.235 1.00 47.97 299 THR A N 1
ATOM 2312 C CA . THR A 1 299 ? 7.193 -1.320 -43.029 1.00 47.97 299 THR A CA 1
ATOM 2313 C C . THR A 1 299 ? 5.922 -0.474 -42.935 1.00 47.97 299 THR A C 1
ATOM 2315 O O . THR A 1 299 ? 4.943 -0.748 -43.639 1.00 47.97 299 THR A O 1
ATOM 2318 N N . TYR A 1 300 ? 5.921 0.577 -42.113 1.00 49.47 300 TYR A N 1
ATOM 2319 C CA . TYR A 1 300 ? 4.802 1.501 -41.957 1.00 49.47 300 TYR A CA 1
ATOM 2320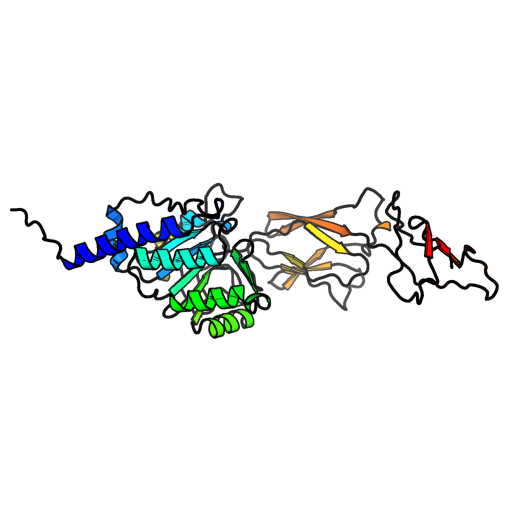 C C . TYR A 1 300 ? 5.232 2.906 -42.407 1.00 49.47 300 TYR A C 1
ATOM 2322 O O . TYR A 1 300 ? 6.220 3.431 -41.919 1.00 49.47 300 TYR A O 1
ATOM 2330 N N . GLU A 1 301 ? 4.502 3.495 -43.364 1.00 42.16 301 GLU A N 1
ATOM 2331 C CA . GLU A 1 301 ? 4.796 4.799 -43.998 1.00 42.16 301 GLU A CA 1
ATOM 2332 C C . GLU A 1 301 ? 5.436 5.839 -43.047 1.00 42.16 301 GLU A C 1
ATOM 2334 O O . GLU A 1 301 ? 4.921 6.054 -41.943 1.00 42.16 301 GLU A O 1
ATOM 2339 N N . PRO A 1 302 ? 6.511 6.532 -43.478 1.00 41.47 302 PRO A N 1
ATOM 2340 C CA . PRO A 1 302 ? 7.361 7.347 -42.622 1.00 41.47 302 PRO A CA 1
ATOM 2341 C C . PRO A 1 302 ? 6.666 8.668 -42.291 1.00 41.47 302 PRO A C 1
ATOM 2343 O O . PRO A 1 302 ? 6.901 9.707 -42.907 1.00 41.47 302 PRO A O 1
ATOM 2346 N N . LEU A 1 303 ? 5.785 8.642 -41.299 1.00 41.81 303 LEU A N 1
ATOM 2347 C CA . LEU A 1 303 ? 5.226 9.840 -40.694 1.00 41.81 303 LEU A CA 1
ATOM 2348 C C . LEU A 1 303 ? 5.465 9.774 -39.187 1.00 41.81 303 LEU A C 1
ATOM 2350 O O . LEU A 1 303 ? 4.612 9.321 -38.438 1.00 41.81 303 LEU A O 1
ATOM 2354 N N . ALA A 1 304 ? 6.652 10.259 -38.801 1.00 43.94 304 ALA A N 1
ATOM 2355 C CA . ALA A 1 304 ? 7.033 10.751 -37.475 1.00 43.94 304 ALA A CA 1
ATOM 2356 C C . ALA A 1 304 ? 6.762 9.810 -36.291 1.00 43.94 304 ALA A C 1
ATOM 2358 O O . ALA A 1 304 ? 5.627 9.766 -35.841 1.00 43.94 304 ALA A O 1
ATOM 2359 N N . SER A 1 305 ? 7.798 9.144 -35.747 1.00 49.25 305 SER A N 1
ATOM 2360 C CA . SER A 1 305 ? 7.792 8.450 -34.435 1.00 49.25 305 SER A CA 1
ATOM 2361 C C . SER A 1 305 ? 6.382 8.016 -33.997 1.00 49.25 305 SER A C 1
ATOM 2363 O O . SER A 1 305 ? 5.746 8.645 -33.145 1.00 49.25 305 SER A O 1
ATOM 2365 N N . GLY A 1 306 ? 5.812 7.071 -34.742 1.00 52.66 306 GLY A N 1
ATOM 2366 C CA . GLY A 1 306 ? 4.364 6.948 -34.838 1.00 52.66 306 GLY A CA 1
ATOM 2367 C C . GLY A 1 306 ? 3.777 6.205 -33.653 1.00 52.66 306 GLY A C 1
ATOM 2368 O O . GLY A 1 306 ? 3.629 4.987 -33.705 1.00 52.66 306 GLY A O 1
ATOM 2369 N N . ASN A 1 307 ? 3.405 6.935 -32.606 1.00 52.69 307 ASN A N 1
ATOM 2370 C CA . ASN A 1 307 ? 2.505 6.447 -31.567 1.00 52.69 307 ASN A CA 1
ATOM 2371 C C . ASN A 1 307 ? 1.298 5.750 -32.221 1.00 52.69 307 ASN A C 1
ATOM 2373 O O . ASN A 1 307 ? 0.515 6.390 -32.926 1.00 52.69 307 ASN A O 1
ATOM 2377 N N . LYS A 1 308 ? 1.131 4.443 -32.000 1.00 54.16 308 LYS A N 1
ATOM 2378 C CA . LYS A 1 308 ? -0.048 3.698 -32.453 1.00 54.16 308 LYS A CA 1
ATOM 2379 C C . LYS A 1 308 ? -1.035 3.568 -31.313 1.00 54.16 308 LYS A C 1
ATOM 2381 O O . LYS A 1 308 ? -0.750 2.898 -30.327 1.00 54.16 308 LYS A O 1
ATOM 2386 N N . THR A 1 309 ? -2.210 4.159 -31.472 1.00 52.34 309 THR A N 1
ATOM 2387 C CA . THR A 1 309 ? -3.302 3.990 -30.516 1.00 52.34 309 THR A CA 1
ATOM 2388 C C . THR A 1 309 ? -4.174 2.798 -30.909 1.00 52.34 309 THR A C 1
ATOM 2390 O O . THR A 1 309 ? -4.659 2.713 -32.036 1.00 52.34 309 THR A O 1
ATOM 2393 N N . TYR A 1 310 ? -4.382 1.884 -29.971 1.00 57.16 310 TYR A N 1
ATOM 2394 C CA . TYR A 1 310 ? -5.297 0.756 -30.056 1.00 57.16 310 TYR A CA 1
ATOM 2395 C C . TYR A 1 310 ? -6.464 1.003 -29.114 1.00 57.16 310 TYR A C 1
ATOM 2397 O O . TYR A 1 310 ? -6.274 1.497 -28.006 1.00 57.16 310 TYR A O 1
ATOM 2405 N N . THR A 1 311 ? -7.664 0.624 -29.533 1.00 49.34 311 THR A N 1
ATOM 2406 C CA . THR A 1 311 ? -8.834 0.626 -28.657 1.00 49.34 311 THR A CA 1
ATOM 2407 C C . THR A 1 311 ? -9.109 -0.802 -28.198 1.00 49.34 311 THR A C 1
ATOM 2409 O O . THR A 1 311 ? -9.308 -1.683 -29.035 1.00 49.34 311 THR A O 1
ATOM 2412 N N . ILE A 1 312 ? -9.124 -1.034 -26.888 1.00 53.31 312 ILE A N 1
ATOM 2413 C CA . ILE A 1 312 ? -9.525 -2.305 -26.278 1.00 53.31 312 ILE A CA 1
ATOM 2414 C C . ILE A 1 312 ? -10.893 -2.118 -25.635 1.00 53.31 312 ILE A C 1
ATOM 2416 O O . ILE A 1 312 ? -11.082 -1.212 -24.832 1.00 53.31 312 ILE A O 1
ATOM 2420 N N . ASP A 1 313 ? -11.845 -2.975 -25.986 1.00 45.75 313 ASP A N 1
ATOM 2421 C CA . ASP A 1 313 ? -13.147 -3.036 -25.325 1.00 45.75 313 ASP A CA 1
ATOM 2422 C C . ASP A 1 313 ? -13.080 -4.046 -24.171 1.00 45.75 313 ASP A C 1
ATOM 2424 O O . ASP A 1 313 ? -12.872 -5.245 -24.393 1.00 45.75 313 ASP A O 1
ATOM 2428 N N . VAL A 1 314 ? -13.246 -3.556 -22.942 1.00 47.47 314 VAL A N 1
ATOM 2429 C CA . VAL A 1 314 ? -13.366 -4.375 -21.735 1.00 47.47 314 VAL A CA 1
ATOM 2430 C C . VAL A 1 314 ? -14.774 -4.190 -21.178 1.00 47.47 314 VAL A C 1
ATOM 2432 O O . VAL A 1 314 ? -15.101 -3.165 -20.585 1.00 47.47 314 VAL A O 1
ATOM 2435 N N . GLY A 1 315 ? -15.632 -5.191 -21.386 1.00 44.59 315 GLY A N 1
ATOM 2436 C CA . GLY A 1 315 ? -16.980 -5.208 -20.810 1.00 44.59 315 GLY A CA 1
ATOM 2437 C C . GLY A 1 315 ? -17.935 -4.134 -21.350 1.00 44.59 315 GLY A C 1
ATOM 2438 O O . GLY A 1 315 ? -18.895 -3.795 -20.666 1.00 44.59 315 GLY A O 1
ATOM 2439 N N . GLY A 1 316 ? -17.704 -3.613 -22.558 1.00 47.12 316 GLY A N 1
ATOM 2440 C CA . GLY A 1 316 ? -18.478 -2.529 -23.170 1.00 47.12 316 GLY A CA 1
ATOM 2441 C C . GLY A 1 316 ? -17.857 -1.142 -22.986 1.00 47.12 316 GLY A C 1
ATOM 2442 O O . GLY A 1 316 ? -18.384 -0.170 -23.532 1.00 47.12 316 GLY A O 1
ATOM 2443 N N . THR A 1 317 ? -16.747 -1.039 -22.250 1.00 44.06 317 THR A N 1
ATOM 2444 C CA . THR A 1 317 ? -15.987 0.201 -22.064 1.00 44.06 317 THR A CA 1
ATOM 2445 C C . THR A 1 317 ? -14.734 0.172 -22.934 1.00 44.06 317 THR A C 1
ATOM 2447 O O . THR A 1 317 ? -13.925 -0.750 -22.855 1.00 44.06 317 THR A O 1
ATOM 2450 N N . ALA A 1 318 ? -14.568 1.193 -23.775 1.00 50.50 318 ALA A N 1
ATOM 2451 C CA . ALA A 1 318 ? -13.433 1.326 -24.681 1.00 50.50 318 ALA A CA 1
ATOM 2452 C C . ALA A 1 318 ? -12.257 2.059 -24.009 1.00 50.50 318 ALA A C 1
ATOM 2454 O O . ALA A 1 318 ? -12.387 3.220 -23.625 1.00 50.50 318 ALA A O 1
ATOM 2455 N N . TYR A 1 319 ? -11.097 1.409 -23.939 1.00 50.97 319 TYR A N 1
ATOM 2456 C CA . TYR A 1 319 ? -9.836 1.946 -23.425 1.00 50.97 319 TYR A CA 1
ATOM 2457 C C . TYR A 1 319 ? -8.854 2.180 -24.570 1.00 50.97 319 TYR A C 1
ATOM 2459 O O . TYR A 1 319 ? -8.716 1.340 -25.456 1.00 50.97 319 TYR A O 1
ATOM 2467 N N . GLN A 1 320 ? -8.155 3.313 -24.557 1.00 54.97 320 GLN A N 1
ATOM 2468 C CA . GLN A 1 320 ? -7.133 3.640 -25.553 1.00 54.97 320 GLN A CA 1
ATOM 2469 C C . GLN A 1 320 ? -5.748 3.291 -24.999 1.00 54.97 320 GLN A C 1
ATOM 2471 O O . GLN A 1 320 ? -5.362 3.800 -23.952 1.00 54.97 320 GLN A O 1
ATOM 2476 N N . ILE A 1 321 ? -4.993 2.461 -25.715 1.00 53.53 321 ILE A N 1
ATOM 2477 C CA . ILE A 1 321 ? -3.596 2.136 -25.411 1.00 53.53 321 ILE A CA 1
ATOM 2478 C C . ILE A 1 321 ? -2.725 2.688 -26.522 1.00 53.53 321 ILE A C 1
ATOM 2480 O O . ILE A 1 321 ? -2.930 2.349 -27.684 1.00 53.53 321 ILE A O 1
ATOM 2484 N N . THR A 1 322 ? -1.725 3.489 -26.181 1.00 55.44 322 THR A N 1
ATOM 2485 C CA . THR A 1 322 ? -0.745 3.982 -27.145 1.00 55.44 322 THR A CA 1
ATOM 2486 C C . THR A 1 322 ? 0.548 3.181 -27.039 1.00 55.44 322 THR A C 1
ATOM 2488 O O . THR A 1 322 ? 1.186 3.134 -25.990 1.00 55.44 322 THR A O 1
ATOM 2491 N N . LEU A 1 323 ? 0.944 2.547 -28.140 1.00 55.62 323 LEU A N 1
ATOM 2492 C CA . LEU A 1 323 ? 2.257 1.935 -28.307 1.00 55.62 323 LEU A CA 1
ATOM 2493 C C . LEU A 1 323 ? 3.181 2.929 -29.008 1.00 55.62 323 LEU A C 1
ATOM 2495 O O . LEU A 1 323 ? 2.955 3.287 -30.166 1.00 55.62 323 LEU A O 1
ATOM 2499 N N . THR A 1 324 ? 4.230 3.342 -28.316 1.00 56.31 324 THR A N 1
ATOM 2500 C CA . THR A 1 324 ? 5.341 4.117 -28.858 1.00 56.31 324 THR A CA 1
ATOM 2501 C C . THR A 1 324 ? 6.430 3.140 -29.277 1.00 56.31 324 THR A C 1
ATOM 2503 O O . THR A 1 324 ? 7.050 2.485 -28.438 1.00 56.31 324 THR A O 1
ATOM 2506 N N . ILE A 1 325 ? 6.672 3.017 -30.579 1.00 56.22 325 ILE A N 1
ATOM 2507 C CA . ILE A 1 325 ? 7.812 2.244 -31.080 1.00 56.22 325 ILE A CA 1
ATOM 2508 C C . ILE A 1 325 ? 9.034 3.159 -31.008 1.00 56.22 325 ILE A C 1
ATOM 2510 O O . ILE A 1 325 ? 9.058 4.222 -31.634 1.00 56.22 325 ILE A O 1
ATOM 2514 N N . LYS A 1 326 ? 10.023 2.773 -30.200 1.00 53.59 326 LYS A N 1
ATOM 2515 C CA . LYS A 1 326 ? 11.296 3.479 -30.076 1.00 53.59 326 LYS A CA 1
ATOM 2516 C C . LYS A 1 326 ? 12.328 2.830 -30.979 1.00 53.59 326 LYS A C 1
ATOM 2518 O O . LYS A 1 326 ? 12.589 1.637 -30.863 1.00 53.59 326 LYS A O 1
ATOM 2523 N N . ASN A 1 327 ? 12.942 3.659 -31.812 1.00 56.72 327 ASN A N 1
ATOM 2524 C CA . ASN A 1 327 ? 14.058 3.254 -32.646 1.00 56.72 327 ASN A CA 1
ATOM 2525 C C . ASN A 1 327 ? 15.357 3.189 -31.821 1.00 56.72 327 ASN A C 1
ATOM 2527 O O . ASN A 1 327 ? 15.655 4.118 -31.058 1.00 56.72 327 ASN A O 1
ATOM 2531 N N . GLU A 1 328 ? 16.127 2.117 -31.989 1.00 58.72 328 GLU A N 1
ATOM 2532 C CA . GLU A 1 328 ? 17.496 2.008 -31.491 1.00 58.72 328 GLU A CA 1
ATOM 2533 C C . GLU A 1 328 ? 18.498 2.205 -32.630 1.00 58.72 328 GLU A C 1
ATOM 2535 O O . GLU A 1 328 ? 18.316 1.767 -33.757 1.00 58.72 328 GLU A O 1
ATOM 2540 N N . LEU A 1 329 ? 19.606 2.875 -32.325 1.00 61.69 329 LEU A N 1
ATOM 2541 C CA . LEU A 1 329 ? 20.661 3.110 -33.298 1.00 61.69 329 LEU A CA 1
ATOM 2542 C C . LEU A 1 329 ? 21.336 1.786 -33.688 1.00 61.69 329 LEU A C 1
ATOM 2544 O O . LEU A 1 329 ? 22.042 1.190 -32.872 1.00 61.69 329 LEU A O 1
ATOM 2548 N N . GLU A 1 330 ? 21.190 1.359 -34.939 1.00 64.19 330 GLU A N 1
ATOM 2549 C CA . GLU A 1 330 ? 21.872 0.163 -35.424 1.00 64.19 330 GLU A CA 1
ATOM 2550 C C . GLU A 1 330 ? 23.366 0.432 -35.669 1.00 64.19 330 GLU A C 1
ATOM 2552 O O . GLU A 1 330 ? 23.766 1.230 -36.523 1.00 64.19 330 GLU A O 1
ATOM 2557 N N . VAL A 1 331 ? 24.225 -0.261 -34.916 1.00 68.12 331 VAL A N 1
ATOM 2558 C CA . VAL A 1 331 ? 25.682 -0.223 -35.099 1.00 68.12 331 VAL A CA 1
ATOM 2559 C C . VAL A 1 331 ? 26.189 -1.640 -35.328 1.00 68.12 331 VAL A C 1
ATOM 2561 O O . VAL A 1 331 ? 26.147 -2.478 -34.432 1.00 68.12 331 VAL A O 1
ATOM 2564 N N . ALA A 1 332 ? 26.699 -1.907 -36.528 1.00 69.94 332 ALA A N 1
ATOM 2565 C CA . ALA A 1 332 ? 27.397 -3.153 -36.821 1.00 69.94 332 ALA A CA 1
ATOM 2566 C C . ALA A 1 332 ? 28.855 -3.105 -36.333 1.00 69.94 332 ALA A C 1
ATOM 2568 O O . ALA A 1 332 ? 29.487 -2.041 -36.322 1.00 69.94 332 ALA A O 1
ATOM 2569 N N . ASP A 1 333 ? 29.407 -4.276 -36.000 1.00 82.06 333 ASP A N 1
ATOM 2570 C CA . ASP A 1 333 ? 30.835 -4.437 -35.720 1.00 82.06 333 ASP A CA 1
ATOM 2571 C C . ASP A 1 333 ? 31.668 -3.985 -36.926 1.00 82.06 333 ASP A C 1
ATOM 2573 O O . ASP A 1 333 ? 31.475 -4.440 -38.057 1.00 82.06 333 ASP A O 1
ATOM 2577 N N . GLN A 1 334 ? 32.629 -3.096 -36.680 1.00 86.12 334 GLN A N 1
ATOM 2578 C CA . GLN A 1 334 ? 33.496 -2.530 -37.709 1.00 86.12 334 GLN A CA 1
ATOM 2579 C C . GLN A 1 334 ? 34.959 -2.816 -37.396 1.00 86.12 334 GLN A C 1
ATOM 2581 O O . GLN A 1 334 ? 35.416 -2.688 -36.261 1.00 86.12 334 GLN A O 1
ATOM 2586 N N . SER A 1 335 ? 35.710 -3.183 -38.432 1.00 89.88 335 SER A N 1
ATOM 2587 C CA . SER A 1 335 ? 37.148 -3.421 -38.352 1.00 89.88 335 SER A CA 1
ATOM 2588 C C . SER A 1 335 ? 37.868 -2.542 -39.365 1.00 89.88 335 SER A C 1
ATOM 2590 O O . SER A 1 335 ? 37.455 -2.439 -40.519 1.00 89.88 335 SER A O 1
ATOM 2592 N N . MET A 1 336 ? 38.941 -1.897 -38.917 1.00 89.69 336 MET A N 1
ATOM 2593 C CA . MET A 1 336 ? 39.761 -0.987 -39.712 1.00 89.69 336 MET A CA 1
ATOM 2594 C C . MET A 1 336 ? 41.229 -1.384 -39.556 1.00 89.69 336 MET A C 1
ATOM 2596 O O . MET A 1 336 ? 41.631 -1.912 -38.518 1.00 89.69 336 MET A O 1
ATOM 2600 N N . GLY A 1 337 ? 42.030 -1.142 -40.591 1.00 89.50 337 GLY A N 1
ATOM 2601 C CA . GLY A 1 337 ? 43.454 -1.462 -40.606 1.00 89.50 337 GLY A CA 1
ATOM 2602 C C . GLY A 1 337 ? 44.291 -0.234 -40.928 1.00 89.50 337 GLY A C 1
ATOM 2603 O O . GLY A 1 337 ? 43.864 0.630 -41.687 1.00 89.50 337 GLY A O 1
ATOM 2604 N N . ILE A 1 338 ? 45.504 -0.183 -40.382 1.00 92.12 338 ILE A N 1
ATOM 2605 C CA . ILE A 1 338 ? 46.494 0.854 -40.676 1.00 92.12 338 ILE A CA 1
ATOM 2606 C C . ILE A 1 338 ? 47.842 0.205 -40.996 1.00 92.12 338 ILE A C 1
ATOM 2608 O O . ILE A 1 338 ? 48.190 -0.838 -40.440 1.00 92.12 338 ILE A O 1
ATOM 2612 N N . THR A 1 339 ? 48.601 0.797 -41.915 1.00 90.44 339 THR A N 1
ATOM 2613 C CA . THR A 1 339 ? 49.952 0.335 -42.255 1.00 90.44 339 THR A CA 1
ATOM 2614 C C . THR A 1 339 ? 50.979 0.812 -41.232 1.00 90.44 339 THR A C 1
ATOM 2616 O O . THR A 1 339 ? 50.872 1.926 -40.729 1.00 90.44 339 THR A O 1
ATOM 2619 N N . GLU A 1 340 ? 52.038 0.031 -41.010 1.00 89.75 340 GLU A N 1
ATOM 2620 C CA . GLU A 1 340 ? 53.133 0.377 -40.084 1.00 89.75 340 GLU A CA 1
ATOM 2621 C C . GLU A 1 340 ? 53.859 1.695 -40.417 1.00 89.75 340 GLU A C 1
ATOM 2623 O O . GLU A 1 340 ? 54.495 2.287 -39.551 1.00 89.75 340 GLU A O 1
ATOM 2628 N N . SER A 1 341 ? 53.755 2.164 -41.663 1.00 91.75 341 SER A N 1
ATOM 2629 C CA . SER A 1 341 ? 54.376 3.397 -42.153 1.00 91.75 341 SER A CA 1
ATOM 2630 C C . SER A 1 341 ? 53.435 4.606 -42.177 1.00 91.75 341 SER A C 1
ATOM 2632 O O . SER A 1 341 ? 53.759 5.599 -42.828 1.00 91.75 341 SER A O 1
ATOM 2634 N N . ALA A 1 342 ? 52.258 4.513 -41.554 1.00 91.94 342 ALA A N 1
ATOM 2635 C CA . ALA A 1 342 ? 51.304 5.615 -41.532 1.00 91.94 342 ALA A CA 1
ATOM 2636 C C . ALA A 1 342 ? 51.850 6.811 -40.738 1.00 91.94 342 ALA A C 1
ATOM 2638 O O . ALA A 1 342 ? 52.488 6.660 -39.695 1.00 91.94 342 ALA A O 1
ATOM 2639 N N . SER A 1 343 ? 51.603 8.009 -41.256 1.00 92.50 343 SER A N 1
ATOM 2640 C CA . SER A 1 343 ? 51.931 9.271 -40.601 1.00 92.50 343 SER A CA 1
ATOM 2641 C C . SER A 1 343 ? 50.838 9.678 -39.616 1.00 92.50 343 SER A C 1
ATOM 2643 O O . SER A 1 343 ? 49.680 9.279 -39.738 1.00 92.50 343 SER A O 1
ATOM 2645 N N . ASN A 1 344 ? 51.186 10.546 -38.663 1.00 85.69 344 ASN A N 1
ATOM 2646 C CA . ASN A 1 344 ? 50.181 11.195 -37.824 1.00 85.69 344 ASN A CA 1
ATOM 2647 C C . ASN A 1 344 ? 49.192 11.956 -38.723 1.00 85.69 344 ASN A C 1
ATOM 2649 O O . ASN A 1 344 ? 49.619 12.728 -39.588 1.00 85.69 344 ASN A O 1
ATOM 2653 N N . ASN A 1 345 ? 47.893 11.779 -38.464 1.00 88.38 345 ASN A N 1
ATOM 2654 C CA . ASN A 1 345 ? 46.750 12.258 -39.261 1.00 88.38 345 ASN A CA 1
ATOM 2655 C C . ASN A 1 345 ? 46.388 11.455 -40.524 1.00 88.38 345 ASN A C 1
ATOM 2657 O O . ASN A 1 345 ? 45.446 11.852 -41.216 1.00 88.38 345 ASN A O 1
ATOM 2661 N N . ASP A 1 346 ? 47.063 10.343 -40.828 1.00 92.75 346 ASP A N 1
ATOM 2662 C CA . ASP A 1 346 ? 46.560 9.431 -41.860 1.00 92.75 346 ASP A CA 1
ATOM 2663 C C . ASP A 1 346 ? 45.209 8.848 -41.419 1.00 92.75 346 ASP A C 1
ATOM 2665 O O . ASP A 1 346 ? 45.017 8.488 -40.260 1.00 92.75 346 ASP A O 1
ATOM 2669 N N . VAL A 1 347 ? 44.239 8.767 -42.329 1.00 92.88 347 VAL A N 1
ATOM 2670 C CA . VAL A 1 347 ? 42.905 8.248 -41.994 1.00 92.88 347 VAL A CA 1
ATOM 2671 C C . VAL A 1 347 ? 42.977 6.732 -41.807 1.00 92.88 347 VAL A C 1
ATOM 2673 O O . VAL A 1 347 ? 43.283 6.006 -42.750 1.00 92.88 347 VAL A O 1
ATOM 2676 N N . VAL A 1 348 ? 42.649 6.256 -40.602 1.00 92.94 348 VAL A N 1
ATOM 2677 C CA . VAL A 1 348 ? 42.519 4.821 -40.278 1.00 92.94 348 VAL A CA 1
ATOM 2678 C C . VAL A 1 348 ? 41.206 4.268 -40.817 1.00 92.94 348 VAL A C 1
ATOM 2680 O O . VAL A 1 348 ? 41.144 3.154 -41.331 1.00 92.94 348 VAL A O 1
ATOM 2683 N N . GLY A 1 349 ? 40.150 5.070 -40.716 1.00 90.69 349 GLY A N 1
ATOM 2684 C CA . GLY A 1 349 ? 38.839 4.762 -41.258 1.00 90.69 349 GLY A CA 1
ATOM 2685 C C . GLY A 1 349 ? 37.768 5.697 -40.714 1.00 90.69 349 GLY A C 1
ATOM 2686 O O . GLY A 1 349 ? 38.052 6.650 -39.985 1.00 90.69 349 GLY A O 1
ATOM 2687 N N . VAL A 1 350 ? 36.530 5.433 -41.109 1.00 89.25 350 VAL A N 1
ATOM 2688 C CA . VAL A 1 350 ? 35.350 6.204 -40.718 1.00 89.25 350 VAL A CA 1
ATOM 2689 C C . VAL A 1 350 ? 34.368 5.241 -40.077 1.00 89.25 350 VAL A C 1
ATOM 2691 O O . VAL A 1 350 ? 34.052 4.215 -40.674 1.00 89.25 350 VAL A O 1
ATOM 2694 N N . VAL A 1 351 ? 33.922 5.544 -38.859 1.00 87.06 351 VAL A N 1
ATOM 2695 C CA . VAL A 1 351 ? 32.862 4.776 -38.205 1.00 87.06 351 VAL A CA 1
ATOM 2696 C C . VAL A 1 351 ? 31.549 5.124 -38.885 1.00 87.06 351 VAL A C 1
ATOM 2698 O O . VAL A 1 351 ? 31.099 6.269 -38.843 1.00 87.06 351 VAL A O 1
ATOM 2701 N N . TYR A 1 352 ? 30.940 4.126 -39.508 1.00 77.94 352 TYR A N 1
ATOM 2702 C CA . TYR A 1 352 ? 29.627 4.255 -40.107 1.00 77.94 352 TYR A CA 1
ATOM 2703 C C . TYR A 1 352 ? 28.566 3.863 -39.095 1.00 77.94 352 TYR A C 1
ATOM 2705 O O . TYR A 1 352 ? 28.600 2.783 -38.511 1.00 77.94 352 TYR A O 1
ATOM 2713 N N . VAL A 1 353 ? 27.621 4.766 -38.903 1.00 74.19 353 VAL A N 1
ATOM 2714 C CA . VAL A 1 353 ? 26.378 4.505 -38.197 1.00 74.19 353 VAL A CA 1
ATOM 2715 C C . VAL A 1 353 ? 25.282 4.880 -39.170 1.00 74.19 353 VAL A C 1
ATOM 2717 O O . VAL A 1 353 ? 25.293 5.987 -39.711 1.00 74.19 353 VAL A O 1
ATOM 2720 N N . SER A 1 354 ? 24.366 3.959 -39.417 1.00 64.88 354 SER A N 1
ATOM 2721 C CA . SER A 1 354 ? 23.147 4.239 -40.158 1.00 64.88 354 SER A CA 1
ATOM 2722 C C . SER A 1 354 ? 21.985 4.190 -39.186 1.00 64.88 354 SER A C 1
ATOM 2724 O O . SER A 1 354 ? 21.859 3.251 -38.414 1.00 64.88 354 SER A O 1
ATOM 2726 N N . SER A 1 355 ? 21.130 5.199 -39.250 1.00 60.84 355 SER A N 1
ATOM 2727 C CA . SER A 1 355 ? 19.730 5.053 -38.873 1.00 60.84 355 SER A CA 1
ATOM 2728 C C . SER A 1 355 ? 18.959 5.284 -40.160 1.00 60.84 355 SER A C 1
ATOM 2730 O O . SER A 1 355 ? 19.207 6.283 -40.843 1.00 60.84 355 SER A O 1
ATOM 2732 N N . TYR A 1 356 ? 18.098 4.346 -40.539 1.00 52.16 356 TYR A N 1
ATOM 2733 C CA . TYR A 1 356 ? 17.252 4.517 -41.718 1.00 52.16 356 TYR A CA 1
ATOM 2734 C C . TYR A 1 356 ? 16.171 5.597 -41.477 1.00 52.16 356 TYR A C 1
ATOM 2736 O O . TYR A 1 356 ? 15.624 6.168 -42.419 1.00 52.16 356 TYR A O 1
ATOM 2744 N N . ASP A 1 357 ? 15.958 5.971 -40.211 1.00 54.62 357 ASP A N 1
ATOM 2745 C CA . ASP A 1 357 ? 14.689 6.528 -39.728 1.00 54.62 357 ASP A CA 1
ATOM 2746 C C . ASP A 1 357 ? 14.759 7.963 -39.226 1.00 54.62 357 ASP A C 1
ATOM 2748 O O . ASP A 1 357 ? 13.729 8.605 -38.998 1.00 54.62 357 ASP A O 1
ATOM 2752 N N . ILE A 1 358 ? 15.965 8.482 -39.013 1.00 58.41 358 ILE A N 1
ATOM 2753 C CA . ILE A 1 358 ? 16.167 9.848 -38.546 1.00 58.41 358 ILE A CA 1
ATOM 2754 C C . ILE A 1 358 ? 16.832 10.631 -39.674 1.00 58.41 358 ILE A C 1
ATOM 2756 O O . ILE A 1 358 ? 18.055 10.641 -39.815 1.00 58.41 358 ILE A O 1
ATOM 2760 N N . ALA A 1 359 ? 16.008 11.331 -40.458 1.00 55.19 359 ALA A N 1
ATOM 2761 C CA . ALA A 1 359 ? 16.449 12.148 -41.592 1.00 55.19 359 ALA A CA 1
ATOM 2762 C C . ALA A 1 359 ? 17.480 13.242 -41.219 1.00 55.19 359 ALA A C 1
ATOM 2764 O O . ALA A 1 359 ? 18.196 13.713 -42.097 1.00 55.19 359 ALA A O 1
ATOM 2765 N N . ASP A 1 360 ? 17.599 13.587 -39.927 1.00 59.31 360 ASP A N 1
ATOM 2766 C CA . ASP A 1 360 ? 18.487 14.633 -39.397 1.00 59.31 360 ASP A CA 1
ATOM 2767 C C . ASP A 1 360 ? 19.457 14.135 -38.297 1.00 59.31 360 ASP A C 1
ATOM 2769 O O . ASP A 1 360 ? 19.932 14.915 -37.464 1.00 59.31 360 ASP A O 1
ATOM 2773 N N . TYR A 1 361 ? 19.767 12.834 -38.243 1.00 67.25 361 TYR A N 1
ATOM 2774 C CA . TYR A 1 361 ? 20.675 12.315 -37.216 1.00 67.25 361 TYR A CA 1
ATOM 2775 C C . TYR A 1 361 ? 22.125 12.729 -37.477 1.00 67.25 361 TYR A C 1
ATOM 2777 O O . TYR A 1 361 ? 22.731 12.362 -38.482 1.00 67.25 361 TYR A O 1
ATOM 2785 N N . THR A 1 362 ? 22.705 13.466 -36.528 1.00 72.12 362 THR A N 1
ATOM 2786 C CA . THR A 1 362 ? 24.136 13.791 -36.513 1.00 72.12 362 THR A CA 1
ATOM 2787 C C . THR A 1 362 ? 24.796 13.049 -35.347 1.00 72.12 362 THR A C 1
ATOM 2789 O O . THR A 1 362 ? 24.667 13.501 -34.204 1.00 72.12 362 THR A O 1
ATOM 2792 N N . PRO A 1 363 ? 25.474 11.909 -35.583 1.00 78.88 363 PRO A N 1
ATOM 2793 C CA . PRO A 1 363 ? 26.139 11.174 -34.512 1.00 78.88 363 PRO A CA 1
ATOM 2794 C C . PRO A 1 363 ? 27.252 12.005 -33.868 1.00 78.88 363 PRO A C 1
ATOM 2796 O O . PRO A 1 363 ? 27.856 12.871 -34.501 1.00 78.88 363 PRO A O 1
ATOM 2799 N N . ASN A 1 364 ? 27.565 11.700 -32.608 1.00 85.19 364 ASN A N 1
ATOM 2800 C CA . ASN A 1 364 ? 28.777 12.178 -31.952 1.00 85.19 364 ASN A CA 1
ATOM 2801 C C . ASN A 1 364 ? 29.544 10.988 -31.373 1.00 85.19 364 ASN A C 1
ATOM 2803 O O . ASN A 1 364 ? 28.999 10.200 -30.602 1.00 85.19 364 ASN A O 1
ATOM 2807 N N . PHE A 1 365 ? 30.808 10.863 -31.752 1.00 88.12 365 PHE A N 1
ATOM 2808 C CA . PHE A 1 365 ? 31.643 9.709 -31.454 1.00 88.12 365 PHE A CA 1
ATOM 2809 C C . PHE A 1 365 ? 32.619 10.006 -30.316 1.00 88.12 365 PHE A C 1
ATOM 2811 O O . PHE A 1 365 ? 33.174 11.101 -30.211 1.00 88.12 365 PHE A O 1
ATOM 2818 N N . THR A 1 366 ? 32.874 9.000 -29.479 1.00 90.88 366 THR A N 1
ATOM 2819 C CA . THR A 1 366 ? 33.934 9.021 -28.461 1.00 90.88 366 THR A CA 1
ATOM 2820 C C . THR A 1 366 ? 34.622 7.659 -28.396 1.00 90.88 366 THR A C 1
ATOM 2822 O O . THR A 1 366 ? 33.992 6.630 -28.625 1.00 90.88 366 THR A O 1
ATOM 2825 N N . ILE A 1 367 ? 35.922 7.645 -28.089 1.00 90.50 367 ILE A N 1
ATOM 2826 C CA . ILE A 1 367 ? 36.689 6.411 -27.871 1.00 90.50 367 ILE A CA 1
ATOM 2827 C C . ILE A 1 367 ? 36.769 6.179 -26.361 1.00 90.50 367 ILE A C 1
ATOM 2829 O O . ILE A 1 367 ? 37.412 6.949 -25.65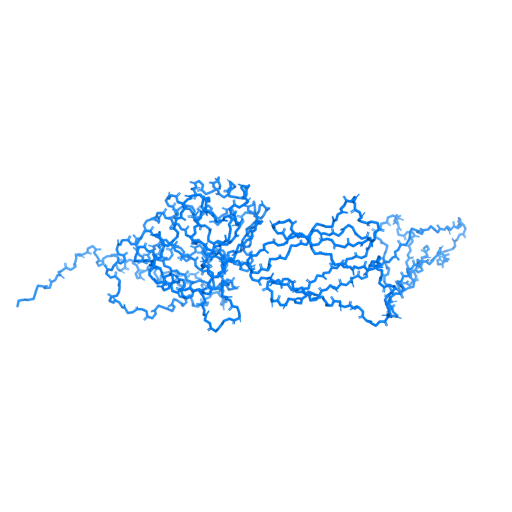0 1.00 90.50 367 ILE A O 1
ATOM 2833 N N . THR A 1 368 ? 36.111 5.133 -25.864 1.00 91.44 368 THR A N 1
ATOM 2834 C CA . THR A 1 368 ? 35.969 4.870 -24.418 1.00 91.44 368 THR A CA 1
ATOM 2835 C C . THR A 1 368 ? 36.899 3.773 -23.891 1.00 91.44 368 THR A C 1
ATOM 2837 O O . THR A 1 368 ? 37.058 3.639 -22.679 1.00 91.44 368 THR A O 1
ATOM 2840 N N . GLY A 1 369 ? 37.552 3.003 -24.769 1.00 90.06 369 GLY A N 1
ATOM 2841 C CA . GLY A 1 369 ? 38.422 1.890 -24.383 1.00 90.06 369 GLY A CA 1
ATOM 2842 C C . GLY A 1 369 ? 39.342 1.411 -25.509 1.00 90.06 369 GLY A C 1
ATOM 2843 O O . GLY A 1 369 ? 39.274 1.903 -26.630 1.00 90.06 369 GLY A O 1
ATOM 2844 N N . GLY A 1 370 ? 40.244 0.474 -25.195 1.00 87.50 370 GLY A N 1
ATOM 2845 C CA . GLY A 1 370 ? 41.129 -0.182 -26.176 1.00 87.50 370 GLY A CA 1
ATOM 2846 C C . GLY A 1 370 ? 42.255 0.681 -26.770 1.00 87.50 370 GLY A C 1
ATOM 2847 O O . GLY A 1 370 ? 43.051 0.178 -27.554 1.00 87.50 370 GLY A O 1
ATOM 2848 N N . ASN A 1 371 ? 42.360 1.953 -26.380 1.00 92.06 371 ASN A N 1
ATOM 2849 C CA . ASN A 1 371 ? 43.276 2.933 -26.967 1.00 92.06 371 ASN A CA 1
ATOM 2850 C C . ASN A 1 371 ? 44.468 3.248 -26.043 1.00 92.06 371 ASN A C 1
ATOM 2852 O O . ASN A 1 371 ? 44.521 4.286 -25.379 1.00 92.06 371 ASN A O 1
ATOM 2856 N N . THR A 1 372 ? 45.415 2.314 -25.934 1.00 92.69 372 THR A N 1
ATOM 2857 C CA . THR A 1 372 ? 46.614 2.499 -25.101 1.00 92.69 372 THR A CA 1
ATOM 2858 C C . THR A 1 372 ? 47.458 3.672 -25.606 1.00 92.69 372 THR A C 1
ATOM 2860 O O . THR A 1 372 ? 47.688 3.798 -26.802 1.00 92.69 372 THR A O 1
ATOM 2863 N N . ASN A 1 373 ? 47.947 4.513 -24.688 1.00 91.19 373 ASN A N 1
ATOM 2864 C CA . ASN A 1 373 ? 48.743 5.718 -24.974 1.00 91.19 373 ASN A CA 1
ATOM 2865 C C . ASN A 1 373 ? 48.055 6.761 -25.873 1.00 91.19 373 ASN A C 1
ATOM 2867 O O . ASN A 1 373 ? 48.741 7.634 -26.398 1.00 91.19 373 ASN A O 1
ATOM 2871 N N . SER A 1 374 ? 46.728 6.693 -26.033 1.00 90.94 374 SER A N 1
ATOM 2872 C CA . SER A 1 374 ? 45.969 7.596 -26.907 1.00 90.94 374 SER A CA 1
ATOM 2873 C C . SER A 1 374 ? 46.489 7.604 -28.350 1.00 90.94 374 SER A C 1
ATOM 2875 O O . SER A 1 374 ? 46.554 8.655 -28.975 1.00 90.94 374 SER A O 1
ATOM 2877 N N . VAL A 1 375 ? 46.888 6.426 -28.845 1.00 91.31 375 VAL A N 1
ATOM 2878 C CA . VAL A 1 375 ? 47.455 6.208 -30.190 1.00 91.31 375 VAL A CA 1
ATOM 2879 C C . VAL A 1 375 ? 46.424 6.386 -31.302 1.00 91.31 375 VAL A C 1
ATOM 2881 O O . VAL A 1 375 ? 46.800 6.402 -32.460 1.00 91.31 375 VAL A O 1
ATOM 2884 N N . PHE A 1 376 ? 45.137 6.486 -30.971 1.00 93.56 376 PHE A N 1
ATOM 2885 C CA . PHE A 1 376 ? 44.098 6.873 -31.915 1.00 93.56 376 PHE A CA 1
ATOM 2886 C C . PHE A 1 376 ? 43.282 8.053 -31.387 1.00 93.56 376 PHE A C 1
ATOM 2888 O O . PHE A 1 376 ? 42.953 8.130 -30.200 1.00 93.56 376 PHE A O 1
ATOM 2895 N N . GLY A 1 377 ? 42.899 8.952 -32.284 1.00 92.00 377 GLY A N 1
ATOM 2896 C CA . GLY A 1 377 ? 42.013 10.079 -32.031 1.00 92.00 377 GLY A CA 1
ATOM 2897 C C . GLY A 1 377 ? 40.884 10.163 -33.054 1.00 92.00 377 GLY A C 1
ATOM 2898 O O . GLY A 1 377 ? 40.894 9.498 -34.088 1.00 92.00 377 GLY A O 1
ATOM 2899 N N . LEU A 1 378 ? 39.899 11.012 -32.763 1.00 92.62 378 LEU A N 1
ATOM 2900 C CA . LEU A 1 378 ? 38.870 11.400 -33.725 1.00 92.62 378 LEU A CA 1
ATOM 2901 C C . LEU A 1 378 ? 39.270 12.738 -34.340 1.00 92.62 378 LEU A C 1
ATOM 2903 O O . LEU A 1 378 ? 39.363 13.735 -33.625 1.00 92.62 378 LEU A O 1
ATOM 2907 N N . SER A 1 379 ? 39.490 12.780 -35.654 1.00 90.81 379 SER A N 1
ATOM 2908 C CA . SER A 1 379 ? 39.791 14.043 -36.348 1.00 90.81 379 SER A CA 1
ATOM 2909 C C . SER A 1 379 ? 38.555 14.941 -36.456 1.00 90.81 379 SER A C 1
ATOM 2911 O O . SER A 1 379 ? 38.667 16.165 -36.497 1.00 90.81 379 SER A O 1
ATOM 2913 N N . ASN A 1 380 ? 37.369 14.330 -36.456 1.00 84.88 380 ASN A N 1
ATOM 2914 C CA . ASN A 1 380 ? 36.078 14.994 -36.365 1.00 84.88 380 ASN A CA 1
ATOM 2915 C C . ASN A 1 380 ? 35.085 14.064 -35.651 1.00 84.88 380 ASN A C 1
ATOM 2917 O O . ASN A 1 380 ? 34.705 13.020 -36.186 1.00 84.88 380 ASN A O 1
ATOM 2921 N N . SER A 1 381 ? 34.649 14.452 -34.450 1.00 82.88 381 SER A N 1
ATOM 2922 C CA . SER A 1 381 ? 33.748 13.640 -33.629 1.00 82.88 381 SER A CA 1
ATOM 2923 C C . SER A 1 381 ? 32.329 13.542 -34.188 1.00 82.88 381 SER A C 1
ATOM 2925 O O . SER A 1 381 ? 31.606 12.651 -33.773 1.00 82.88 381 SER A O 1
ATOM 2927 N N . SER A 1 382 ? 31.932 14.384 -35.145 1.00 82.88 382 SER A N 1
ATOM 2928 C CA . SER A 1 382 ? 30.628 14.288 -35.820 1.00 82.88 382 SER A CA 1
ATOM 2929 C C . SER A 1 382 ? 30.674 13.460 -37.106 1.00 82.88 382 SER A C 1
ATOM 2931 O O . SER A 1 382 ? 29.637 13.058 -37.619 1.00 82.88 382 SER A O 1
ATOM 2933 N N . ALA A 1 383 ? 31.873 13.199 -37.633 1.00 81.88 383 ALA A N 1
ATOM 2934 C CA . ALA A 1 383 ? 32.072 12.394 -38.839 1.00 81.88 383 ALA A CA 1
ATOM 2935 C C . ALA A 1 383 ? 32.634 10.996 -38.544 1.00 81.88 383 ALA A C 1
ATOM 2937 O O . ALA A 1 383 ? 32.807 10.215 -39.470 1.00 81.88 383 ALA A O 1
ATOM 2938 N N . GLY A 1 384 ? 32.991 10.691 -37.291 1.00 86.19 384 GLY A N 1
ATOM 2939 C CA . GLY A 1 384 ? 33.491 9.369 -36.893 1.00 86.19 384 GLY A CA 1
ATOM 2940 C C . GLY A 1 384 ? 34.835 8.988 -37.516 1.00 86.19 384 GLY A C 1
ATOM 2941 O O . GLY A 1 384 ? 35.168 7.809 -37.583 1.00 86.19 384 GLY A O 1
ATOM 2942 N N . THR A 1 385 ? 35.604 9.961 -38.011 1.00 92.50 385 THR A N 1
ATOM 2943 C CA . THR A 1 385 ? 36.890 9.703 -38.672 1.00 92.50 385 THR A CA 1
ATOM 2944 C C . THR A 1 385 ? 37.984 9.447 -37.639 1.00 92.50 385 THR A C 1
ATOM 2946 O O . THR A 1 385 ? 38.284 10.324 -36.827 1.00 92.50 385 THR A O 1
ATOM 2949 N N . ILE A 1 386 ? 38.590 8.262 -37.696 1.00 91.94 386 ILE A N 1
ATOM 2950 C CA . ILE A 1 386 ? 39.674 7.827 -36.813 1.00 91.94 386 ILE A CA 1
ATOM 2951 C C . ILE A 1 386 ? 41.023 8.123 -37.474 1.00 91.94 386 ILE A C 1
ATOM 2953 O O . ILE A 1 386 ? 41.236 7.810 -38.648 1.00 91.94 386 ILE A O 1
ATOM 2957 N N . ILE A 1 387 ? 41.935 8.704 -36.699 1.00 93.25 387 ILE A N 1
ATOM 2958 C CA . ILE A 1 387 ? 43.335 8.970 -37.057 1.00 93.25 387 ILE A CA 1
ATOM 2959 C C . ILE A 1 387 ? 44.267 8.437 -35.957 1.00 93.25 387 ILE A C 1
ATOM 2961 O O . ILE A 1 387 ? 43.793 8.260 -34.834 1.00 93.25 387 ILE A O 1
ATOM 2965 N N . PRO A 1 388 ? 45.556 8.187 -36.238 1.00 88.56 388 PRO A N 1
ATOM 2966 C CA . PRO A 1 388 ? 46.575 7.985 -35.212 1.00 88.56 388 PRO A CA 1
ATOM 2967 C C . PRO A 1 388 ? 46.829 9.250 -34.386 1.00 88.56 388 PRO A C 1
ATOM 2969 O O . PRO A 1 388 ? 46.870 10.342 -35.004 1.00 88.56 388 PRO A O 1
#

Secondary structure (DSSP, 8-state):
--------HHHHHHHHHHHHHHHHHGGGGTT-TTS-----------TTSGGGGGG--EEEEEEGGG--TTSSS-HHHHHHHTB-TTEEEEEE-TTT--HHHHHHHHHHHHHHTT-S-EEEEEEE--EETTEEESSTT-EEETTGGGSHHHHHHHHHHHHHEEEEEEEESTTGGG-HHHHHHHHHHHTSEEEE-SS--B-GGGT--SEETBTTEEHHHHTB-HHHHTT--S-B-B------EEEEETTS-PPPEEEEETTEEEEE---TT---TT-PEEEEETTS-EEEE---S---GGGS---SS-PEEEEEEETTEEEEEEEEEEPP-----------TTPPTT---EE-----SS-TT--------SS-GGG--EEEETTTTEEE-

Sequence (388 aa):
MGSRQKLSKRSYLWIILFMMIITVIVPLIGKSSAIAQELTFNDSTTSSQFNGLAHANRLLLISSGIDNPMTEMDESILLREAASEDTIAVVYDTESTSLKQLQLFVEITMAKYAIKNFESIVFATHGHYDGFCLTQDGCVSQKSIENPLFTDFWSNISKYAKNRIDLLGCYLGQNENLLSQLARKTQRNISASTNITGSLEHNGDWFLEVGKVDLQKTYFNEQVVNQISTISLADGDVVSNYDVYENGSVATVCVIAEGAGMVFTPSGGATSGDGNWIIENAFGNYQNIKTNAVIDYETYEPLASGNKTYTIDVGGTAYQITLTIKNELEVADQSMGITESASNNDVVGVVYVSSYDIADYTPNFTITGGNTNSVFGLSNSSAGTIIP